Protein AF-A0AAW0H7C1-F1 (afdb_monomer_lite)

Secondary structure (DSSP, 8-state):
---------------------PPPTTTTS----S--TTTSSSSS---------HHHHHHHHHHHHHHHHHHHHHHHHHHHHHHHHHHHHHHHHHHHHHHHHHTTSS-S--------------PPP---HHHHHHHHHHHHHHHHHHHHHHHHHHHHHHHHHHHHHHHHHHHHHHHHHHHHHHHHHHHHHHHHHHHHHHHHHHHHHHHHHHHHHHHHHHHHHHHHHHHTS-HHHHHHHHHHHHHHHHHHHHHHHHHHHHHHHHHHHHHHHHHHHHHHHHHHHHHHHHHHHHHHHHHHHHHHHHHHHHHHHTTS---S-HHHHHHHHHHHHHHHHHHHHHHHHHHHHHHHHHHHHHHHHHHHHHHHHHHHHHHHHHHHH---------------PPP----

InterPro domains:
  IPR029329 Domain of unknown function DUF4472 [PF14739] (53-104)
  IPR039873 Coiled-coil domain-containing protein 78 [PTHR22106] (136-285)

pLDDT: mean 74.27, std 22.17, range [28.61, 98.0]

Radius of gyration: 50.56 Å; chains: 1; bounding box: 96×61×198 Å

Structure (mmCIF, N/CA/C/O backbone):
data_AF-A0AAW0H7C1-F1
#
_entry.id   AF-A0AAW0H7C1-F1
#
loop_
_atom_site.group_PDB
_atom_site.id
_atom_site.type_symbol
_atom_site.label_atom_id
_atom_site.label_alt_id
_atom_site.label_comp_id
_atom_site.label_asym_id
_atom_site.label_entity_id
_atom_site.label_seq_id
_atom_site.pdbx_PDB_ins_code
_atom_site.Cartn_x
_atom_site.Cartn_y
_atom_site.Cartn_z
_atom_site.occupancy
_atom_site.B_iso_or_equiv
_atom_site.auth_seq_id
_atom_site.auth_comp_id
_atom_site.auth_asym_id
_atom_site.auth_atom_id
_atom_site.pdbx_PDB_model_num
ATOM 1 N N . MET A 1 1 ? -2.747 -18.939 100.944 1.00 36.59 1 MET A N 1
ATOM 2 C CA . MET A 1 1 ? -1.663 -18.106 101.488 1.00 36.59 1 MET A CA 1
ATOM 3 C C . MET A 1 1 ? -1.545 -16.873 100.612 1.00 36.59 1 MET A C 1
ATOM 5 O O . MET A 1 1 ? -1.637 -17.017 99.404 1.00 36.59 1 MET A O 1
ATOM 9 N N . GLU A 1 2 ? -1.411 -15.723 101.273 1.00 38.75 2 GLU A N 1
ATOM 10 C CA . GLU A 1 2 ? -0.940 -14.417 100.778 1.00 38.75 2 GLU A CA 1
ATOM 11 C C . GLU A 1 2 ? -1.821 -13.600 99.810 1.00 38.75 2 GLU A C 1
ATOM 13 O O . GLU A 1 2 ? -1.810 -13.732 98.592 1.00 38.75 2 GLU A O 1
ATOM 18 N N . TYR A 1 3 ? -2.555 -12.675 100.442 1.00 35.53 3 TYR A N 1
ATOM 19 C CA . TYR A 1 3 ? -2.820 -11.306 99.985 1.00 35.53 3 TYR A CA 1
ATOM 20 C C . TYR A 1 3 ? -1.516 -10.547 99.676 1.00 35.53 3 TYR A C 1
ATOM 22 O O . TYR A 1 3 ? -0.551 -10.785 100.387 1.00 35.53 3 TYR A O 1
ATOM 30 N N . VAL A 1 4 ? -1.553 -9.577 98.743 1.00 34.69 4 VAL A N 1
ATOM 31 C CA . VAL A 1 4 ? -1.025 -8.177 98.811 1.00 34.69 4 VAL A CA 1
ATOM 32 C C . VAL A 1 4 ? -1.276 -7.541 97.421 1.00 34.69 4 VAL A C 1
ATOM 34 O O . VAL A 1 4 ? -0.720 -7.983 96.426 1.00 34.69 4 VAL A O 1
ATOM 37 N N . ALA A 1 5 ? -2.347 -6.761 97.243 1.00 33.19 5 ALA A N 1
ATOM 38 C CA . ALA A 1 5 ? -2.441 -5.289 97.306 1.00 33.19 5 ALA A CA 1
ATOM 39 C C . ALA A 1 5 ? -1.810 -4.519 96.118 1.00 33.19 5 ALA A C 1
ATOM 41 O O . ALA A 1 5 ? -0.621 -4.607 95.839 1.00 33.19 5 ALA A O 1
ATOM 42 N N . ALA A 1 6 ? -2.655 -3.724 95.451 1.00 41.75 6 ALA A N 1
ATOM 43 C CA . ALA A 1 6 ? -2.314 -2.772 94.392 1.00 41.75 6 ALA A CA 1
ATOM 44 C C . ALA A 1 6 ? -1.534 -1.548 94.914 1.00 41.75 6 ALA A C 1
ATOM 46 O O . ALA A 1 6 ? -1.555 -1.261 96.112 1.00 41.75 6 ALA A O 1
ATOM 47 N N . PRO A 1 7 ? -1.002 -0.725 93.992 1.00 36.78 7 PRO A N 1
ATOM 48 C CA . PRO A 1 7 ? -1.338 0.696 94.072 1.00 36.78 7 PRO A CA 1
ATOM 49 C C . PRO A 1 7 ? -1.715 1.308 92.706 1.00 36.78 7 PRO A C 1
ATOM 51 O O . PRO A 1 7 ? -1.106 1.040 91.678 1.00 36.78 7 PRO A O 1
ATOM 54 N N . SER A 1 8 ? -2.720 2.184 92.711 1.00 40.12 8 SER A N 1
ATOM 55 C CA . SER A 1 8 ? -2.858 3.319 91.770 1.00 40.12 8 SER A CA 1
ATOM 56 C C . SER A 1 8 ? -2.344 4.574 92.511 1.00 40.12 8 SER A C 1
ATOM 58 O O . SER A 1 8 ? -2.489 4.560 93.738 1.00 40.12 8 SER A O 1
ATOM 60 N N . PRO A 1 9 ? -1.784 5.653 91.896 1.00 42.28 9 PRO A N 1
ATOM 61 C CA . PRO A 1 9 ? -2.553 6.602 91.062 1.00 42.28 9 PRO A CA 1
ATOM 62 C C . PRO A 1 9 ? -1.756 7.421 89.983 1.00 42.28 9 PRO A C 1
ATOM 64 O O . PRO A 1 9 ? -0.565 7.238 89.782 1.00 42.28 9 PRO A O 1
ATOM 67 N N . ARG A 1 10 ? -2.496 8.311 89.288 1.00 37.56 10 ARG A N 1
ATOM 68 C CA . ARG A 1 10 ? -2.251 9.244 88.136 1.00 37.56 10 ARG A CA 1
ATOM 69 C C . ARG A 1 10 ? -1.195 10.375 88.403 1.00 37.56 10 ARG A C 1
ATOM 71 O O . ARG A 1 10 ? -0.598 10.305 89.470 1.00 37.56 10 ARG A O 1
ATOM 78 N N . PRO A 1 11 ? -1.092 11.537 87.676 1.00 44.50 11 PRO A N 1
ATOM 79 C CA . PRO A 1 11 ? -1.302 11.983 86.263 1.00 44.50 11 PRO A CA 1
ATOM 80 C C . PRO A 1 11 ? -0.141 12.874 85.672 1.00 44.50 11 PRO A C 1
ATOM 82 O O . PRO A 1 11 ? 0.702 13.370 86.410 1.00 44.50 11 PRO A O 1
ATOM 85 N N . GLY A 1 12 ? -0.177 13.204 84.363 1.00 28.61 12 GLY A N 1
ATOM 86 C CA . GLY A 1 12 ? 0.589 14.305 83.705 1.00 28.61 12 GLY A CA 1
ATOM 87 C C . GLY A 1 12 ? 1.562 13.799 82.624 1.00 28.61 12 GLY A C 1
ATOM 88 O O . GLY A 1 12 ? 2.256 12.826 82.867 1.00 28.61 12 GLY A O 1
ATOM 89 N N . VAL A 1 13 ? 1.665 14.329 81.397 1.00 32.38 13 VAL A N 1
ATOM 90 C CA . VAL A 1 13 ? 1.755 15.725 80.903 1.00 32.38 13 VAL A CA 1
ATOM 91 C C . VAL A 1 13 ? 1.328 15.758 79.404 1.00 32.38 13 VAL A C 1
ATOM 93 O O . VAL A 1 13 ? 1.370 14.712 78.754 1.00 32.38 13 VAL A O 1
ATOM 96 N N . PRO A 1 14 ? 0.877 16.904 78.841 1.00 45.47 14 PRO A N 1
ATOM 97 C CA . PRO A 1 14 ? 0.131 16.983 77.583 1.00 45.47 14 PRO A CA 1
ATOM 98 C C . PRO A 1 14 ? 1.023 17.284 76.371 1.00 45.47 14 PRO A C 1
ATOM 100 O O . PRO A 1 14 ? 1.845 18.191 76.439 1.00 45.47 14 PRO A O 1
ATOM 103 N N . LEU A 1 15 ? 0.808 16.608 75.239 1.00 32.59 15 LEU A N 1
ATOM 104 C CA . LEU A 1 15 ? 1.366 16.989 73.934 1.00 32.59 15 LEU A CA 1
ATOM 105 C C . LEU A 1 15 ? 0.328 16.649 72.855 1.00 32.59 15 LEU A C 1
ATOM 107 O O . LEU A 1 15 ? -0.025 15.495 72.663 1.00 32.59 15 LEU A O 1
ATOM 111 N N . GLN A 1 16 ? -0.435 17.652 72.430 1.00 31.47 16 GLN A N 1
ATOM 112 C CA . GLN A 1 16 ? -0.186 18.455 71.230 1.00 31.47 16 GLN A CA 1
ATOM 113 C C . GLN A 1 16 ? -0.688 17.764 69.961 1.00 31.47 16 GLN A C 1
ATOM 115 O O . GLN A 1 16 ? -0.200 16.723 69.542 1.00 31.47 16 GLN A O 1
ATOM 120 N N . VAL A 1 17 ? -1.701 18.422 69.395 1.00 42.28 17 VAL A N 1
ATOM 121 C CA . VAL A 1 17 ? -2.150 18.384 68.006 1.00 42.28 17 VAL A CA 1
ATOM 122 C C . VAL A 1 17 ? -0.998 18.014 67.073 1.00 42.28 17 VAL A C 1
ATOM 124 O O . VAL A 1 17 ? -0.093 18.816 66.861 1.00 42.28 17 VAL A O 1
ATOM 127 N N . THR A 1 18 ? -1.046 16.817 66.499 1.00 32.81 18 THR A N 1
ATOM 128 C CA . THR A 1 18 ? -0.305 16.513 65.281 1.00 32.81 18 THR A CA 1
ATOM 129 C C . THR A 1 18 ? -1.294 16.525 64.131 1.00 32.81 18 THR A C 1
ATOM 131 O O . THR A 1 18 ? -2.205 15.703 64.030 1.00 32.81 18 THR A O 1
ATOM 134 N N . GLU A 1 19 ? -1.137 17.546 63.298 1.00 31.41 19 GLU A N 1
ATOM 135 C CA . GLU A 1 19 ? -1.720 17.630 61.973 1.00 31.41 19 GLU A CA 1
ATOM 136 C C . GLU A 1 19 ? -1.471 16.315 61.232 1.00 31.41 19 GLU A C 1
ATOM 138 O O . GLU A 1 19 ? -0.337 15.849 61.100 1.00 31.41 19 GLU A O 1
ATOM 143 N N . ASN A 1 20 ? -2.551 15.717 60.737 1.00 34.28 20 ASN A N 1
ATOM 144 C CA . ASN A 1 20 ? -2.481 14.651 59.755 1.00 34.28 20 ASN A CA 1
ATOM 145 C C . ASN A 1 20 ? -1.948 15.247 58.445 1.00 34.28 20 ASN A C 1
ATOM 147 O O . ASN A 1 20 ? -2.718 15.643 57.569 1.00 34.28 20 ASN A O 1
ATOM 151 N N . VAL A 1 21 ? -0.625 15.326 58.312 1.00 36.56 21 VAL A N 1
ATOM 152 C CA . VAL A 1 21 ? 0.022 15.484 57.012 1.00 36.56 21 VAL A CA 1
ATOM 153 C C . VAL A 1 21 ? -0.097 14.142 56.304 1.00 36.56 21 VAL A C 1
ATOM 155 O O . VAL A 1 21 ? 0.622 13.191 56.596 1.00 36.56 21 VAL A O 1
ATOM 158 N N . VAL A 1 22 ? -1.064 14.075 55.396 1.00 38.19 22 VAL A N 1
ATOM 159 C CA . VAL A 1 22 ? -1.205 13.023 54.391 1.00 38.19 22 VAL A CA 1
ATOM 160 C C . VAL A 1 22 ? 0.084 12.974 53.558 1.00 38.19 22 VAL A C 1
ATOM 162 O O . VAL A 1 22 ? 0.413 13.978 52.920 1.00 38.19 22 VAL A O 1
ATOM 165 N N . PRO A 1 23 ? 0.824 11.850 53.519 1.00 39.06 23 PRO A N 1
ATOM 166 C CA . PRO A 1 23 ? 1.892 11.670 52.548 1.00 39.06 23 PRO A CA 1
ATOM 167 C C . PRO A 1 23 ? 1.290 11.548 51.149 1.00 39.06 23 PRO A C 1
ATOM 169 O O . PRO A 1 23 ? 0.328 10.811 50.921 1.00 39.06 23 PRO A O 1
ATOM 172 N N . GLY A 1 24 ? 1.845 12.345 50.241 1.00 34.16 24 GLY A N 1
ATOM 173 C CA . GLY A 1 24 ? 1.394 12.510 48.872 1.00 34.16 24 GLY A CA 1
ATOM 174 C C . GLY A 1 24 ? 1.404 11.226 48.048 1.00 34.16 24 GLY A C 1
ATOM 175 O O . GLY A 1 24 ? 2.135 10.270 48.286 1.00 34.16 24 GLY A O 1
ATOM 176 N N . THR A 1 25 ? 0.552 11.273 47.039 1.00 40.81 25 THR A N 1
ATOM 177 C CA . THR A 1 25 ? 0.149 10.264 46.063 1.00 40.81 25 THR A CA 1
ATOM 178 C C . THR A 1 25 ? 1.268 9.835 45.097 1.00 40.81 25 THR A C 1
ATOM 180 O O . THR A 1 25 ? 1.048 9.784 43.890 1.00 40.81 25 THR A O 1
ATOM 183 N N . GLU A 1 26 ? 2.470 9.546 45.592 1.00 39.84 26 GLU A N 1
ATOM 184 C CA . GLU A 1 26 ? 3.642 9.212 44.758 1.00 39.84 26 GLU A CA 1
ATOM 185 C C . GLU A 1 26 ? 4.105 7.745 44.917 1.00 39.84 26 GLU A C 1
ATOM 187 O O . GLU A 1 26 ? 4.858 7.244 44.087 1.00 39.84 26 GLU A O 1
ATOM 192 N N . ASP A 1 27 ? 3.591 6.997 45.901 1.00 37.78 27 ASP A N 1
ATOM 193 C CA . ASP A 1 27 ? 4.125 5.667 46.257 1.00 37.78 27 ASP A CA 1
ATOM 194 C C . ASP A 1 27 ? 3.548 4.467 45.470 1.00 37.78 27 ASP A C 1
ATOM 196 O O . ASP A 1 27 ? 3.903 3.319 45.738 1.00 37.78 27 ASP A O 1
ATOM 200 N N . TRP A 1 28 ? 2.694 4.685 44.462 1.00 41.94 28 TRP A N 1
ATOM 201 C CA . TRP A 1 28 ? 2.120 3.587 43.655 1.00 41.94 28 TRP A CA 1
ATOM 202 C C . TRP A 1 28 ? 2.848 3.293 42.337 1.00 41.94 28 TRP A C 1
ATOM 204 O O . TRP A 1 28 ? 2.415 2.417 41.585 1.00 41.94 28 TRP A O 1
ATOM 214 N N . LEU A 1 29 ? 3.957 3.971 42.038 1.00 36.94 29 LEU A N 1
ATOM 215 C CA . LEU A 1 29 ? 4.778 3.638 40.875 1.00 36.94 29 LEU A CA 1
ATOM 216 C C . LEU A 1 29 ? 6.036 2.882 41.319 1.00 36.94 29 LEU A C 1
ATOM 218 O O . LEU A 1 29 ? 6.840 3.428 42.075 1.00 36.94 29 LEU A O 1
ATOM 222 N N . PRO A 1 30 ? 6.269 1.649 40.831 1.00 37.50 30 PRO A N 1
ATOM 223 C CA . PRO A 1 30 ? 7.563 1.008 40.983 1.00 37.50 30 PRO A CA 1
ATOM 224 C C . PRO A 1 30 ? 8.644 1.935 40.421 1.00 37.50 30 PRO A C 1
ATOM 226 O O . PRO A 1 30 ? 8.611 2.300 39.244 1.00 37.50 30 PRO A O 1
ATOM 229 N N . ARG A 1 31 ? 9.600 2.321 41.272 1.00 38.69 31 ARG A N 1
ATOM 230 C CA . ARG A 1 31 ? 10.801 3.071 40.898 1.00 38.69 31 ARG A CA 1
ATOM 231 C C . ARG A 1 31 ? 11.626 2.229 39.921 1.00 38.69 31 ARG A C 1
ATOM 233 O O . ARG A 1 31 ? 12.544 1.517 40.313 1.00 38.69 31 ARG A O 1
ATOM 240 N N . VAL A 1 32 ? 11.314 2.326 38.633 1.00 34.88 32 VAL A N 1
ATOM 241 C CA . VAL A 1 32 ? 12.200 1.897 37.552 1.00 34.88 32 VAL A CA 1
ATOM 242 C C . VAL A 1 32 ? 13.193 3.034 37.333 1.00 34.88 32 VAL A C 1
ATOM 244 O O . VAL A 1 32 ? 13.027 3.890 36.469 1.00 34.88 32 VAL A O 1
ATOM 247 N N . SER A 1 33 ? 14.235 3.073 38.167 1.00 48.91 33 SER A N 1
ATOM 248 C CA . SER A 1 33 ? 15.481 3.744 37.801 1.00 48.91 33 SER A CA 1
ATOM 249 C C . SER A 1 33 ? 16.196 2.857 36.788 1.00 48.91 33 SER A C 1
ATOM 251 O O . SER A 1 33 ? 17.044 2.031 37.117 1.00 48.91 33 SER A O 1
ATOM 253 N N . GLY A 1 34 ? 15.776 2.995 35.546 1.00 39.91 34 GLY A N 1
ATOM 254 C CA . GLY A 1 34 ? 16.381 2.379 34.386 1.00 39.91 34 GLY A CA 1
ATOM 255 C C . GLY A 1 34 ? 15.734 3.053 33.200 1.00 39.91 34 GLY A C 1
ATOM 256 O O . GLY A 1 34 ? 14.524 2.933 33.018 1.00 39.91 34 GLY A O 1
ATOM 257 N N . GLN A 1 35 ? 16.509 3.816 32.432 1.00 35.44 35 GLN A N 1
ATOM 258 C CA . GLN A 1 35 ? 16.058 4.238 31.111 1.00 35.44 35 GLN A CA 1
ATOM 259 C C . GLN A 1 35 ? 15.479 3.007 30.402 1.00 35.44 35 GLN A C 1
ATOM 261 O O . GLN A 1 35 ? 16.125 1.954 30.421 1.00 35.44 35 GLN A O 1
ATOM 266 N N . PRO A 1 36 ? 14.274 3.090 29.817 1.00 37.81 36 PRO A N 1
ATOM 267 C CA . PRO A 1 36 ? 13.724 1.958 29.105 1.00 37.81 36 PRO A CA 1
ATOM 268 C C . PRO A 1 36 ? 14.690 1.606 27.975 1.00 37.81 36 PRO A C 1
ATOM 270 O O . PRO A 1 36 ? 14.961 2.430 27.106 1.00 37.81 36 PRO A O 1
ATOM 273 N N . THR A 1 37 ? 15.230 0.392 27.979 1.00 41.81 37 THR A N 1
ATOM 274 C CA . THR A 1 37 ? 16.149 -0.095 26.937 1.00 41.81 37 THR A CA 1
ATOM 275 C C . THR A 1 37 ? 15.489 -0.141 25.554 1.00 41.81 37 THR A C 1
ATOM 277 O O . THR A 1 37 ? 16.176 -0.114 24.540 1.00 41.81 37 THR A O 1
ATOM 280 N N . TRP A 1 38 ? 14.154 -0.105 25.477 1.00 43.00 38 TRP A N 1
ATOM 281 C CA . TRP A 1 38 ? 13.425 0.086 24.219 1.00 43.00 38 TRP A CA 1
ATOM 282 C C . TRP A 1 38 ? 13.428 1.542 23.714 1.00 43.00 38 TRP A C 1
ATOM 284 O O . TRP A 1 38 ? 13.199 1.766 22.530 1.00 43.00 38 TRP A O 1
ATOM 294 N N . ALA A 1 39 ? 13.732 2.528 24.567 1.00 36.88 39 ALA A N 1
ATOM 295 C CA . ALA A 1 39 ? 13.869 3.935 24.179 1.00 36.88 39 ALA A CA 1
ATOM 296 C C . ALA A 1 39 ? 15.262 4.266 23.609 1.00 36.88 39 ALA A C 1
ATOM 298 O O . ALA A 1 39 ? 15.429 5.303 22.984 1.00 36.88 39 ALA A O 1
ATOM 299 N N . THR A 1 40 ? 16.247 3.374 23.763 1.00 41.34 40 THR A N 1
ATOM 300 C CA . THR A 1 40 ? 17.559 3.460 23.089 1.00 41.34 40 THR A CA 1
ATOM 301 C C . THR A 1 40 ? 17.619 2.639 21.795 1.00 41.34 40 THR A C 1
ATOM 303 O O . THR A 1 40 ? 18.534 2.820 21.000 1.00 41.34 40 THR A O 1
ATOM 306 N N . GLY A 1 41 ? 16.634 1.768 21.542 1.00 38.34 41 GLY A N 1
ATOM 307 C CA . GLY A 1 41 ? 16.584 0.916 20.347 1.00 38.34 41 GLY A CA 1
ATOM 308 C C . GLY A 1 41 ? 15.947 1.552 19.106 1.00 38.34 41 GLY A C 1
ATOM 309 O O . GLY A 1 41 ? 15.986 0.948 18.042 1.00 38.34 41 GLY A O 1
ATOM 310 N N . LEU A 1 42 ? 15.360 2.750 19.215 1.00 40.88 42 LEU A N 1
ATOM 311 C CA . LEU A 1 42 ? 14.623 3.402 18.116 1.00 40.88 42 LEU A CA 1
ATOM 312 C C . LEU A 1 42 ? 15.197 4.763 17.688 1.00 40.88 42 LEU A C 1
ATOM 314 O O . LEU A 1 42 ? 14.556 5.488 16.931 1.00 40.88 42 LEU A O 1
ATOM 318 N N . GLU A 1 43 ? 16.415 5.091 18.123 1.00 38.19 43 GLU A N 1
ATOM 319 C CA . GLU A 1 43 ? 17.189 6.232 17.599 1.00 38.19 43 GLU A CA 1
ATOM 320 C C . GLU A 1 43 ? 18.412 5.794 16.768 1.00 38.19 43 GLU A C 1
ATOM 322 O O . GLU A 1 43 ? 19.103 6.638 16.205 1.00 38.19 43 GLU A O 1
ATOM 327 N N . GLY A 1 44 ? 18.665 4.483 16.635 1.00 44.19 44 GLY A N 1
ATOM 328 C CA . GLY A 1 44 ? 19.859 3.945 15.966 1.00 44.19 44 GLY A CA 1
ATOM 329 C C . GLY A 1 44 ? 19.694 3.475 14.516 1.00 44.19 44 GLY A C 1
ATOM 330 O O . GLY A 1 44 ? 20.689 3.380 13.808 1.00 44.19 44 GLY A O 1
ATOM 331 N N . GLU A 1 45 ? 18.480 3.194 14.038 1.00 39.97 45 GLU A N 1
ATOM 332 C CA . GLU A 1 45 ? 18.278 2.615 12.698 1.00 39.97 45 GLU A CA 1
ATOM 333 C C . GLU A 1 45 ? 17.055 3.209 11.993 1.00 39.97 45 GLU A C 1
ATOM 335 O O . GLU A 1 45 ? 16.187 2.512 11.480 1.00 39.97 45 GLU A O 1
ATOM 340 N N . TYR A 1 46 ? 17.031 4.534 11.865 1.00 34.81 46 TYR A N 1
ATOM 341 C CA . TYR A 1 46 ? 16.623 5.086 10.577 1.00 34.81 46 TYR A CA 1
ATOM 342 C C . TYR A 1 46 ? 17.852 5.003 9.677 1.00 34.81 46 TYR A C 1
ATOM 344 O O . TYR A 1 46 ? 18.537 5.995 9.436 1.00 34.81 46 TYR A O 1
ATOM 352 N N . GLN A 1 47 ? 18.153 3.796 9.187 1.00 36.69 47 GLN A N 1
ATOM 353 C CA . GLN A 1 47 ? 18.743 3.717 7.861 1.00 36.69 47 GLN A CA 1
ATOM 354 C C . GLN A 1 47 ? 17.658 4.246 6.934 1.00 36.69 47 GLN A C 1
ATOM 356 O O . GLN A 1 47 ? 16.781 3.520 6.473 1.00 36.69 47 GLN A O 1
ATOM 361 N N . THR A 1 48 ? 17.675 5.563 6.745 1.00 35.19 48 THR A N 1
ATOM 362 C CA . THR A 1 48 ? 17.285 6.174 5.490 1.00 35.19 48 THR A CA 1
ATOM 363 C C . THR A 1 48 ? 17.765 5.207 4.417 1.00 35.19 48 THR A C 1
ATOM 365 O O . THR A 1 48 ? 18.968 4.927 4.352 1.00 35.19 48 THR A O 1
ATOM 368 N N . ASP A 1 49 ? 16.848 4.680 3.600 1.00 36.00 49 ASP A N 1
ATOM 369 C CA . ASP A 1 49 ? 17.216 4.294 2.241 1.00 36.00 49 ASP A CA 1
ATOM 370 C C . ASP A 1 49 ? 18.231 5.338 1.778 1.00 36.00 49 ASP A C 1
ATOM 372 O O . ASP A 1 49 ? 17.958 6.531 1.984 1.00 36.00 49 ASP A O 1
ATOM 376 N N . PRO A 1 50 ? 19.420 4.951 1.290 1.00 46.53 50 PRO A N 1
ATOM 377 C CA . PRO A 1 50 ? 20.403 5.926 0.882 1.00 46.53 50 PRO A CA 1
ATOM 378 C C . PRO A 1 50 ? 19.770 6.689 -0.274 1.00 46.53 50 PRO A C 1
ATOM 380 O O . PRO A 1 50 ? 19.836 6.264 -1.427 1.00 46.53 50 PRO A O 1
ATOM 383 N N . GLU A 1 51 ? 19.111 7.811 0.037 1.00 47.31 51 GLU A N 1
ATOM 384 C CA . GLU A 1 51 ? 18.812 8.836 -0.933 1.00 47.31 51 GLU A CA 1
ATOM 385 C C . GLU A 1 51 ? 20.149 9.044 -1.616 1.00 47.31 51 GLU A C 1
ATOM 387 O O . GLU A 1 51 ? 21.126 9.330 -0.910 1.00 47.31 51 GLU A O 1
ATOM 392 N N . PRO A 1 52 ? 20.246 8.797 -2.935 1.00 50.91 52 PRO A N 1
ATOM 393 C CA . PRO A 1 52 ? 21.530 8.832 -3.586 1.00 50.91 52 PRO A CA 1
ATOM 394 C C . PRO A 1 52 ? 22.121 10.187 -3.241 1.00 50.91 52 PRO A C 1
ATOM 396 O O . PRO A 1 52 ? 21.489 11.219 -3.506 1.00 50.91 52 PRO A O 1
ATOM 399 N N . SER A 1 53 ? 23.263 10.151 -2.545 1.00 73.06 53 SER A N 1
ATOM 400 C CA . SER A 1 53 ? 23.975 11.338 -2.080 1.00 73.06 53 SER A CA 1
ATOM 401 C C . SER A 1 53 ? 24.022 12.315 -3.250 1.00 73.06 53 SER A C 1
ATOM 403 O O . SER A 1 53 ? 24.123 11.870 -4.394 1.00 73.06 53 SER A O 1
ATOM 405 N N . GLU A 1 54 ? 23.948 13.629 -3.035 1.00 73.38 54 GLU A N 1
ATOM 406 C CA . GLU A 1 54 ? 24.021 14.600 -4.143 1.00 73.38 54 GLU A CA 1
ATOM 407 C C . GLU A 1 54 ? 25.178 14.282 -5.106 1.00 73.38 54 GLU A C 1
ATOM 409 O O . GLU A 1 54 ? 25.031 14.384 -6.320 1.00 73.38 54 GLU A O 1
ATOM 414 N N . LYS A 1 55 ? 26.278 13.735 -4.577 1.00 78.00 55 LYS A N 1
ATOM 415 C CA . LYS A 1 55 ? 27.394 13.177 -5.344 1.00 78.00 55 LYS A CA 1
ATOM 416 C C . LYS A 1 55 ? 27.007 12.027 -6.289 1.00 78.00 55 LYS A C 1
ATOM 418 O O . LYS A 1 55 ? 27.444 12.020 -7.432 1.00 78.00 55 LYS A O 1
ATOM 423 N N . GLN A 1 56 ? 26.208 11.062 -5.843 1.00 76.88 56 GLN A N 1
ATOM 424 C CA . GLN A 1 56 ? 25.685 9.964 -6.667 1.00 76.88 56 GLN A CA 1
ATOM 425 C C . GLN A 1 56 ? 24.662 10.457 -7.698 1.00 76.88 56 GLN A C 1
ATOM 427 O O . GLN A 1 56 ? 24.693 10.005 -8.837 1.00 76.88 56 GLN A O 1
ATOM 432 N N . ARG A 1 57 ? 23.803 11.426 -7.353 1.00 79.19 57 ARG A N 1
ATOM 433 C CA . ARG A 1 57 ? 22.885 12.045 -8.331 1.00 79.19 57 ARG A CA 1
ATOM 434 C C . ARG A 1 57 ? 23.649 12.793 -9.420 1.00 79.19 57 ARG A C 1
ATOM 436 O O . ARG A 1 57 ? 23.341 12.641 -10.599 1.00 79.19 57 ARG A O 1
ATOM 443 N N . LEU A 1 58 ? 24.677 13.547 -9.034 1.00 88.38 58 LEU A N 1
ATOM 444 C CA . LEU A 1 58 ? 25.568 14.223 -9.974 1.00 88.38 58 LEU A CA 1
ATOM 445 C C . LEU A 1 58 ? 26.350 13.217 -10.825 1.00 88.38 58 LEU A C 1
ATOM 447 O O . LEU A 1 58 ? 26.484 13.426 -12.028 1.00 88.38 58 LEU A O 1
ATOM 451 N N . GLN A 1 59 ? 26.787 12.099 -10.244 1.00 87.69 59 GLN A N 1
ATOM 452 C CA . GLN A 1 59 ? 27.460 11.026 -10.975 1.00 87.69 59 GLN A CA 1
ATOM 453 C C . GLN A 1 59 ? 26.547 10.393 -12.035 1.00 87.69 59 GLN A C 1
ATOM 455 O O . GLN A 1 59 ? 26.951 10.288 -13.188 1.00 87.69 59 GLN A O 1
ATOM 460 N N . ILE A 1 60 ? 25.298 10.074 -11.687 1.00 83.81 60 ILE A N 1
ATOM 461 C CA . ILE A 1 60 ? 24.308 9.552 -12.642 1.00 83.81 60 ILE A CA 1
ATOM 462 C C . ILE A 1 60 ? 24.008 10.593 -13.729 1.00 83.81 60 ILE A C 1
ATOM 464 O O . ILE A 1 60 ? 23.929 10.254 -14.907 1.00 83.81 60 ILE A O 1
ATOM 468 N N . SER A 1 61 ? 23.888 11.876 -13.365 1.00 82.31 61 SER A N 1
ATOM 469 C CA . SER A 1 61 ? 23.664 12.945 -14.348 1.00 82.31 61 SER A CA 1
ATOM 470 C C . SER A 1 61 ? 24.842 13.113 -15.312 1.00 82.31 61 SER A C 1
ATOM 472 O O . SER A 1 61 ? 24.632 13.330 -16.502 1.00 82.31 61 SER A O 1
ATOM 474 N N . LYS A 1 62 ? 26.076 12.947 -14.822 1.00 94.88 62 LYS A N 1
ATOM 475 C CA . LYS A 1 62 ? 27.291 12.976 -15.635 1.00 94.88 62 LYS A CA 1
ATOM 476 C C . LYS A 1 62 ? 27.330 11.791 -16.596 1.00 94.88 62 LYS A C 1
ATOM 478 O O . LYS A 1 62 ? 27.531 11.992 -17.785 1.00 94.88 62 LYS A O 1
ATOM 483 N N . GLU A 1 63 ? 27.080 10.582 -16.099 1.00 94.44 63 GLU A N 1
ATOM 484 C CA . GLU A 1 63 ? 27.051 9.369 -16.923 1.00 94.44 63 GLU A CA 1
ATOM 485 C C . GLU A 1 63 ? 25.973 9.441 -18.010 1.00 94.44 63 GLU A C 1
ATOM 487 O O . GLU A 1 63 ? 26.211 9.027 -19.142 1.00 94.44 63 GLU A O 1
ATOM 492 N N . LEU A 1 64 ? 24.811 10.027 -17.709 1.00 90.69 64 LEU A N 1
ATOM 493 C CA . LEU A 1 64 ? 23.749 10.229 -18.693 1.00 90.69 64 LEU A CA 1
ATOM 494 C C . LEU A 1 64 ? 24.164 11.213 -19.799 1.00 90.69 64 LEU A C 1
ATOM 496 O O . LEU A 1 64 ? 23.921 10.944 -20.975 1.00 90.69 64 LEU A O 1
ATOM 500 N N . VAL A 1 65 ? 24.815 12.323 -19.437 1.00 94.69 65 VAL A N 1
ATOM 501 C CA . VAL A 1 65 ? 25.348 13.296 -20.406 1.00 94.69 65 VAL A CA 1
ATOM 502 C C . VAL A 1 65 ? 26.469 12.673 -21.240 1.00 94.69 65 VAL A C 1
ATOM 504 O O . VAL A 1 65 ? 26.482 12.830 -22.460 1.00 94.69 65 VAL A O 1
ATOM 507 N N . ASP A 1 66 ? 27.367 11.907 -20.621 1.00 90.31 66 ASP A N 1
ATOM 508 C CA . ASP A 1 66 ? 28.446 11.204 -21.318 1.00 90.31 66 ASP A CA 1
ATOM 509 C C . ASP A 1 66 ? 27.885 10.174 -22.317 1.00 90.31 66 ASP A C 1
ATOM 511 O O . ASP A 1 66 ? 28.357 10.088 -23.455 1.00 90.31 66 ASP A O 1
ATOM 515 N N . LEU A 1 67 ? 26.825 9.444 -21.945 1.00 91.88 67 LEU A N 1
ATOM 516 C CA . LEU A 1 67 ? 26.108 8.536 -22.846 1.00 91.88 67 LEU A CA 1
ATOM 517 C C . LEU A 1 67 ? 25.424 9.279 -23.998 1.00 91.88 67 LEU A C 1
ATOM 519 O O . LEU A 1 67 ? 25.475 8.811 -25.138 1.00 91.88 67 LEU A O 1
ATOM 523 N N . GLN A 1 68 ? 24.818 10.440 -23.744 1.00 87.00 68 GLN A N 1
ATOM 524 C CA . GLN A 1 68 ? 24.231 11.269 -24.800 1.00 87.00 68 GLN A CA 1
ATOM 525 C C . GLN A 1 68 ? 25.298 11.758 -25.782 1.00 87.00 68 GLN A C 1
ATOM 527 O O . GLN A 1 68 ? 25.129 11.597 -26.990 1.00 87.00 68 GLN A O 1
ATOM 532 N N . ILE A 1 69 ? 26.428 12.269 -25.289 1.00 91.81 69 ILE A N 1
ATOM 533 C CA . ILE A 1 69 ? 27.553 12.701 -26.129 1.00 91.81 69 ILE A CA 1
ATOM 534 C C . ILE A 1 69 ? 28.093 11.524 -26.947 1.00 91.81 69 ILE A C 1
ATOM 536 O O . ILE A 1 69 ? 28.330 11.666 -28.145 1.00 91.81 69 ILE A O 1
ATOM 540 N N . ALA A 1 70 ? 28.262 10.348 -26.337 1.00 92.19 70 ALA A N 1
ATOM 541 C CA . ALA A 1 70 ? 28.709 9.152 -27.047 1.00 92.19 70 ALA A CA 1
ATOM 542 C C . ALA A 1 70 ? 27.716 8.726 -28.141 1.00 92.19 70 ALA A C 1
ATOM 544 O O . ALA A 1 70 ? 28.135 8.341 -29.231 1.00 92.19 70 ALA A O 1
ATOM 545 N N . THR A 1 71 ? 26.413 8.847 -27.880 1.00 86.19 71 THR A N 1
ATOM 546 C CA . THR A 1 71 ? 25.356 8.536 -28.853 1.00 86.19 71 THR A CA 1
ATOM 547 C C . THR A 1 71 ? 25.367 9.523 -30.020 1.00 86.19 71 THR A C 1
ATOM 549 O O . THR A 1 71 ? 25.290 9.100 -31.172 1.00 86.19 71 THR A O 1
ATOM 552 N N . HIS A 1 72 ? 25.534 10.820 -29.748 1.00 92.12 72 HIS A N 1
ATOM 553 C CA . HIS A 1 72 ? 25.672 11.843 -30.788 1.00 92.12 72 HIS A CA 1
ATOM 554 C C . HIS A 1 72 ? 26.928 11.630 -31.637 1.00 92.12 72 HIS A C 1
ATOM 556 O O . HIS A 1 72 ? 26.828 11.596 -32.858 1.00 92.12 72 HIS A O 1
ATOM 562 N N . ARG A 1 73 ? 28.081 11.363 -31.014 1.00 92.00 73 ARG A N 1
ATOM 563 C CA . ARG A 1 73 ? 29.322 11.037 -31.739 1.00 92.00 73 ARG A CA 1
ATOM 564 C C . ARG A 1 73 ? 29.176 9.797 -32.609 1.00 92.00 73 ARG A C 1
ATOM 566 O O . ARG A 1 73 ? 29.674 9.764 -33.728 1.00 92.00 73 ARG A O 1
ATOM 573 N N . LEU A 1 74 ? 28.501 8.767 -32.101 1.00 91.94 74 LEU A N 1
ATOM 574 C CA . LEU A 1 74 ? 28.242 7.563 -32.879 1.00 91.94 74 LEU A CA 1
ATOM 575 C C . LEU A 1 74 ? 27.350 7.890 -34.080 1.00 91.94 74 LEU A C 1
ATOM 577 O O . LEU A 1 74 ? 27.635 7.438 -35.182 1.00 91.94 74 LEU A O 1
ATOM 581 N N . ARG A 1 75 ? 26.311 8.706 -33.899 1.00 85.94 75 ARG A N 1
ATOM 582 C CA . ARG A 1 75 ? 25.444 9.153 -34.991 1.00 85.94 75 ARG A CA 1
ATOM 583 C C . ARG A 1 75 ? 26.208 9.951 -36.054 1.00 85.94 75 ARG A C 1
ATOM 585 O O . ARG A 1 75 ? 26.080 9.629 -37.228 1.00 85.94 75 ARG A O 1
ATOM 592 N N . GLU A 1 76 ? 27.056 10.895 -35.656 1.00 90.50 76 GLU A N 1
ATOM 593 C CA . GLU A 1 76 ? 27.937 11.644 -36.570 1.00 90.50 76 GLU A CA 1
ATOM 594 C C . GLU A 1 76 ? 28.868 10.705 -37.361 1.00 90.50 76 GLU A C 1
ATOM 596 O O . GLU A 1 76 ? 29.065 10.865 -38.567 1.00 90.50 76 GLU A O 1
ATOM 601 N N . GLN A 1 77 ? 29.400 9.663 -36.713 1.00 87.38 77 GLN A N 1
ATOM 602 C CA . GLN A 1 77 ? 30.193 8.636 -37.397 1.00 87.38 77 GLN A CA 1
ATOM 603 C C . GLN A 1 77 ? 29.363 7.863 -38.429 1.00 87.38 77 GLN A C 1
ATOM 605 O O . GLN A 1 77 ? 29.826 7.647 -39.542 1.00 87.38 77 GLN A O 1
ATOM 610 N N . HIS A 1 78 ? 28.125 7.486 -38.104 1.00 88.88 78 HIS A N 1
ATOM 611 C CA . HIS A 1 78 ? 27.256 6.806 -39.069 1.00 88.88 78 HIS A CA 1
ATOM 612 C C . HIS A 1 78 ? 26.911 7.722 -40.247 1.00 88.88 78 HIS A C 1
ATOM 614 O O . HIS A 1 78 ? 26.908 7.277 -41.390 1.00 88.88 78 HIS A O 1
ATOM 620 N N . GLU A 1 79 ? 26.651 9.004 -39.995 1.00 90.12 79 GLU A N 1
ATOM 621 C CA . GLU A 1 79 ? 26.341 9.981 -41.041 1.00 90.12 79 GLU A CA 1
ATOM 622 C C . GLU A 1 79 ? 27.537 10.215 -41.980 1.00 90.12 79 GLU A C 1
ATOM 624 O O . GLU A 1 79 ? 27.358 10.255 -43.199 1.00 90.12 79 GLU A O 1
ATOM 629 N N . THR A 1 80 ? 28.762 10.274 -41.448 1.00 90.56 80 THR A N 1
ATOM 630 C CA . THR A 1 80 ? 29.984 10.373 -42.270 1.00 90.56 80 THR A CA 1
ATOM 631 C C . THR A 1 80 ? 30.259 9.096 -43.068 1.00 90.56 80 THR A C 1
ATOM 633 O O . THR A 1 80 ? 30.569 9.181 -44.255 1.00 90.56 80 THR A O 1
ATOM 636 N N . GLU A 1 81 ? 30.065 7.911 -42.484 1.00 92.75 81 GLU A N 1
ATOM 637 C CA . GLU A 1 81 ? 30.183 6.636 -43.206 1.00 92.75 81 GLU A CA 1
ATOM 638 C C . GLU A 1 81 ? 29.140 6.514 -44.326 1.00 92.75 81 GLU A C 1
ATOM 640 O O . GLU A 1 81 ? 29.470 6.111 -45.441 1.00 92.75 81 GLU A O 1
ATOM 645 N N . VAL A 1 82 ? 27.892 6.922 -44.076 1.00 88.56 82 VAL A N 1
ATOM 646 C CA . VAL A 1 82 ? 26.837 6.964 -45.102 1.00 88.56 82 VAL A CA 1
ATOM 647 C C . VAL A 1 82 ? 27.197 7.935 -46.224 1.00 88.56 82 VAL A C 1
ATOM 649 O O . VAL A 1 82 ? 26.941 7.638 -47.392 1.00 88.56 82 VAL A O 1
ATOM 652 N N . PHE A 1 83 ? 27.786 9.086 -45.900 1.00 94.12 83 PHE A N 1
ATOM 653 C CA . PHE A 1 83 ? 28.233 10.047 -46.904 1.00 94.12 83 PHE A CA 1
ATOM 654 C C . PHE A 1 83 ? 29.353 9.479 -47.786 1.00 94.12 83 PHE A C 1
ATOM 656 O O . PHE A 1 83 ? 29.251 9.544 -49.012 1.00 94.12 83 PHE A O 1
ATOM 663 N N . GLU A 1 84 ? 30.377 8.864 -47.190 1.00 92.50 84 GLU A N 1
ATOM 664 C CA . GLU A 1 84 ? 31.469 8.238 -47.947 1.00 92.50 84 GLU A CA 1
ATOM 665 C C . GLU A 1 84 ? 30.972 7.069 -48.807 1.00 92.50 84 GLU A C 1
ATOM 667 O O . GLU A 1 84 ? 31.333 6.966 -49.979 1.00 92.50 84 GLU A O 1
ATOM 672 N N . LEU A 1 85 ? 30.061 6.238 -48.288 1.00 92.12 85 LEU A N 1
ATOM 673 C CA . LEU A 1 85 ? 29.437 5.172 -49.077 1.00 92.12 85 LEU A CA 1
ATOM 674 C C . LEU A 1 85 ? 28.665 5.729 -50.275 1.00 92.12 85 LEU A C 1
ATOM 676 O O . LEU A 1 85 ? 28.808 5.217 -51.382 1.00 92.12 85 LEU A O 1
ATOM 680 N N . LYS A 1 86 ? 27.882 6.798 -50.091 1.00 90.94 86 LYS A N 1
ATOM 681 C CA . LYS A 1 86 ? 27.170 7.456 -51.199 1.00 90.94 86 LYS A CA 1
ATOM 682 C C . LYS A 1 86 ? 28.136 8.004 -52.247 1.00 90.94 86 LYS A C 1
ATOM 684 O O . LYS A 1 86 ? 27.883 7.861 -53.441 1.00 90.94 86 LYS A O 1
ATOM 689 N N . ARG A 1 87 ? 29.249 8.603 -51.821 1.00 93.44 87 ARG A N 1
ATOM 690 C CA . ARG A 1 87 ? 30.291 9.101 -52.726 1.00 93.44 87 ARG A CA 1
ATOM 691 C C . ARG A 1 87 ? 30.923 7.970 -53.538 1.00 93.44 87 ARG A C 1
ATOM 693 O O . ARG A 1 87 ? 31.102 8.120 -54.745 1.00 93.44 87 ARG A O 1
ATOM 700 N N . GLU A 1 88 ? 31.233 6.845 -52.900 1.00 94.81 88 GLU A N 1
ATOM 701 C CA . GLU A 1 88 ? 31.791 5.673 -53.580 1.00 94.81 88 GLU A CA 1
ATOM 702 C C . GLU A 1 88 ? 30.790 5.016 -54.530 1.00 94.81 88 GLU A C 1
ATOM 704 O O . GLU A 1 88 ? 31.167 4.655 -55.643 1.00 94.81 88 GLU A O 1
ATOM 709 N N . VAL A 1 89 ? 29.511 4.932 -54.154 1.00 92.31 89 VAL A N 1
ATOM 710 C CA . VAL A 1 89 ? 28.441 4.472 -55.052 1.00 92.31 89 VAL A CA 1
ATOM 711 C C . VAL A 1 89 ? 28.385 5.347 -56.302 1.00 92.31 89 VAL A C 1
ATOM 713 O O . VAL A 1 89 ? 28.477 4.812 -57.401 1.00 92.31 89 VAL A O 1
ATOM 716 N N . LEU A 1 90 ? 28.366 6.676 -56.162 1.00 91.94 90 LEU A N 1
ATOM 717 C CA . LEU A 1 90 ? 28.370 7.592 -57.312 1.00 91.94 90 LEU A CA 1
ATOM 718 C C . LEU A 1 90 ? 29.623 7.435 -58.189 1.00 91.94 90 LEU A C 1
ATOM 720 O O . LEU A 1 90 ? 29.545 7.503 -59.419 1.00 91.94 90 LEU A O 1
ATOM 724 N N . ARG A 1 91 ? 30.792 7.205 -57.576 1.00 94.81 91 ARG A N 1
ATOM 725 C CA . ARG A 1 91 ? 32.040 6.935 -58.306 1.00 94.81 91 ARG A CA 1
ATOM 726 C C . ARG A 1 91 ? 31.947 5.634 -59.104 1.00 94.81 91 ARG A C 1
ATOM 728 O O . ARG A 1 91 ? 32.370 5.599 -60.260 1.00 94.81 91 ARG A O 1
ATOM 735 N N . LEU A 1 92 ? 31.406 4.576 -58.503 1.00 89.94 92 LEU A N 1
ATOM 736 C CA . LEU A 1 92 ? 31.219 3.279 -59.151 1.00 89.94 92 LEU A CA 1
ATOM 737 C C . LEU A 1 92 ? 30.158 3.341 -60.250 1.00 89.94 92 LEU A C 1
ATOM 739 O O . LEU A 1 92 ? 30.401 2.819 -61.331 1.00 89.94 92 LEU A O 1
ATOM 743 N N . GLU A 1 93 ? 29.039 4.024 -60.026 1.00 89.31 93 GLU A N 1
ATOM 744 C CA . GLU A 1 93 ? 28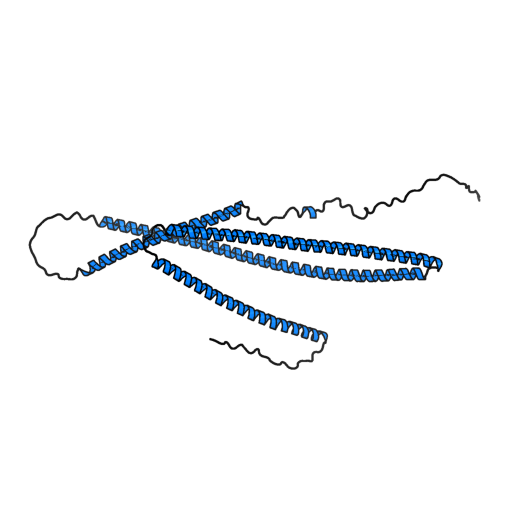.005 4.266 -61.038 1.00 89.31 93 GLU A CA 1
ATOM 745 C C . GLU A 1 93 ? 28.581 5.016 -62.242 1.00 89.31 93 GLU A C 1
ATOM 747 O O . GLU A 1 93 ? 28.403 4.584 -63.378 1.00 89.31 93 GLU A O 1
ATOM 752 N N . SER A 1 94 ? 29.368 6.071 -62.003 1.00 89.31 94 SER A N 1
ATOM 753 C CA . SER A 1 94 ? 30.070 6.797 -63.073 1.00 89.31 94 SER A CA 1
ATOM 754 C C . SER A 1 94 ? 31.011 5.875 -63.855 1.00 89.31 94 SER A C 1
ATOM 756 O O . SER A 1 94 ? 31.050 5.914 -65.082 1.00 89.31 94 SER A O 1
ATOM 758 N N . ARG A 1 95 ? 31.734 4.990 -63.158 1.00 90.12 95 ARG A N 1
ATOM 759 C CA . ARG A 1 95 ? 32.635 4.020 -63.790 1.00 90.12 95 ARG A CA 1
ATOM 760 C C . ARG A 1 95 ? 31.890 2.953 -64.593 1.00 90.12 95 ARG A C 1
ATOM 762 O O . ARG A 1 95 ? 32.371 2.554 -65.648 1.00 90.12 95 ARG A O 1
ATOM 769 N N . VAL A 1 96 ? 30.744 2.481 -64.108 1.00 86.50 96 VAL A N 1
ATOM 770 C CA . VAL A 1 96 ? 29.885 1.535 -64.834 1.00 86.50 96 VAL A CA 1
ATOM 771 C C . VAL A 1 96 ? 29.343 2.195 -66.098 1.00 86.50 96 VAL A C 1
ATOM 773 O O . VAL A 1 96 ? 29.475 1.609 -67.167 1.00 86.50 96 VAL A O 1
ATOM 776 N N . LEU A 1 97 ? 28.862 3.438 -66.012 1.00 83.31 97 LEU A N 1
ATOM 777 C CA . LEU A 1 97 ? 28.407 4.205 -67.175 1.00 83.31 97 LEU A CA 1
ATOM 778 C C . LEU A 1 97 ? 29.523 4.393 -68.216 1.00 83.31 97 LEU A C 1
ATOM 780 O O . LEU A 1 97 ? 29.291 4.207 -69.409 1.00 83.31 97 LEU A O 1
ATOM 784 N N . GLU A 1 98 ? 30.752 4.704 -67.792 1.00 82.88 98 GLU A N 1
ATOM 785 C CA . GLU A 1 98 ? 31.911 4.753 -68.696 1.00 82.88 98 GLU A CA 1
ATOM 786 C C . GLU A 1 98 ? 32.143 3.409 -69.400 1.00 82.88 98 GLU A C 1
ATOM 788 O O . GLU A 1 98 ? 32.370 3.377 -70.610 1.00 82.88 98 GLU A O 1
ATOM 793 N N . LEU A 1 99 ? 32.088 2.298 -68.663 1.00 79.06 99 LEU A N 1
ATOM 794 C CA . LEU A 1 99 ? 32.307 0.959 -69.214 1.00 79.06 99 LEU A CA 1
ATOM 795 C C . LEU A 1 99 ? 31.175 0.527 -70.158 1.00 79.06 99 LEU A C 1
ATOM 797 O O . LEU A 1 99 ? 31.452 -0.079 -71.191 1.00 79.06 99 LEU A O 1
ATOM 801 N N . GLU A 1 100 ? 29.925 0.880 -69.862 1.00 79.81 100 GLU A N 1
ATOM 802 C CA . GLU A 1 100 ? 28.768 0.643 -70.736 1.00 79.81 100 GLU A CA 1
ATOM 803 C C . GLU A 1 100 ? 28.858 1.445 -72.045 1.00 79.81 100 GLU A C 1
ATOM 805 O O . GLU A 1 100 ? 28.486 0.946 -73.111 1.00 79.81 100 GLU A O 1
ATOM 810 N N . LEU A 1 101 ? 29.407 2.664 -71.997 1.00 69.75 101 LEU A N 1
ATOM 811 C CA . LEU A 1 101 ? 29.651 3.486 -73.186 1.00 69.75 101 LEU A CA 1
ATOM 812 C C . LEU A 1 101 ? 30.792 2.935 -74.059 1.00 69.75 101 LEU A C 1
ATOM 814 O O . LEU A 1 101 ? 30.696 2.995 -75.284 1.00 69.75 101 LEU A O 1
ATOM 818 N N . HIS A 1 102 ? 31.840 2.357 -73.462 1.00 56.75 102 HIS A N 1
ATOM 819 C CA . HIS A 1 102 ? 32.957 1.753 -74.206 1.00 56.75 102 HIS A CA 1
ATOM 820 C C . HIS A 1 102 ? 32.652 0.326 -74.702 1.00 56.75 102 HIS A C 1
ATOM 822 O O . HIS A 1 102 ? 33.130 -0.068 -75.763 1.00 56.75 102 HIS A O 1
ATOM 828 N N . GLY A 1 103 ? 31.805 -0.437 -74.003 1.00 54.78 103 GLY A N 1
ATOM 829 C CA . GLY A 1 103 ? 31.413 -1.800 -74.389 1.00 54.78 103 GLY A CA 1
ATOM 830 C C . GLY A 1 103 ? 30.564 -1.899 -75.665 1.00 54.78 103 GLY A C 1
ATOM 831 O O . GLY A 1 103 ? 30.430 -2.982 -76.227 1.00 54.78 103 GLY A O 1
ATOM 832 N N . ASN A 1 104 ? 30.030 -0.777 -76.158 1.00 49.53 104 ASN A N 1
ATOM 833 C CA . ASN A 1 104 ? 29.233 -0.711 -77.388 1.00 49.53 104 ASN A CA 1
ATOM 834 C C . ASN A 1 104 ? 30.041 -0.301 -78.643 1.00 49.53 104 ASN A C 1
ATOM 836 O O . ASN A 1 104 ? 29.458 -0.174 -79.721 1.00 49.53 104 ASN A O 1
ATOM 840 N N . GLY A 1 105 ? 31.364 -0.106 -78.533 1.00 54.94 105 GLY A N 1
ATOM 841 C CA . GLY A 1 105 ? 32.230 0.355 -79.632 1.00 54.94 105 GLY A CA 1
ATOM 842 C C . GLY A 1 105 ? 32.913 -0.730 -80.478 1.00 54.94 105 GLY A C 1
ATOM 843 O O . GLY A 1 105 ? 33.230 -0.477 -81.638 1.00 54.94 105 GLY A O 1
ATOM 844 N N . ASP A 1 106 ? 33.093 -1.951 -79.965 1.00 48.50 106 ASP A N 1
ATOM 845 C CA . ASP A 1 106 ? 34.094 -2.885 -80.520 1.00 48.50 106 ASP A CA 1
ATOM 846 C C . ASP A 1 106 ? 33.520 -4.073 -81.311 1.00 48.50 106 ASP A C 1
ATOM 848 O O . ASP A 1 106 ? 34.059 -5.179 -81.295 1.00 48.50 106 ASP A O 1
ATOM 852 N N . CYS A 1 107 ? 32.446 -3.848 -82.074 1.00 42.38 107 CYS A N 1
ATOM 853 C CA . CYS A 1 107 ? 31.881 -4.860 -82.976 1.00 42.38 107 CYS A CA 1
ATOM 854 C C . CYS A 1 107 ? 31.515 -4.291 -84.360 1.00 42.38 107 CYS A C 1
ATOM 856 O O . CYS A 1 107 ? 30.375 -4.421 -84.813 1.00 42.38 107 CYS A O 1
ATOM 858 N N . ARG A 1 108 ? 32.466 -3.686 -85.092 1.00 39.12 108 ARG A N 1
ATOM 859 C CA . ARG A 1 108 ? 32.311 -3.518 -86.552 1.00 39.12 108 ARG A CA 1
ATOM 860 C C . ARG A 1 108 ? 33.639 -3.497 -87.317 1.00 39.12 108 ARG A C 1
ATOM 862 O O . ARG A 1 108 ? 34.278 -2.466 -87.459 1.00 39.12 108 ARG A O 1
ATOM 869 N N . GLY A 1 109 ? 33.959 -4.647 -87.913 1.00 34.34 109 GLY A N 1
ATOM 870 C CA . GLY A 1 109 ? 34.644 -4.719 -89.206 1.00 34.34 109 GLY A CA 1
ATOM 871 C C . GLY A 1 109 ? 36.165 -4.869 -89.185 1.00 34.34 109 GLY A C 1
ATOM 872 O O . GLY A 1 109 ? 36.888 -3.924 -89.477 1.00 34.34 109 GLY A O 1
ATOM 873 N N . HIS A 1 110 ? 36.649 -6.100 -89.003 1.00 36.78 110 HIS A N 1
ATOM 874 C CA . HIS A 1 110 ? 37.926 -6.502 -89.591 1.00 36.78 110 HIS A CA 1
ATOM 875 C C . HIS A 1 110 ? 37.770 -6.702 -91.108 1.00 36.78 110 HIS A C 1
ATOM 877 O O . HIS A 1 110 ? 36.968 -7.520 -91.553 1.00 36.78 110 HIS A O 1
ATOM 883 N N . GLY A 1 111 ? 38.587 -5.981 -91.879 1.00 33.62 111 GLY A N 1
ATOM 884 C CA . GLY A 1 111 ? 38.768 -6.117 -93.327 1.00 33.62 111 GLY A CA 1
ATOM 885 C C . GLY A 1 111 ? 40.142 -5.595 -93.780 1.00 33.62 111 GLY A C 1
ATOM 886 O O . GLY A 1 111 ? 40.220 -4.581 -94.452 1.00 33.62 111 GLY A O 1
ATOM 887 N N . VAL A 1 112 ? 41.218 -6.223 -93.281 1.00 34.66 112 VAL A N 1
ATOM 888 C CA . VAL A 1 112 ? 42.460 -6.688 -93.970 1.00 34.66 112 VAL A CA 1
ATOM 889 C C . VAL A 1 112 ? 42.613 -6.131 -95.425 1.00 34.66 112 VAL A C 1
ATOM 891 O O . VAL A 1 112 ? 41.728 -6.398 -96.226 1.00 34.66 112 VAL A O 1
ATOM 894 N N . GLN A 1 113 ? 43.633 -5.383 -95.909 1.00 38.88 113 GLN A N 1
ATOM 895 C CA . GLN A 1 113 ? 45.122 -5.437 -95.842 1.00 38.88 113 GLN A CA 1
ATOM 896 C C . GLN A 1 113 ? 45.793 -4.114 -96.391 1.00 38.88 113 GLN A C 1
ATOM 898 O O . GLN A 1 113 ? 45.082 -3.126 -96.528 1.00 38.88 113 GLN A O 1
ATOM 903 N N . PRO A 1 114 ? 47.100 -4.041 -96.780 1.00 47.81 114 PRO A N 1
ATOM 904 C CA . PRO A 1 114 ? 48.256 -3.734 -95.927 1.00 47.81 114 PRO A CA 1
ATOM 905 C C . PRO A 1 114 ? 49.164 -2.594 -96.484 1.00 47.81 114 PRO A C 1
ATOM 907 O O . PRO A 1 114 ? 48.951 -2.067 -97.568 1.00 47.81 114 PRO A O 1
ATOM 910 N N . ALA A 1 115 ? 50.273 -2.355 -95.770 1.00 31.48 115 ALA A N 1
ATOM 911 C CA . ALA A 1 115 ? 51.527 -1.726 -96.217 1.00 31.48 115 ALA A CA 1
ATOM 912 C C . ALA A 1 115 ? 51.622 -0.186 -96.215 1.00 31.48 115 ALA A C 1
ATOM 914 O O . ALA A 1 115 ? 51.237 0.488 -97.161 1.00 31.48 115 ALA A O 1
ATOM 915 N N . ALA A 1 116 ? 52.279 0.353 -95.182 1.00 32.31 116 ALA A N 1
ATOM 916 C CA . ALA A 1 116 ? 53.619 0.958 -95.264 1.00 32.31 116 ALA A CA 1
ATOM 917 C C . ALA A 1 116 ? 53.924 1.716 -93.953 1.00 32.31 116 ALA A C 1
ATOM 919 O O . ALA A 1 116 ? 53.176 2.592 -93.532 1.00 32.31 116 ALA A O 1
ATOM 920 N N . ASN A 1 117 ? 55.026 1.356 -93.297 1.00 38.91 117 ASN A N 1
ATOM 921 C CA . ASN A 1 117 ? 55.637 2.089 -92.176 1.00 38.91 117 ASN A CA 1
ATOM 922 C C . ASN A 1 117 ? 56.533 3.228 -92.728 1.00 38.91 117 ASN A C 1
ATOM 924 O O . ASN A 1 117 ? 56.859 3.171 -93.916 1.00 38.91 117 ASN A O 1
ATOM 928 N N . PRO A 1 118 ? 57.118 4.135 -91.912 1.00 51.72 118 PRO A N 1
ATOM 929 C CA . PRO A 1 118 ? 56.837 4.489 -90.515 1.00 51.72 118 PRO A CA 1
ATOM 930 C C . PRO A 1 118 ? 56.769 6.023 -90.276 1.00 51.72 118 PRO A C 1
ATOM 932 O O . PRO A 1 118 ? 57.322 6.824 -91.024 1.00 51.72 118 PRO A O 1
ATOM 935 N N . GLY A 1 119 ? 56.175 6.445 -89.159 1.00 36.16 119 GLY A N 1
ATOM 936 C CA . GLY A 1 119 ? 56.227 7.833 -88.689 1.00 36.16 119 GLY A CA 1
ATOM 937 C C . GLY A 1 119 ? 56.193 7.880 -87.168 1.00 36.16 119 GLY A C 1
ATOM 938 O O . GLY A 1 119 ? 55.137 7.776 -86.557 1.00 36.16 119 GLY A O 1
ATOM 939 N N . GLN A 1 120 ? 57.371 7.974 -86.557 1.00 39.91 120 GLN A N 1
ATOM 940 C CA . GLN A 1 120 ? 57.564 8.106 -85.116 1.00 39.91 120 GLN A CA 1
ATOM 941 C C . GLN A 1 120 ? 57.006 9.444 -84.624 1.00 39.91 120 GLN A C 1
ATOM 943 O O . GLN A 1 120 ? 57.511 10.462 -85.073 1.00 39.91 120 GLN A O 1
ATOM 948 N N . HIS A 1 121 ? 56.115 9.457 -83.627 1.00 43.00 121 HIS A N 1
ATOM 949 C CA . HIS A 1 121 ? 56.074 10.497 -82.587 1.00 43.00 121 HIS A CA 1
ATOM 950 C C . HIS A 1 121 ? 55.577 9.902 -81.251 1.00 43.00 121 HIS A C 1
ATOM 952 O O . HIS A 1 121 ? 54.633 9.123 -81.196 1.00 43.00 121 HIS A O 1
ATOM 958 N N . LYS A 1 122 ? 56.334 10.232 -80.197 1.00 40.91 122 LYS A N 1
ATOM 959 C CA . LYS A 1 122 ? 56.380 9.712 -78.817 1.00 40.91 122 LYS A CA 1
ATOM 960 C C . LYS A 1 122 ? 55.037 9.380 -78.143 1.00 40.91 122 LYS A C 1
ATOM 962 O O . LYS A 1 122 ? 54.227 10.264 -77.893 1.00 40.91 122 LYS A O 1
ATOM 967 N N . VAL A 1 123 ? 54.930 8.132 -77.685 1.00 41.84 123 VAL A N 1
ATOM 968 C CA . VAL A 1 123 ? 54.034 7.672 -76.609 1.00 41.84 123 VAL A CA 1
ATOM 969 C C . VAL A 1 123 ? 54.782 7.824 -75.265 1.00 41.84 123 VAL A C 1
ATOM 971 O O . VAL A 1 123 ? 55.974 7.500 -75.226 1.00 41.84 123 VAL A O 1
ATOM 974 N N . PRO A 1 124 ? 54.170 8.331 -74.174 1.00 50.78 124 PRO A N 1
ATOM 975 C CA . PRO A 1 124 ? 54.787 8.323 -72.841 1.00 50.78 124 PRO A CA 1
ATOM 976 C C . PRO A 1 124 ? 54.932 6.879 -72.323 1.00 50.78 124 PRO A C 1
ATOM 978 O O . PRO A 1 124 ? 54.163 6.014 -72.737 1.00 50.78 124 PRO A O 1
ATOM 981 N N . PRO A 1 125 ? 55.892 6.571 -71.434 1.00 49.78 125 PRO A N 1
ATOM 982 C CA . PRO A 1 125 ? 56.133 5.193 -71.012 1.00 49.78 125 PRO A CA 1
ATOM 983 C C . PRO A 1 125 ? 54.914 4.622 -70.261 1.00 49.78 125 PRO A C 1
ATOM 985 O O . PRO A 1 125 ? 54.341 5.327 -69.430 1.00 49.78 125 PRO A O 1
ATOM 988 N N . PRO A 1 126 ? 54.515 3.359 -70.505 1.00 49.22 126 PRO A N 1
ATOM 989 C CA . PRO A 1 126 ? 53.512 2.698 -69.684 1.00 49.22 126 PRO A CA 1
ATOM 990 C C . PRO A 1 126 ? 54.116 2.440 -68.300 1.00 49.22 126 PRO A C 1
ATOM 992 O O . PRO A 1 126 ? 55.089 1.697 -68.163 1.00 49.22 126 PRO A O 1
ATOM 995 N N . GLU A 1 127 ? 53.560 3.069 -67.266 1.00 50.62 127 GLU A N 1
ATOM 996 C CA . GLU A 1 127 ? 53.840 2.673 -65.888 1.00 50.62 127 GLU A CA 1
ATOM 997 C C . GLU A 1 127 ? 53.519 1.179 -65.707 1.00 50.62 127 GLU A C 1
ATOM 999 O O . GLU A 1 127 ? 52.552 0.680 -66.296 1.00 50.62 127 GLU A O 1
ATOM 1004 N N . PRO A 1 128 ? 54.308 0.429 -64.917 1.00 52.56 128 PRO A N 1
ATOM 1005 C CA . PRO A 1 128 ? 54.114 -1.004 -64.775 1.00 52.56 128 PRO A CA 1
ATOM 1006 C C . PRO A 1 128 ? 52.776 -1.273 -64.078 1.00 52.56 128 PRO A C 1
ATOM 1008 O O . PRO A 1 128 ? 52.663 -1.168 -62.857 1.00 52.56 128 PRO A O 1
ATOM 1011 N N . ALA A 1 129 ? 51.770 -1.673 -64.862 1.00 55.69 129 ALA A N 1
ATOM 1012 C CA . ALA A 1 129 ? 50.423 -2.055 -64.421 1.00 55.69 129 ALA A CA 1
ATOM 1013 C C . ALA A 1 129 ? 50.417 -3.055 -63.243 1.00 55.69 129 ALA A C 1
ATOM 1015 O O . ALA A 1 129 ? 49.469 -3.114 -62.464 1.00 55.69 129 ALA A O 1
ATOM 1016 N N . PHE A 1 130 ? 51.520 -3.784 -63.065 1.00 51.72 130 PHE A N 1
ATOM 1017 C CA . PHE A 1 130 ? 51.763 -4.698 -61.957 1.00 51.72 130 PHE A CA 1
ATOM 1018 C C . PHE A 1 130 ? 51.772 -4.015 -60.575 1.00 51.72 130 PHE A C 1
ATOM 1020 O O . PHE A 1 130 ? 51.253 -4.576 -59.613 1.00 51.72 130 PHE A O 1
ATOM 1027 N N . VAL A 1 131 ? 52.307 -2.793 -60.460 1.00 56.09 131 VAL A N 1
ATOM 1028 C CA . VAL A 1 131 ? 52.432 -2.084 -59.169 1.00 56.09 131 VAL A CA 1
ATOM 1029 C C . VAL A 1 131 ? 51.074 -1.564 -58.695 1.00 56.09 131 VAL A C 1
ATOM 1031 O O . VAL A 1 131 ? 50.736 -1.682 -57.518 1.00 56.09 131 VAL A O 1
ATOM 1034 N N . HIS A 1 132 ? 50.256 -1.058 -59.619 1.00 60.00 132 HIS A N 1
ATOM 1035 C CA . HIS A 1 132 ? 48.898 -0.589 -59.322 1.00 60.00 132 HIS A CA 1
ATOM 1036 C C . HIS A 1 132 ? 47.959 -1.749 -58.969 1.00 60.00 132 HIS A C 1
ATOM 1038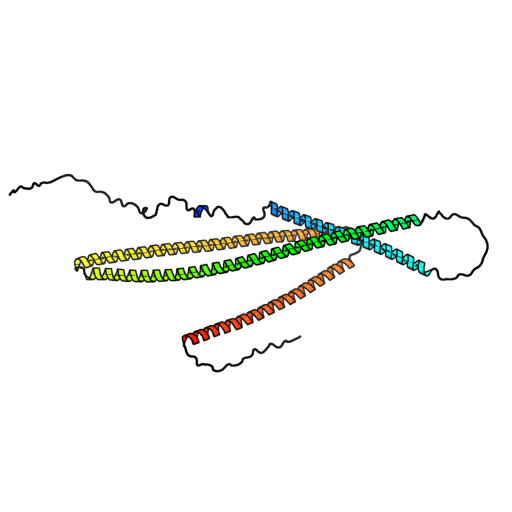 O O . HIS A 1 132 ? 47.179 -1.643 -58.025 1.00 60.00 132 HIS A O 1
ATOM 1044 N N . GLN A 1 133 ? 48.087 -2.891 -59.651 1.00 65.69 133 GLN A N 1
ATOM 1045 C CA . GLN A 1 133 ? 47.293 -4.086 -59.355 1.00 65.69 133 GLN A CA 1
ATOM 1046 C C . GLN A 1 133 ? 47.632 -4.695 -57.986 1.00 65.69 133 GLN A C 1
ATOM 1048 O O . GLN A 1 133 ? 46.730 -5.074 -57.239 1.00 65.69 133 GLN A O 1
ATOM 1053 N N . GLN A 1 134 ? 48.913 -4.730 -57.614 1.00 71.44 134 GLN A N 1
ATOM 1054 C CA . GLN A 1 134 ? 49.353 -5.242 -56.314 1.00 71.44 134 GLN A CA 1
ATOM 1055 C C . GLN A 1 134 ? 48.970 -4.299 -55.157 1.00 71.44 134 GLN A C 1
ATOM 1057 O O . GLN A 1 134 ? 48.621 -4.760 -54.069 1.00 71.44 134 GLN A O 1
ATOM 1062 N N . LYS A 1 135 ? 48.960 -2.980 -55.400 1.00 73.69 135 LYS A N 1
ATOM 1063 C CA . LYS A 1 135 ? 48.525 -1.971 -54.423 1.00 73.69 135 LYS A CA 1
ATOM 1064 C C . LYS A 1 135 ? 47.016 -2.016 -54.166 1.00 73.69 135 LYS A C 1
ATOM 1066 O O . LYS A 1 135 ? 46.612 -2.069 -53.009 1.00 73.69 135 LYS A O 1
ATOM 1071 N N . LEU A 1 136 ? 46.205 -2.108 -55.222 1.00 78.19 136 LEU A N 1
ATOM 1072 C CA . LEU A 1 136 ? 44.751 -2.300 -55.113 1.00 78.19 136 LEU A CA 1
ATOM 1073 C C . LEU A 1 136 ? 44.400 -3.596 -54.369 1.00 78.19 136 LEU A C 1
ATOM 1075 O O . LEU A 1 136 ? 43.471 -3.626 -53.566 1.00 78.19 136 LEU A O 1
ATOM 1079 N N . GLN A 1 137 ? 45.168 -4.664 -54.592 1.00 80.94 137 GLN A N 1
ATOM 1080 C CA . GLN A 1 137 ? 44.989 -5.927 -53.878 1.00 80.94 137 GLN A CA 1
ATOM 1081 C C . GLN A 1 137 ? 45.339 -5.807 -52.384 1.00 80.94 137 GLN A C 1
ATOM 1083 O O . GLN A 1 137 ? 44.653 -6.386 -51.543 1.00 80.94 137 GLN A O 1
ATOM 1088 N N . GLY A 1 138 ? 46.365 -5.024 -52.037 1.00 86.44 138 GLY A N 1
ATOM 1089 C CA . GLY A 1 138 ? 46.704 -4.699 -50.649 1.00 86.44 138 GLY A CA 1
ATOM 1090 C C . GLY A 1 138 ? 45.624 -3.870 -49.947 1.00 86.44 138 GLY A C 1
ATOM 1091 O O . GLY A 1 138 ? 45.245 -4.191 -4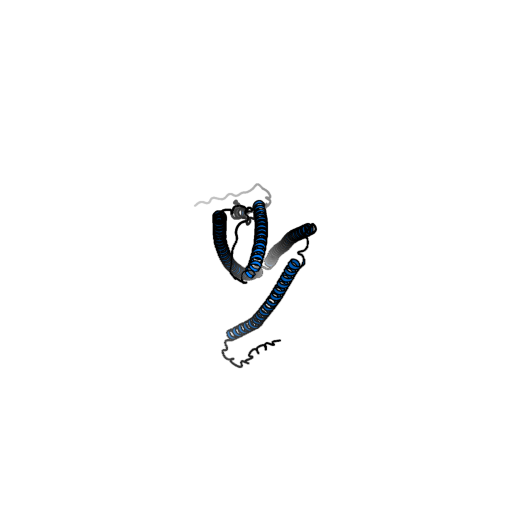8.822 1.00 86.44 138 GLY A O 1
ATOM 1092 N N . GLU A 1 139 ? 45.089 -2.852 -50.623 1.00 85.88 139 GLU A N 1
ATOM 1093 C CA . GLU A 1 139 ? 43.994 -2.014 -50.115 1.00 85.88 139 GLU A CA 1
ATOM 1094 C C . GLU A 1 139 ? 42.709 -2.827 -49.910 1.00 85.88 139 GLU A C 1
ATOM 1096 O O . GLU A 1 139 ? 42.091 -2.736 -48.850 1.00 85.88 139 GLU A O 1
ATOM 1101 N N . LEU A 1 140 ? 42.351 -3.698 -50.860 1.00 85.56 140 LEU A N 1
ATOM 1102 C CA . LEU A 1 140 ? 41.194 -4.587 -50.732 1.00 85.56 140 LEU A CA 1
ATOM 1103 C C . LEU A 1 140 ? 41.335 -5.540 -49.536 1.00 85.56 140 LEU A C 1
ATOM 1105 O O . LEU A 1 140 ? 40.402 -5.685 -48.747 1.00 85.56 140 LEU A O 1
ATOM 1109 N N . ASN A 1 141 ? 42.505 -6.159 -49.369 1.00 90.38 141 ASN A N 1
ATOM 1110 C CA . ASN A 1 141 ? 42.772 -7.046 -48.236 1.00 90.38 141 ASN A CA 1
ATOM 1111 C C . ASN A 1 141 ? 42.719 -6.293 -46.897 1.00 90.38 141 ASN A C 1
ATOM 1113 O O . ASN A 1 141 ? 42.183 -6.816 -45.921 1.00 90.38 141 ASN A O 1
ATOM 1117 N N . TRP A 1 142 ? 43.224 -5.058 -46.852 1.00 91.50 142 TRP A N 1
ATOM 1118 C CA . TRP A 1 142 ? 43.151 -4.208 -45.664 1.00 91.50 142 TRP A CA 1
ATOM 1119 C C . TRP A 1 142 ? 41.705 -3.841 -45.307 1.00 91.50 142 TRP A C 1
ATOM 1121 O O . TRP A 1 142 ? 41.315 -3.951 -44.145 1.00 91.50 142 TRP A O 1
ATOM 1131 N N . VAL A 1 143 ? 40.887 -3.470 -46.299 1.00 92.25 143 VAL A N 1
ATOM 1132 C CA . VAL A 1 143 ? 39.462 -3.152 -46.111 1.00 92.25 143 VAL A CA 1
ATOM 1133 C C . VAL A 1 143 ? 38.693 -4.373 -45.604 1.00 92.25 143 VAL A C 1
ATOM 1135 O O . VAL A 1 143 ? 37.931 -4.257 -44.644 1.00 92.25 143 VAL A O 1
ATOM 1138 N N . LEU A 1 144 ? 38.920 -5.554 -46.188 1.00 92.62 144 LEU A N 1
ATOM 1139 C CA . LEU A 1 144 ? 38.282 -6.800 -45.750 1.00 92.62 144 LEU A CA 1
ATOM 1140 C C . LEU A 1 144 ? 38.642 -7.156 -44.305 1.00 92.62 144 LEU A C 1
ATOM 1142 O O . LEU A 1 144 ? 37.754 -7.487 -43.518 1.00 92.62 144 LEU A O 1
ATOM 1146 N N . GLU A 1 145 ? 39.918 -7.048 -43.933 1.00 93.62 145 GLU A N 1
ATOM 1147 C CA . GLU A 1 145 ? 40.359 -7.347 -42.570 1.00 93.62 145 GLU A CA 1
ATOM 1148 C C . GLU A 1 145 ? 39.816 -6.318 -41.569 1.00 93.62 145 GLU A C 1
ATOM 1150 O O . GLU A 1 145 ? 39.329 -6.679 -40.497 1.00 93.62 145 GLU A O 1
ATOM 1155 N N . HIS A 1 146 ? 39.792 -5.036 -41.939 1.00 89.38 146 HIS A N 1
ATOM 1156 C CA . HIS A 1 146 ? 39.195 -3.987 -41.118 1.00 89.38 146 HIS A CA 1
ATOM 1157 C C . HIS A 1 146 ? 37.689 -4.211 -40.902 1.00 89.38 146 HIS A C 1
ATOM 1159 O O . HIS A 1 146 ? 37.203 -4.099 -39.772 1.00 89.38 146 HIS A O 1
ATOM 1165 N N . HIS A 1 147 ? 36.946 -4.587 -41.949 1.00 87.00 147 HIS A N 1
ATOM 1166 C CA . HIS A 1 147 ? 35.536 -4.963 -41.821 1.00 87.00 147 HIS A CA 1
ATOM 1167 C C . HIS A 1 147 ? 35.350 -6.203 -40.946 1.00 87.00 147 HIS A C 1
ATOM 1169 O O . HIS A 1 147 ? 34.459 -6.204 -40.097 1.00 87.00 147 HIS A O 1
ATOM 1175 N N . ARG A 1 148 ? 36.207 -7.221 -41.086 1.00 93.69 148 ARG A N 1
ATOM 1176 C CA . ARG A 1 148 ? 36.171 -8.436 -40.262 1.00 93.69 148 ARG A CA 1
ATOM 1177 C C . ARG A 1 148 ? 36.381 -8.126 -38.780 1.00 93.69 148 ARG A C 1
ATOM 1179 O O . ARG A 1 148 ? 35.603 -8.584 -37.945 1.00 93.69 148 ARG A O 1
ATOM 1186 N N . VAL A 1 149 ? 37.387 -7.317 -38.449 1.00 94.12 149 VAL A N 1
ATOM 1187 C CA . VAL A 1 149 ? 37.663 -6.894 -37.067 1.00 94.12 149 VAL A CA 1
ATOM 1188 C C . VAL A 1 149 ? 36.514 -6.047 -36.519 1.00 94.12 149 VAL A C 1
ATOM 1190 O O . VAL A 1 149 ? 36.068 -6.279 -35.394 1.00 94.12 149 VAL A O 1
ATOM 1193 N N . ARG A 1 150 ? 35.971 -5.110 -37.311 1.00 91.06 150 ARG A N 1
ATOM 1194 C CA . ARG A 1 150 ? 34.772 -4.344 -36.927 1.00 91.06 150 ARG A CA 1
ATOM 1195 C C . ARG A 1 150 ? 33.578 -5.259 -36.662 1.00 91.06 150 ARG A C 1
ATOM 1197 O O . ARG A 1 150 ? 32.895 -5.071 -35.659 1.00 91.06 150 ARG A O 1
ATOM 1204 N N . GLN A 1 151 ? 33.346 -6.260 -37.506 1.00 90.25 151 GLN A N 1
ATOM 1205 C CA . GLN A 1 151 ? 32.252 -7.213 -37.334 1.00 90.25 151 GLN A CA 1
ATOM 1206 C C . GLN A 1 151 ? 32.418 -8.026 -36.044 1.00 90.25 151 GLN A C 1
ATOM 1208 O O . GLN A 1 151 ? 31.491 -8.080 -35.239 1.00 90.25 151 GLN A O 1
ATOM 1213 N N . GLN A 1 152 ? 33.616 -8.545 -35.770 1.00 95.31 152 GLN A N 1
ATOM 1214 C CA . GLN A 1 152 ? 33.911 -9.247 -34.515 1.00 95.31 152 GLN A CA 1
ATOM 1215 C C . GLN A 1 152 ? 33.757 -8.336 -33.283 1.00 95.31 152 GLN A C 1
ATOM 1217 O O . GLN A 1 152 ? 33.237 -8.755 -32.245 1.00 95.31 152 GLN A O 1
ATOM 1222 N N . ALA A 1 153 ? 34.155 -7.064 -33.376 1.00 95.00 153 ALA A N 1
ATOM 1223 C CA . ALA A 1 153 ? 33.962 -6.088 -32.302 1.00 95.00 153 ALA A CA 1
ATOM 1224 C C . ALA A 1 153 ? 32.470 -5.802 -32.036 1.00 95.00 153 ALA A C 1
ATOM 1226 O O . ALA A 1 153 ? 32.052 -5.663 -30.885 1.00 95.00 153 ALA A O 1
ATOM 1227 N N . LEU A 1 154 ? 31.642 -5.753 -33.082 1.00 93.06 154 LEU A N 1
ATOM 1228 C CA . LEU A 1 154 ? 30.193 -5.604 -32.939 1.00 93.06 154 LEU A CA 1
ATOM 1229 C C . LEU A 1 154 ? 29.552 -6.860 -32.343 1.00 93.06 154 LEU A C 1
ATOM 1231 O O . LEU A 1 154 ? 28.765 -6.744 -31.406 1.00 93.06 154 LEU A O 1
ATOM 1235 N N . GLU A 1 155 ? 29.928 -8.047 -32.814 1.00 96.44 155 GLU A N 1
ATOM 1236 C CA . GLU A 1 155 ? 29.438 -9.330 -32.293 1.00 96.44 155 GLU A CA 1
ATOM 1237 C C . GLU A 1 155 ? 29.772 -9.502 -30.807 1.00 96.44 155 GLU A C 1
ATOM 1239 O O . GLU A 1 155 ? 28.904 -9.845 -29.999 1.00 96.44 155 GLU A O 1
ATOM 1244 N N . THR A 1 156 ? 31.007 -9.187 -30.409 1.00 96.81 156 THR A N 1
ATOM 1245 C CA . THR A 1 156 ? 31.414 -9.218 -28.996 1.00 96.81 156 THR A CA 1
ATOM 1246 C C . THR A 1 156 ? 30.630 -8.209 -28.159 1.00 96.81 156 THR A C 1
ATOM 1248 O O . THR A 1 156 ? 30.175 -8.554 -27.065 1.00 96.81 156 THR A O 1
ATOM 1251 N N . ARG A 1 157 ? 30.397 -6.992 -28.669 1.00 95.25 157 ARG A N 1
ATOM 1252 C CA . ARG A 1 157 ? 29.602 -5.968 -27.974 1.00 95.25 157 ARG A CA 1
ATOM 1253 C C . ARG A 1 157 ? 28.139 -6.383 -27.819 1.00 95.25 157 ARG A C 1
ATOM 1255 O O . ARG A 1 157 ? 27.592 -6.246 -26.727 1.00 95.25 157 ARG A O 1
ATOM 1262 N N . VAL A 1 158 ? 27.526 -6.955 -28.856 1.00 95.62 158 VAL A N 1
ATOM 1263 C CA . VAL A 1 158 ? 26.162 -7.509 -28.797 1.00 95.62 158 VAL A CA 1
ATOM 1264 C C . VAL A 1 158 ? 26.089 -8.659 -27.793 1.00 95.62 158 VAL A C 1
ATOM 1266 O O . VAL A 1 158 ? 25.167 -8.698 -26.981 1.00 95.62 158 VAL A O 1
ATOM 1269 N N . ALA A 1 159 ? 27.084 -9.549 -27.760 1.00 96.56 159 ALA A N 1
ATOM 1270 C CA . ALA A 1 159 ? 27.131 -10.636 -26.784 1.00 96.56 159 ALA A CA 1
ATOM 1271 C C . ALA A 1 159 ? 27.260 -10.126 -25.335 1.00 96.56 159 ALA A C 1
ATOM 1273 O O . ALA A 1 159 ? 26.648 -10.682 -24.421 1.00 96.56 159 ALA A O 1
ATOM 1274 N N . VAL A 1 160 ? 28.039 -9.062 -25.102 1.00 96.81 160 VAL A N 1
ATOM 1275 C CA . VAL A 1 160 ? 28.145 -8.417 -23.782 1.00 96.81 160 VAL A CA 1
ATOM 1276 C C . VAL A 1 160 ? 26.814 -7.785 -23.377 1.00 96.81 160 VAL A C 1
ATOM 1278 O O . VAL A 1 160 ? 26.345 -8.053 -22.270 1.00 96.81 160 VAL A O 1
ATOM 1281 N N . LEU A 1 161 ? 26.187 -7.010 -24.265 1.00 96.50 161 LEU A N 1
ATOM 1282 C CA . LEU A 1 161 ? 24.890 -6.379 -24.005 1.00 96.50 161 LEU A CA 1
ATOM 1283 C C . LEU A 1 161 ? 23.788 -7.420 -23.770 1.00 96.50 161 LEU A C 1
ATOM 1285 O O . LEU A 1 161 ? 22.999 -7.270 -22.842 1.00 96.50 161 LEU A O 1
ATOM 1289 N N . GLY A 1 162 ? 23.777 -8.519 -24.530 1.00 95.81 162 GLY A N 1
ATOM 1290 C CA . GLY A 1 162 ? 22.847 -9.632 -24.327 1.00 95.81 162 GLY A CA 1
ATOM 1291 C C . GLY A 1 162 ? 22.982 -10.260 -22.937 1.00 95.81 162 GLY A C 1
ATOM 1292 O O . GLY A 1 162 ? 21.982 -10.456 -22.247 1.00 95.81 162 GLY A O 1
ATOM 1293 N N . ARG A 1 163 ? 24.219 -10.488 -22.468 1.00 97.25 163 ARG A N 1
ATOM 1294 C CA . ARG A 1 163 ? 24.472 -10.979 -21.100 1.00 97.25 163 ARG A CA 1
ATOM 1295 C C . ARG A 1 163 ? 24.041 -9.981 -20.027 1.00 97.25 163 ARG A C 1
ATOM 1297 O O . ARG A 1 163 ? 23.508 -10.394 -19.003 1.00 97.25 163 ARG A O 1
ATOM 1304 N N . GLN A 1 164 ? 24.276 -8.686 -20.235 1.00 96.56 164 GLN A N 1
ATOM 1305 C CA . GLN A 1 164 ? 23.849 -7.644 -19.294 1.00 96.56 164 GLN A CA 1
ATOM 1306 C C . GLN A 1 164 ? 22.325 -7.556 -19.208 1.00 96.56 164 GLN A C 1
ATOM 1308 O O . GLN A 1 164 ? 21.782 -7.540 -18.106 1.00 96.56 164 GLN A O 1
ATOM 1313 N N . LEU A 1 165 ? 21.634 -7.575 -20.350 1.00 95.94 165 LEU A N 1
ATOM 1314 C CA . LEU A 1 165 ? 20.176 -7.568 -20.400 1.00 95.94 165 LEU A CA 1
ATOM 1315 C C . LEU A 1 165 ? 19.594 -8.793 -19.692 1.00 95.94 165 LEU A C 1
ATOM 1317 O O . LEU A 1 165 ? 18.650 -8.661 -18.918 1.00 95.94 165 LEU A O 1
ATOM 1321 N N . GLN A 1 166 ? 20.169 -9.976 -19.916 1.00 96.00 166 GLN A N 1
ATOM 1322 C CA . GLN A 1 166 ? 19.717 -11.194 -19.252 1.00 96.00 166 GLN A CA 1
ATOM 1323 C C . GLN A 1 166 ? 19.870 -11.106 -17.727 1.00 96.00 166 GLN A C 1
ATOM 1325 O O . GLN A 1 166 ? 18.914 -11.400 -17.011 1.00 96.00 166 GLN A O 1
ATOM 1330 N N . ARG A 1 167 ? 21.020 -10.630 -17.229 1.00 97.06 167 ARG A N 1
ATOM 1331 C CA . ARG A 1 167 ? 21.238 -10.413 -15.787 1.00 97.06 167 ARG A CA 1
ATOM 1332 C C . ARG A 1 167 ? 20.243 -9.415 -15.207 1.00 97.06 167 ARG A C 1
ATOM 1334 O O . ARG A 1 167 ? 19.602 -9.720 -14.211 1.00 97.06 167 ARG A O 1
ATOM 1341 N N . ALA A 1 168 ? 20.040 -8.279 -15.872 1.00 94.69 168 ALA A N 1
ATOM 1342 C CA . ALA A 1 168 ? 19.066 -7.280 -15.439 1.00 94.69 168 ALA A CA 1
ATOM 1343 C C . ALA A 1 168 ? 17.636 -7.852 -15.396 1.00 94.69 168 ALA A C 1
ATOM 1345 O O . ALA A 1 168 ? 16.874 -7.566 -14.475 1.00 94.69 168 ALA A O 1
ATOM 1346 N N . GLN A 1 169 ? 17.264 -8.706 -16.356 1.00 95.56 169 GLN A N 1
ATOM 1347 C CA . GLN A 1 169 ? 15.969 -9.389 -16.337 1.00 95.56 169 GLN A CA 1
ATOM 1348 C C . GLN A 1 169 ? 15.857 -10.412 -15.201 1.00 95.56 169 GLN A C 1
ATOM 1350 O O . GLN A 1 169 ? 14.796 -10.529 -14.591 1.00 95.56 169 GLN A O 1
ATOM 1355 N N . GLU A 1 170 ? 16.908 -11.180 -14.921 1.00 97.75 170 GLU A N 1
ATOM 1356 C CA . GLU A 1 170 ? 16.947 -12.125 -13.798 1.00 97.75 170 GLU A CA 1
ATOM 1357 C C . GLU A 1 170 ? 16.856 -11.392 -12.453 1.00 97.75 170 GLU A C 1
ATOM 1359 O O . GLU A 1 170 ? 16.058 -11.778 -11.599 1.00 97.75 170 GLU A O 1
ATOM 1364 N N . GLU A 1 171 ? 17.577 -10.283 -12.298 1.00 96.62 171 GLU A N 1
ATOM 1365 C CA . GLU A 1 171 ? 17.504 -9.402 -11.130 1.00 96.62 171 GLU A CA 1
ATOM 1366 C C . GLU A 1 171 ? 16.107 -8.797 -10.962 1.00 96.62 171 GLU A C 1
ATOM 1368 O O . GLU A 1 171 ? 15.559 -8.829 -9.860 1.00 96.62 171 GLU A O 1
ATOM 1373 N N . ALA A 1 172 ? 15.483 -8.322 -12.045 1.00 93.69 172 ALA A N 1
ATOM 1374 C CA . ALA A 1 172 ? 14.114 -7.812 -12.016 1.00 93.69 172 ALA A CA 1
ATOM 1375 C C . ALA A 1 172 ? 13.103 -8.902 -11.622 1.00 93.69 172 ALA A C 1
ATOM 1377 O O . ALA A 1 172 ? 12.204 -8.651 -10.817 1.00 93.69 172 ALA A O 1
ATOM 1378 N N . ARG A 1 173 ? 13.263 -10.134 -12.128 1.00 97.31 173 ARG A N 1
ATOM 1379 C CA . ARG A 1 173 ? 12.431 -11.284 -11.727 1.00 97.31 173 ARG A CA 1
ATOM 1380 C C . ARG A 1 173 ? 12.632 -11.630 -10.252 1.00 97.31 173 ARG A C 1
ATOM 1382 O O . ARG A 1 173 ? 11.646 -11.828 -9.546 1.00 97.31 173 ARG A O 1
ATOM 1389 N N . ALA A 1 174 ? 13.874 -11.657 -9.772 1.00 96.94 174 ALA A N 1
ATOM 1390 C CA . ALA A 1 174 ? 14.186 -11.913 -8.368 1.00 96.94 174 ALA A CA 1
ATOM 1391 C C . ALA A 1 174 ? 13.627 -10.812 -7.451 1.00 96.94 174 ALA A C 1
ATOM 1393 O O . ALA A 1 174 ? 13.049 -11.112 -6.407 1.00 96.94 174 ALA A O 1
ATOM 1394 N N . ALA A 1 175 ? 13.732 -9.542 -7.849 1.00 94.12 175 ALA A N 1
ATOM 1395 C CA . ALA A 1 175 ? 13.116 -8.423 -7.144 1.00 94.12 175 ALA A CA 1
ATOM 1396 C C . ALA A 1 175 ? 11.584 -8.555 -7.108 1.00 94.12 175 ALA A C 1
ATOM 1398 O O . ALA A 1 175 ? 10.988 -8.416 -6.042 1.00 94.12 175 ALA A O 1
ATOM 1399 N N . GLY A 1 176 ? 10.952 -8.921 -8.227 1.00 94.94 176 GLY A N 1
ATOM 1400 C CA . GLY A 1 176 ? 9.513 -9.196 -8.288 1.00 94.94 176 GLY A CA 1
ATOM 1401 C C . GLY A 1 176 ? 9.079 -10.326 -7.348 1.00 94.94 176 GLY A C 1
ATOM 1402 O O . GLY A 1 176 ? 8.092 -10.186 -6.628 1.00 94.94 176 GLY A O 1
ATOM 1403 N N . GLN A 1 177 ? 9.849 -11.416 -7.278 1.00 97.69 177 GLN A N 1
ATOM 1404 C CA . GLN A 1 177 ? 9.605 -12.512 -6.333 1.00 97.69 177 GLN A CA 1
ATOM 1405 C C . GLN A 1 177 ? 9.756 -12.066 -4.872 1.00 97.69 177 GLN A C 1
ATOM 1407 O O . GLN A 1 177 ? 8.936 -12.440 -4.035 1.00 97.69 177 GLN A O 1
ATOM 1412 N N . ARG A 1 178 ? 10.760 -11.235 -4.556 1.00 97.62 178 ARG A N 1
ATOM 1413 C CA . ARG A 1 178 ? 10.941 -10.662 -3.209 1.00 97.62 178 ARG A CA 1
ATOM 1414 C C . ARG A 1 178 ? 9.769 -9.767 -2.814 1.00 97.62 178 ARG A C 1
ATOM 1416 O O . ARG A 1 178 ? 9.266 -9.905 -1.704 1.00 97.62 178 ARG A O 1
ATOM 1423 N N . LEU A 1 179 ? 9.302 -8.906 -3.718 1.00 97.06 179 LEU A N 1
ATOM 1424 C CA . LEU A 1 179 ? 8.128 -8.060 -3.482 1.00 97.06 179 LEU A CA 1
ATOM 1425 C C . LEU A 1 179 ? 6.863 -8.900 -3.268 1.00 97.06 179 LEU A C 1
ATOM 1427 O O . LEU A 1 179 ? 6.098 -8.623 -2.348 1.00 97.06 179 LEU A O 1
ATOM 1431 N N . ALA A 1 180 ? 6.665 -9.962 -4.054 1.00 95.44 180 ALA A N 1
ATOM 1432 C CA . ALA A 1 180 ? 5.546 -10.882 -3.861 1.00 95.44 180 ALA A CA 1
ATOM 1433 C C . ALA A 1 180 ? 5.617 -11.600 -2.500 1.00 95.44 180 ALA A C 1
ATOM 1435 O O . ALA A 1 180 ? 4.610 -11.690 -1.798 1.00 95.44 180 ALA A O 1
ATOM 1436 N N . ALA A 1 181 ? 6.804 -12.057 -2.089 1.00 96.12 181 ALA A N 1
ATOM 1437 C CA . ALA A 1 181 ? 7.011 -12.661 -0.775 1.00 96.12 181 ALA A CA 1
ATOM 1438 C C . ALA A 1 181 ? 6.716 -11.670 0.365 1.00 96.12 181 ALA A C 1
ATOM 1440 O O . ALA A 1 181 ? 6.009 -12.016 1.311 1.00 96.12 181 ALA A O 1
ATOM 1441 N N . GLN A 1 182 ? 7.187 -10.424 0.252 1.00 96.56 182 GLN A N 1
ATOM 1442 C CA . GLN A 1 182 ? 6.888 -9.363 1.219 1.00 96.56 182 GLN A CA 1
ATOM 1443 C C . GLN A 1 182 ? 5.390 -9.043 1.275 1.00 96.56 182 GLN A C 1
ATOM 1445 O O . GLN A 1 182 ? 4.841 -8.917 2.366 1.00 96.56 182 GLN A O 1
ATOM 1450 N N . ALA A 1 183 ? 4.706 -8.970 0.131 1.00 95.88 183 ALA A N 1
ATOM 1451 C CA . ALA A 1 183 ? 3.264 -8.739 0.077 1.00 95.88 183 ALA A CA 1
ATOM 1452 C C . ALA A 1 183 ? 2.476 -9.851 0.789 1.00 95.88 183 ALA A C 1
ATOM 1454 O O . ALA A 1 183 ? 1.542 -9.556 1.537 1.00 95.88 183 ALA A O 1
ATOM 1455 N N . MET A 1 184 ? 2.883 -11.117 0.627 1.00 97.62 184 MET A N 1
ATOM 1456 C CA . MET A 1 184 ? 2.288 -12.227 1.377 1.00 97.62 184 MET A CA 1
ATOM 1457 C C . MET A 1 184 ? 2.500 -12.060 2.885 1.00 97.62 184 MET A C 1
ATOM 1459 O O . MET A 1 184 ? 1.530 -12.136 3.637 1.00 97.62 184 MET A O 1
ATOM 1463 N N . VAL A 1 185 ? 3.721 -11.754 3.334 1.00 98.00 185 VAL A N 1
ATOM 1464 C CA . VAL A 1 185 ? 3.997 -11.519 4.763 1.00 98.00 185 VAL A CA 1
ATOM 1465 C C . VAL A 1 185 ? 3.144 -10.369 5.304 1.00 98.00 185 VAL A C 1
ATOM 1467 O O . VAL A 1 185 ? 2.471 -10.542 6.318 1.00 98.00 185 VAL A O 1
ATOM 1470 N N . LEU A 1 186 ? 3.073 -9.236 4.601 1.00 96.81 186 LEU A N 1
ATOM 1471 C CA . LEU A 1 186 ? 2.241 -8.102 5.009 1.00 96.81 186 LEU A CA 1
ATOM 1472 C C . LEU A 1 186 ? 0.762 -8.480 5.122 1.00 96.81 186 LEU A C 1
ATOM 1474 O O . LEU A 1 186 ? 0.122 -8.087 6.094 1.00 96.81 186 LEU A O 1
ATOM 1478 N N . SER A 1 187 ? 0.229 -9.280 4.192 1.00 97.25 187 SER A N 1
ATOM 1479 C CA . SER A 1 187 ? -1.153 -9.767 4.287 1.00 97.25 187 SER A CA 1
ATOM 1480 C C . SER A 1 187 ? -1.367 -10.652 5.519 1.00 97.25 187 SER A C 1
ATOM 1482 O O . SER A 1 187 ? -2.309 -10.423 6.274 1.00 97.25 187 SER A O 1
ATOM 1484 N N . THR A 1 188 ? -0.436 -11.569 5.810 1.00 97.94 188 THR A N 1
ATOM 1485 C CA . THR A 1 188 ? -0.526 -12.426 7.002 1.00 97.94 188 THR A CA 1
ATOM 1486 C C . THR A 1 188 ? -0.442 -11.623 8.298 1.00 97.94 188 THR A C 1
ATOM 1488 O O . THR A 1 188 ? -1.224 -11.861 9.216 1.00 97.94 188 THR A O 1
ATOM 1491 N N . CYS A 1 189 ? 0.439 -10.621 8.367 1.00 94.75 189 CYS A N 1
ATOM 1492 C CA . CYS A 1 189 ? 0.519 -9.714 9.509 1.00 94.75 189 CYS A CA 1
ATOM 1493 C C . CYS A 1 189 ? -0.763 -8.884 9.658 1.00 94.75 189 CYS A C 1
ATOM 1495 O O . CYS A 1 189 ? -1.225 -8.652 10.773 1.00 94.75 189 CYS A O 1
ATOM 1497 N N . GLN A 1 190 ? -1.363 -8.452 8.547 1.00 96.62 190 GLN A N 1
ATOM 1498 C CA . GLN A 1 190 ? -2.608 -7.693 8.569 1.00 96.62 19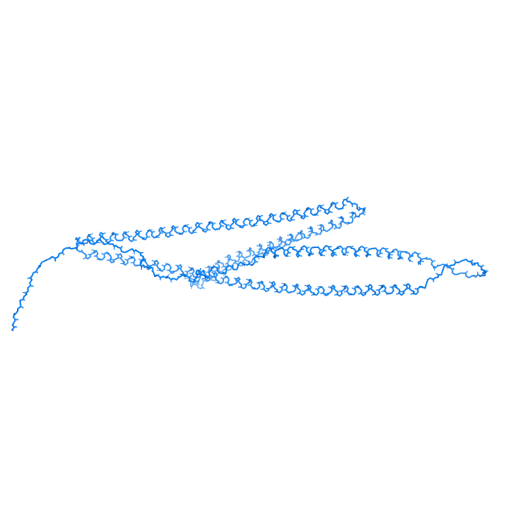0 GLN A CA 1
ATOM 1499 C C . GLN A 1 190 ? -3.784 -8.538 9.074 1.00 96.62 190 GLN A C 1
ATOM 1501 O O . GLN A 1 190 ? -4.619 -8.040 9.829 1.00 96.62 190 GLN A O 1
ATOM 1506 N N . ASP A 1 191 ? -3.842 -9.813 8.700 1.00 97.19 191 ASP A N 1
ATOM 1507 C CA . ASP A 1 191 ? -4.864 -10.737 9.190 1.00 97.19 191 ASP A CA 1
ATOM 1508 C C . ASP A 1 191 ? -4.666 -11.069 10.674 1.00 97.19 191 ASP A C 1
ATOM 1510 O O . ASP A 1 191 ? -5.635 -11.073 11.434 1.00 97.19 191 ASP A O 1
ATOM 1514 N N . GLN A 1 192 ? -3.417 -11.241 11.121 1.00 96.88 192 GLN A N 1
ATOM 1515 C CA . GLN A 1 192 ? -3.089 -11.387 12.545 1.00 96.88 192 GLN A CA 1
ATOM 1516 C C . GLN A 1 192 ? -3.498 -10.154 13.360 1.00 96.88 192 GLN A C 1
ATOM 1518 O O . GLN A 1 192 ? -4.068 -10.301 14.441 1.00 96.88 192 GLN A O 1
ATOM 1523 N N . LEU A 1 193 ? -3.266 -8.945 12.839 1.00 96.88 193 LEU A N 1
ATOM 1524 C CA . LEU A 1 193 ? -3.710 -7.709 13.482 1.00 96.88 193 LEU A CA 1
ATOM 1525 C C . LEU A 1 193 ? -5.236 -7.683 13.628 1.00 96.88 193 LEU A C 1
ATOM 1527 O O . LEU A 1 193 ? -5.735 -7.440 14.723 1.00 96.88 193 LEU A O 1
ATOM 1531 N N . ARG A 1 194 ? -5.980 -8.002 12.560 1.00 96.38 194 ARG A N 1
ATOM 1532 C CA . ARG A 1 194 ? -7.453 -8.067 12.607 1.00 96.38 194 ARG A CA 1
ATOM 1533 C C . ARG A 1 194 ? -7.959 -9.104 13.607 1.00 96.38 194 ARG A C 1
ATOM 1535 O O . ARG A 1 194 ? -8.947 -8.857 14.297 1.00 96.38 194 ARG A O 1
ATOM 1542 N N . GLN A 1 195 ? -7.292 -10.252 13.694 1.00 97.81 195 GLN A N 1
ATOM 1543 C CA . GLN A 1 195 ? -7.626 -11.294 14.662 1.00 97.81 195 GLN A CA 1
ATOM 1544 C C . GLN A 1 195 ? -7.411 -10.802 16.100 1.00 97.81 195 GLN A C 1
ATOM 1546 O O . GLN A 1 195 ? -8.317 -10.906 16.927 1.00 97.81 195 GLN A O 1
ATOM 1551 N N . ALA A 1 196 ? -6.259 -10.189 16.381 1.00 93.44 196 ALA A N 1
ATOM 1552 C CA . ALA A 1 196 ? -5.959 -9.621 17.692 1.00 93.44 196 ALA A CA 1
ATOM 1553 C C . ALA A 1 196 ? -6.929 -8.484 18.071 1.00 93.44 196 ALA A C 1
ATOM 1555 O O . ALA A 1 196 ? -7.354 -8.381 19.223 1.00 93.44 196 ALA A O 1
ATOM 1556 N N . GLU A 1 197 ? -7.329 -7.644 17.112 1.00 95.44 197 GLU A N 1
ATOM 1557 C CA . GLU A 1 197 ? -8.350 -6.608 17.310 1.00 95.44 197 GLU A CA 1
ATOM 1558 C C . GLU A 1 197 ? -9.713 -7.209 17.687 1.00 95.44 197 GLU A C 1
ATOM 1560 O O . GLU A 1 197 ? -10.377 -6.712 18.603 1.00 95.44 197 GLU A O 1
ATOM 1565 N N . ALA A 1 198 ? -10.123 -8.299 17.030 1.00 95.31 198 ALA A N 1
ATOM 1566 C CA . ALA A 1 198 ? -11.370 -8.996 17.337 1.00 95.31 198 ALA A CA 1
ATOM 1567 C C . ALA A 1 198 ? -11.346 -9.639 18.734 1.00 95.31 198 ALA A C 1
ATOM 1569 O O . ALA A 1 198 ? -12.316 -9.511 19.485 1.00 95.31 198 ALA A O 1
ATOM 1570 N N . GLU A 1 199 ? -10.239 -10.279 19.113 1.00 97.50 199 GLU A N 1
ATOM 1571 C CA . GLU A 1 199 ? -10.041 -10.850 20.452 1.00 97.50 199 GLU A CA 1
ATOM 1572 C C . GLU A 1 199 ? -10.047 -9.766 21.533 1.00 97.50 199 GLU A C 1
ATOM 1574 O O . GLU A 1 199 ? -10.725 -9.904 22.552 1.00 97.50 199 GLU A O 1
ATOM 1579 N N . ASN A 1 200 ? -9.379 -8.636 21.291 1.00 94.31 200 ASN A N 1
ATOM 1580 C CA . ASN A 1 200 ? -9.400 -7.499 22.209 1.00 94.31 200 ASN A CA 1
ATOM 1581 C C . ASN A 1 200 ? -10.830 -6.963 22.393 1.00 94.31 200 ASN A C 1
ATOM 1583 O O . ASN A 1 200 ? -11.274 -6.758 23.522 1.00 94.31 200 ASN A O 1
ATOM 1587 N N . ALA A 1 201 ? -11.605 -6.823 21.313 1.00 92.31 201 ALA A N 1
ATOM 1588 C CA . ALA A 1 201 ? -13.010 -6.420 21.401 1.00 92.31 201 ALA A CA 1
ATOM 1589 C C . ALA A 1 201 ? -13.865 -7.420 22.209 1.00 92.31 201 ALA A C 1
ATOM 1591 O O . ALA A 1 201 ? -14.723 -7.009 22.998 1.00 92.31 201 ALA A O 1
ATOM 1592 N N . GLN A 1 202 ? -13.617 -8.725 22.061 1.00 97.44 202 GLN A N 1
ATOM 1593 C CA . GLN A 1 202 ? -14.287 -9.766 22.847 1.00 97.44 202 GLN A CA 1
ATOM 1594 C C . GLN A 1 202 ? -13.926 -9.683 24.336 1.00 97.44 202 GLN A C 1
ATOM 1596 O O . GLN A 1 202 ? -14.826 -9.701 25.181 1.00 97.44 202 GLN A O 1
ATOM 1601 N N . LEU A 1 203 ? -12.641 -9.534 24.667 1.00 96.62 203 LEU A N 1
ATOM 1602 C CA . LEU A 1 203 ? -12.167 -9.378 26.046 1.00 96.62 203 LEU A CA 1
ATOM 1603 C C . LEU A 1 203 ? -12.722 -8.104 26.692 1.00 96.62 203 LEU A C 1
ATOM 1605 O O . LEU A 1 203 ? -13.182 -8.134 27.833 1.00 96.62 203 LEU A O 1
ATOM 1609 N N . GLN A 1 204 ? -12.770 -6.993 25.953 1.00 89.75 204 GLN A N 1
ATOM 1610 C CA . GLN A 1 204 ? -13.396 -5.756 26.426 1.00 89.75 204 GLN A CA 1
ATOM 1611 C C . GLN A 1 204 ? -14.878 -5.952 26.754 1.00 89.75 204 GLN A C 1
ATOM 1613 O O . GLN A 1 204 ? -15.366 -5.412 27.749 1.00 89.75 204 GLN A O 1
ATOM 1618 N N . LEU A 1 205 ? -15.606 -6.734 25.953 1.00 95.62 205 LEU A N 1
ATOM 1619 C CA . LEU A 1 205 ? -17.004 -7.050 26.235 1.00 95.62 205 LEU A CA 1
ATOM 1620 C C . LEU A 1 205 ? -17.151 -7.934 27.483 1.00 95.62 205 LEU A C 1
ATOM 1622 O O . LEU A 1 205 ? -18.054 -7.701 28.285 1.00 95.62 205 LEU A O 1
ATOM 1626 N N . GLN A 1 206 ? -16.275 -8.923 27.672 1.00 96.50 206 GLN A N 1
ATOM 1627 C CA . GLN A 1 206 ? -16.273 -9.766 28.873 1.00 96.50 206 GLN A CA 1
ATOM 1628 C C . GLN A 1 206 ? -15.989 -8.954 30.141 1.00 96.50 206 GLN A C 1
ATOM 1630 O O . GLN A 1 206 ? -16.710 -9.096 31.127 1.00 96.50 206 GLN A O 1
ATOM 1635 N N . LEU A 1 207 ? -15.005 -8.051 30.097 1.00 92.75 207 LEU A N 1
ATOM 1636 C CA . LEU A 1 207 ? -14.704 -7.143 31.206 1.00 92.75 207 LEU A CA 1
ATOM 1637 C C . LEU A 1 207 ? -15.893 -6.243 31.547 1.00 92.75 207 LEU A C 1
ATOM 1639 O O . LEU A 1 207 ? -16.186 -6.045 32.723 1.00 92.75 207 LEU A O 1
ATOM 1643 N N . LYS A 1 208 ? -16.611 -5.726 30.542 1.00 92.12 208 LYS A N 1
ATOM 1644 C CA . LYS A 1 208 ? -17.833 -4.939 30.774 1.00 92.12 208 LYS A CA 1
ATOM 1645 C C . LYS A 1 208 ? -18.909 -5.751 31.490 1.00 92.12 208 LYS A C 1
ATOM 1647 O O . LYS A 1 208 ? -19.423 -5.282 32.497 1.00 92.12 208 LYS A O 1
ATOM 1652 N N . LYS A 1 209 ? -19.183 -6.977 31.033 1.00 95.31 209 LYS A N 1
ATOM 1653 C CA . LYS A 1 209 ? -20.164 -7.870 31.674 1.00 95.31 209 LYS A CA 1
ATOM 1654 C C . LYS A 1 209 ? -19.796 -8.177 33.125 1.00 95.31 209 LYS A C 1
ATOM 1656 O O . LYS A 1 209 ? -20.631 -8.025 34.007 1.00 95.31 209 LYS A O 1
ATOM 1661 N N . LEU A 1 210 ? -18.537 -8.541 33.383 1.00 94.81 210 LEU A N 1
ATOM 1662 C CA . LEU A 1 210 ? -18.061 -8.789 34.747 1.00 94.81 210 LEU A CA 1
ATOM 1663 C C . LEU A 1 210 ? -18.192 -7.536 35.619 1.00 94.81 210 LEU A C 1
ATOM 1665 O O . LEU A 1 210 ? -18.683 -7.626 36.739 1.00 94.81 210 LEU A O 1
ATOM 1669 N N . ASN A 1 211 ? -17.814 -6.361 35.112 1.00 89.31 211 ASN A N 1
ATOM 1670 C CA . ASN A 1 211 ? -17.963 -5.105 35.849 1.00 89.31 211 ASN A CA 1
ATOM 1671 C C . ASN A 1 211 ? -19.431 -4.783 36.164 1.00 89.31 211 ASN A C 1
ATOM 1673 O O . ASN A 1 211 ? -19.731 -4.346 37.274 1.00 89.31 211 ASN A O 1
ATOM 1677 N N . GLU A 1 212 ? -20.347 -5.016 35.222 1.00 92.56 212 GLU A N 1
ATOM 1678 C CA . GLU A 1 212 ? -21.790 -4.876 35.443 1.00 92.56 212 GLU A CA 1
ATOM 1679 C C . GLU A 1 212 ? -22.283 -5.849 36.527 1.00 92.56 212 GLU A C 1
ATOM 1681 O O . GLU A 1 212 ? -22.997 -5.439 37.444 1.00 92.56 212 GLU A O 1
ATOM 1686 N N . GLU A 1 213 ? -21.848 -7.112 36.495 1.00 95.38 213 GLU A N 1
ATOM 1687 C CA . GLU A 1 213 ? -22.169 -8.102 37.530 1.00 95.38 213 GLU A CA 1
ATOM 1688 C C . GLU A 1 213 ? -21.638 -7.693 38.912 1.00 95.38 213 GLU A C 1
ATOM 1690 O O . GLU A 1 213 ? -22.376 -7.760 39.900 1.00 95.38 213 GLU A O 1
ATOM 1695 N N . TYR A 1 214 ? -20.384 -7.238 39.002 1.00 90.62 214 TYR A N 1
ATOM 1696 C CA . TYR A 1 214 ? -19.795 -6.743 40.249 1.00 90.62 214 TYR A CA 1
ATOM 1697 C C . TYR A 1 214 ? -20.546 -5.521 40.782 1.00 90.62 214 TYR A C 1
ATOM 1699 O O . TYR A 1 214 ? -20.820 -5.455 41.983 1.00 90.62 214 TYR A O 1
ATOM 1707 N N . ALA A 1 215 ? -20.939 -4.591 39.909 1.00 86.38 215 ALA A N 1
ATOM 1708 C CA . ALA A 1 215 ? -21.725 -3.425 40.294 1.00 86.38 215 ALA A CA 1
ATOM 1709 C C . ALA A 1 215 ? -23.085 -3.828 40.887 1.00 86.38 215 ALA A C 1
ATOM 1711 O O . ALA A 1 215 ? -23.484 -3.293 41.922 1.00 86.38 215 ALA A O 1
ATOM 1712 N N . VAL A 1 216 ? -23.776 -4.804 40.288 1.00 90.62 216 VAL A N 1
ATOM 1713 C CA . VAL A 1 216 ? -25.055 -5.316 40.811 1.00 90.62 216 VAL A CA 1
ATOM 1714 C C . VAL A 1 216 ? -24.871 -6.034 42.152 1.00 90.62 216 VAL A C 1
ATOM 1716 O O . VAL A 1 216 ? -25.675 -5.827 43.063 1.00 90.62 216 VAL A O 1
ATOM 1719 N N . ARG A 1 217 ? -23.819 -6.850 42.314 1.00 94.31 217 ARG A N 1
ATOM 1720 C CA . ARG A 1 217 ? -23.527 -7.535 43.590 1.00 94.31 217 ARG A CA 1
ATOM 1721 C C . ARG A 1 217 ? -23.236 -6.540 44.711 1.00 94.31 217 ARG A C 1
ATOM 1723 O O . ARG A 1 217 ? -23.837 -6.646 45.774 1.00 94.31 217 ARG A O 1
ATOM 1730 N N . LEU A 1 218 ? -22.389 -5.540 44.454 1.00 87.69 218 LEU A N 1
ATOM 1731 C CA . LEU A 1 218 ? -22.095 -4.466 45.410 1.00 87.69 218 LEU A CA 1
ATOM 1732 C C . LEU A 1 218 ? -23.359 -3.702 45.818 1.00 87.69 218 LEU A C 1
ATOM 1734 O O . LEU A 1 218 ? -23.557 -3.431 46.999 1.00 87.69 218 LEU A O 1
ATOM 1738 N N . GLN A 1 219 ? -24.246 -3.403 44.864 1.00 86.75 219 GLN A N 1
ATOM 1739 C CA . GLN A 1 219 ? -25.521 -2.747 45.162 1.00 86.75 219 GLN A CA 1
ATOM 1740 C C . GLN A 1 219 ? -26.446 -3.605 46.033 1.00 86.75 219 GLN A C 1
ATOM 1742 O O . GLN A 1 219 ? -27.136 -3.052 46.885 1.00 86.75 219 GLN A O 1
ATOM 1747 N N . ARG A 1 220 ? -26.484 -4.931 45.838 1.00 89.44 220 ARG A N 1
ATOM 1748 C CA . ARG A 1 220 ? -27.260 -5.824 46.717 1.00 89.44 220 ARG A CA 1
ATOM 1749 C C . ARG A 1 220 ? -26.695 -5.848 48.126 1.00 89.44 220 ARG A C 1
ATOM 1751 O O . ARG A 1 220 ? -27.455 -5.614 49.055 1.00 89.44 220 ARG A O 1
ATOM 1758 N N . TYR A 1 221 ? -25.381 -6.022 48.273 1.00 87.19 221 TYR A N 1
ATOM 1759 C CA . TYR A 1 221 ? -24.750 -6.007 49.593 1.00 87.19 221 TYR A CA 1
ATOM 1760 C C . TYR A 1 221 ? -25.003 -4.691 50.332 1.00 87.19 221 TYR A C 1
ATOM 1762 O O . TYR A 1 221 ? -25.377 -4.717 51.498 1.00 87.19 221 TYR A O 1
ATOM 1770 N N . ALA A 1 222 ? -24.901 -3.550 49.644 1.00 84.44 222 ALA A N 1
ATOM 1771 C CA . ALA A 1 222 ? -25.224 -2.251 50.231 1.00 84.44 222 ALA A CA 1
ATOM 1772 C C . ALA A 1 222 ? -26.682 -2.183 50.736 1.00 84.44 222 ALA A C 1
ATOM 1774 O O . ALA A 1 222 ? -26.930 -1.717 51.847 1.00 84.44 222 ALA A O 1
ATOM 1775 N N . LYS A 1 223 ? -27.650 -2.692 49.961 1.00 85.75 223 LYS A N 1
ATOM 1776 C CA . LYS A 1 223 ? -29.068 -2.734 50.364 1.00 85.75 223 LYS A CA 1
ATOM 1777 C C . LYS A 1 223 ? -29.315 -3.669 51.548 1.00 85.75 223 LYS A C 1
ATOM 1779 O O . LYS A 1 223 ? -29.962 -3.265 52.506 1.00 85.75 223 LYS A O 1
ATOM 1784 N N . GLU A 1 224 ? -28.746 -4.870 51.524 1.00 87.44 224 GLU A N 1
ATOM 1785 C CA . GLU A 1 224 ? -28.881 -5.861 52.602 1.00 87.44 224 GLU A CA 1
ATOM 1786 C C . GLU A 1 224 ? -28.299 -5.345 53.933 1.00 87.44 224 GLU A C 1
ATOM 1788 O O . GLU A 1 224 ? -28.907 -5.510 54.992 1.00 87.44 224 GLU A O 1
ATOM 1793 N N . THR A 1 225 ? -27.154 -4.649 53.897 1.00 81.19 225 THR A N 1
ATOM 1794 C CA . THR A 1 225 ? -26.575 -4.010 55.098 1.00 81.19 225 THR A CA 1
ATOM 1795 C C . THR A 1 225 ? -27.446 -2.888 55.660 1.00 81.19 225 THR A C 1
ATOM 1797 O O . THR A 1 225 ? -27.474 -2.661 56.865 1.00 81.19 225 THR A O 1
ATOM 1800 N N . VAL A 1 226 ? -28.180 -2.192 54.795 1.00 81.31 226 VAL A N 1
ATOM 1801 C CA . VAL A 1 226 ? -29.107 -1.132 55.190 1.00 81.31 226 VAL A CA 1
ATOM 1802 C C . VAL A 1 226 ? -30.395 -1.707 55.782 1.00 81.31 226 VAL A C 1
ATOM 1804 O O . VAL A 1 226 ? -30.921 -1.159 56.745 1.00 81.31 226 VAL A O 1
ATOM 1807 N N . GLU A 1 227 ? -30.921 -2.798 55.228 1.00 82.06 227 GLU A N 1
ATOM 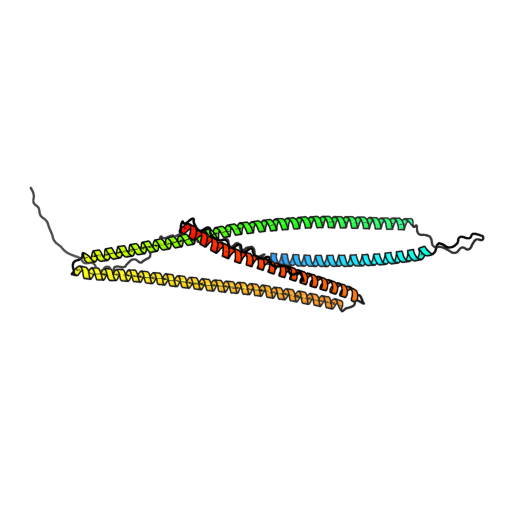1808 C CA . GLU A 1 227 ? -32.149 -3.453 55.704 1.00 82.06 227 GLU A CA 1
ATOM 1809 C C . GLU A 1 227 ? -31.982 -4.108 57.087 1.00 82.06 227 GLU A C 1
ATOM 1811 O O . GLU A 1 227 ? -32.959 -4.272 57.812 1.00 82.06 227 GLU A O 1
ATOM 1816 N N . THR A 1 228 ? -30.749 -4.444 57.476 1.00 80.69 228 THR A N 1
ATOM 1817 C CA . THR A 1 228 ? -30.419 -5.105 58.751 1.00 80.69 228 THR A CA 1
ATOM 1818 C C . THR A 1 228 ? -30.046 -4.145 59.892 1.00 80.69 228 THR A C 1
ATOM 1820 O O . THR A 1 228 ? -29.889 -4.594 61.027 1.00 80.69 228 THR A O 1
ATOM 1823 N N . ALA A 1 229 ? -29.923 -2.837 59.635 1.00 77.44 229 ALA A N 1
ATOM 1824 C CA . ALA A 1 229 ? -29.542 -1.835 60.636 1.00 77.44 229 ALA A CA 1
ATOM 1825 C C . ALA A 1 229 ? -30.757 -1.246 61.390 1.00 77.44 229 ALA A C 1
ATOM 1827 O O . ALA A 1 229 ? -31.833 -1.073 60.822 1.00 77.44 229 ALA A O 1
ATOM 1828 N N . ASN A 1 230 ? -30.577 -0.888 62.670 1.00 73.94 230 ASN A N 1
ATOM 1829 C CA . ASN A 1 230 ? -31.596 -0.212 63.491 1.00 73.94 230 ASN A CA 1
ATOM 1830 C C . ASN A 1 230 ? -31.995 1.142 62.877 1.00 73.94 230 ASN A C 1
ATOM 1832 O O . ASN A 1 230 ? -31.145 1.826 62.319 1.00 73.94 230 ASN A O 1
ATOM 1836 N N . SER A 1 231 ? -33.244 1.591 63.046 1.00 72.31 231 SER A N 1
ATOM 1837 C CA . SER A 1 231 ? -33.813 2.742 62.313 1.00 72.31 231 SER A CA 1
ATOM 1838 C C . SER A 1 231 ? -33.019 4.060 62.385 1.00 72.31 231 SER A C 1
ATOM 1840 O O . SER A 1 231 ? -33.082 4.860 61.455 1.00 72.31 231 SER A O 1
ATOM 1842 N N . THR A 1 232 ? -32.276 4.316 63.467 1.00 71.50 232 THR A N 1
ATOM 1843 C CA . THR A 1 232 ? -31.404 5.500 63.604 1.00 71.50 232 THR A CA 1
ATOM 1844 C C . THR A 1 232 ? -30.054 5.337 62.905 1.00 71.50 232 THR A C 1
ATOM 1846 O O . THR A 1 232 ? -29.621 6.251 62.205 1.00 71.50 232 THR A O 1
ATOM 1849 N N . ASP A 1 233 ? -29.414 4.173 63.032 1.00 72.06 233 ASP A N 1
ATOM 1850 C CA . ASP A 1 233 ? -28.127 3.881 62.382 1.00 72.06 233 ASP A CA 1
ATOM 1851 C C . ASP A 1 233 ? -28.316 3.659 60.877 1.00 72.06 233 ASP A C 1
ATOM 1853 O O . ASP A 1 233 ? -27.475 4.040 60.068 1.00 72.06 233 ASP A O 1
ATOM 1857 N N . GLN A 1 234 ? -29.475 3.131 60.493 1.00 77.69 234 GLN A N 1
ATOM 1858 C CA . GLN A 1 234 ? -29.903 2.905 59.121 1.00 77.69 234 GLN A CA 1
ATOM 1859 C C . GLN A 1 234 ? -29.908 4.194 58.293 1.00 77.69 234 GLN A C 1
ATOM 1861 O O . GLN A 1 234 ? -29.405 4.190 57.174 1.00 77.69 234 GLN A O 1
ATOM 1866 N N . ALA A 1 235 ? -30.415 5.308 58.832 1.00 79.56 235 ALA A N 1
ATOM 1867 C CA . ALA A 1 235 ? -30.463 6.583 58.111 1.00 79.56 235 ALA A CA 1
ATOM 1868 C C . ALA A 1 235 ? -29.062 7.183 57.880 1.00 79.56 235 ALA A C 1
ATOM 1870 O O . ALA A 1 235 ? -28.775 7.704 56.797 1.00 79.56 235 ALA A O 1
ATOM 1871 N N . ALA A 1 236 ? -28.171 7.082 58.873 1.00 84.19 236 ALA A N 1
ATOM 1872 C CA . ALA A 1 236 ? -26.784 7.543 58.769 1.00 84.19 236 ALA A CA 1
ATOM 1873 C C . ALA A 1 236 ? -25.954 6.665 57.811 1.00 84.19 236 ALA A C 1
ATOM 1875 O O . ALA A 1 236 ? -25.153 7.166 57.020 1.00 84.19 236 ALA A O 1
ATOM 1876 N N . LEU A 1 237 ? -26.176 5.349 57.840 1.00 84.69 237 LEU A N 1
ATOM 1877 C CA . LEU A 1 237 ? -25.482 4.382 56.990 1.00 84.69 237 LEU A CA 1
ATOM 1878 C C . LEU A 1 237 ? -25.982 4.457 55.536 1.00 84.69 237 LEU A C 1
ATOM 1880 O O . LEU A 1 237 ? -25.169 4.414 54.614 1.00 84.69 237 LEU A O 1
ATOM 1884 N N . GLN A 1 238 ? -27.285 4.684 55.319 1.00 83.56 238 GLN A N 1
ATOM 1885 C CA . GLN A 1 238 ? -27.855 4.999 54.002 1.00 83.56 238 GLN A CA 1
ATOM 1886 C C . GLN A 1 238 ? -27.236 6.264 53.414 1.00 83.56 238 GLN A C 1
ATOM 1888 O O . GLN A 1 238 ? -26.717 6.216 52.308 1.00 83.56 238 GLN A O 1
ATOM 1893 N N . THR A 1 239 ? -27.210 7.372 54.161 1.00 88.19 239 THR A N 1
ATOM 1894 C CA . THR A 1 239 ? -26.631 8.633 53.662 1.00 88.19 239 THR A CA 1
ATOM 1895 C C . THR A 1 239 ? -25.143 8.508 53.329 1.00 88.19 239 THR A C 1
ATOM 1897 O O . THR A 1 239 ? -24.708 9.037 52.305 1.00 88.19 239 THR A O 1
ATOM 1900 N N . PHE A 1 240 ? -24.368 7.765 54.125 1.00 87.50 240 PHE A N 1
ATOM 1901 C CA . PHE A 1 240 ? -22.965 7.473 53.817 1.00 87.50 240 PHE A CA 1
ATOM 1902 C C . PHE A 1 240 ? -22.800 6.593 52.563 1.00 87.50 240 PHE A C 1
ATOM 1904 O O . PHE A 1 240 ? -21.968 6.889 51.700 1.00 87.50 240 PHE A O 1
ATOM 1911 N N . LEU A 1 241 ? -23.597 5.530 52.413 1.00 86.38 241 LEU A N 1
ATOM 1912 C CA . LEU A 1 241 ? -23.570 4.671 51.222 1.00 86.38 241 LEU A CA 1
ATOM 1913 C C . LEU A 1 241 ? -24.031 5.417 49.962 1.00 86.38 241 LEU A C 1
ATOM 1915 O O . LEU A 1 241 ? -23.423 5.268 48.904 1.00 86.38 241 LEU A O 1
ATOM 1919 N N . GLU A 1 242 ? -25.056 6.262 50.064 1.00 86.69 242 GLU A N 1
ATOM 1920 C CA . GLU A 1 242 ? -25.503 7.120 48.966 1.00 86.69 242 GLU A CA 1
ATOM 1921 C C . GLU A 1 242 ? -24.381 8.073 48.537 1.00 86.69 242 GLU A C 1
ATOM 1923 O O . GLU A 1 242 ? -24.092 8.167 47.344 1.00 86.69 242 GLU A O 1
ATOM 1928 N N . ALA A 1 243 ? -23.713 8.730 49.495 1.00 92.75 243 ALA A N 1
ATOM 1929 C CA . ALA A 1 243 ? -22.603 9.644 49.230 1.00 92.75 243 ALA A CA 1
ATOM 1930 C C . ALA A 1 243 ? -21.418 8.927 48.561 1.00 92.75 243 ALA A C 1
ATOM 1932 O O . ALA A 1 243 ? -20.963 9.354 47.501 1.00 92.75 243 ALA A O 1
ATOM 1933 N N . THR A 1 244 ? -20.983 7.784 49.101 1.00 87.44 244 THR A N 1
ATOM 1934 C CA . THR A 1 244 ? -19.874 7.000 48.523 1.00 87.44 244 THR A CA 1
ATOM 1935 C C . THR A 1 244 ? -20.201 6.465 47.124 1.00 87.44 244 THR A C 1
ATOM 1937 O O . THR A 1 244 ? -19.355 6.513 46.230 1.00 87.44 244 THR A O 1
ATOM 1940 N N . LEU A 1 245 ? -21.437 6.019 46.870 1.00 84.75 245 LEU A N 1
ATOM 1941 C CA . LEU A 1 245 ? -21.882 5.638 45.524 1.00 84.75 245 LEU A CA 1
ATOM 1942 C C . LEU A 1 245 ? -21.929 6.841 44.570 1.00 84.75 245 LEU A C 1
ATOM 1944 O O . LEU A 1 245 ? -21.609 6.695 43.385 1.00 84.75 245 LEU A O 1
ATOM 1948 N N . GLN A 1 246 ? -22.317 8.022 45.056 1.00 90.94 246 GLN A N 1
ATOM 1949 C CA . GLN A 1 246 ? -22.296 9.269 44.288 1.00 90.94 246 GLN A CA 1
ATOM 1950 C C . GLN A 1 246 ? -20.863 9.628 43.871 1.00 90.94 246 GLN A C 1
ATOM 1952 O O . GLN A 1 246 ? -20.637 9.928 42.694 1.00 90.94 246 GLN A O 1
ATOM 1957 N N . ASP A 1 247 ? -19.912 9.522 44.801 1.00 92.00 247 ASP A N 1
ATOM 1958 C CA . ASP A 1 247 ? -18.492 9.813 44.592 1.00 92.00 247 ASP A CA 1
ATOM 1959 C C . ASP A 1 247 ? -17.855 8.830 43.608 1.00 92.00 247 ASP A C 1
ATOM 1961 O O . ASP A 1 247 ? -17.192 9.248 42.657 1.00 92.00 247 ASP A O 1
ATOM 1965 N N . ILE A 1 248 ? -18.134 7.527 43.738 1.00 85.19 248 ILE A N 1
ATOM 1966 C CA . ILE A 1 248 ? -17.680 6.504 42.781 1.00 85.19 248 ILE A CA 1
ATOM 1967 C C . ILE A 1 248 ? -18.237 6.797 41.379 1.00 85.19 248 ILE A C 1
ATOM 1969 O O . ILE A 1 248 ? -17.495 6.787 40.392 1.00 85.19 248 ILE A O 1
ATOM 1973 N N . ARG A 1 249 ? -19.532 7.125 41.259 1.00 85.94 249 ARG A N 1
ATOM 1974 C CA . ARG A 1 249 ? -20.142 7.503 39.968 1.00 85.94 249 ARG A CA 1
ATOM 1975 C C . ARG A 1 249 ? -19.529 8.785 39.397 1.00 85.94 249 ARG A C 1
ATOM 1977 O O . ARG A 1 249 ? -19.403 8.892 38.177 1.00 85.94 249 ARG A O 1
ATOM 1984 N N . ALA A 1 250 ? -19.182 9.760 40.236 1.00 89.88 250 ALA A N 1
ATOM 1985 C CA . ALA A 1 250 ? -18.536 11.001 39.815 1.00 89.88 250 ALA A CA 1
ATOM 1986 C C . ALA A 1 250 ? -17.094 10.757 39.339 1.00 89.88 250 ALA A C 1
ATOM 1988 O O . ALA A 1 250 ? -16.713 11.266 38.285 1.00 89.88 250 ALA A O 1
ATOM 1989 N N . ALA A 1 251 ? -16.332 9.917 40.045 1.00 86.81 251 ALA A N 1
ATOM 1990 C CA . ALA A 1 251 ? -14.985 9.500 39.660 1.00 86.81 251 ALA A CA 1
ATOM 1991 C C . ALA A 1 251 ? -14.973 8.704 38.342 1.00 86.81 251 ALA A C 1
ATOM 1993 O O . ALA A 1 251 ? -14.113 8.918 37.487 1.00 86.81 251 ALA A O 1
ATOM 1994 N N . HIS A 1 252 ? -15.958 7.827 38.119 1.00 85.81 252 HIS A N 1
ATOM 1995 C CA . HIS A 1 252 ? -16.116 7.155 36.825 1.00 85.81 252 HIS A CA 1
ATOM 1996 C C . HIS A 1 252 ? -16.425 8.147 35.700 1.00 85.81 252 HIS A C 1
ATOM 1998 O O . HIS A 1 252 ? -15.762 8.114 34.663 1.00 85.81 252 HIS A O 1
ATOM 2004 N N . ARG A 1 253 ? -17.364 9.078 35.917 1.00 89.56 253 ARG A N 1
ATOM 2005 C CA . ARG A 1 253 ? -17.698 10.120 34.933 1.00 89.56 253 ARG A CA 1
ATOM 2006 C C . ARG A 1 253 ? -16.503 11.018 34.601 1.00 89.56 253 ARG A C 1
ATOM 2008 O O . ARG A 1 253 ? -16.306 11.339 33.431 1.00 89.56 253 ARG A O 1
ATOM 2015 N N . SER A 1 254 ? -15.688 11.405 35.585 1.00 89.75 254 SER A N 1
ATOM 2016 C CA . SER A 1 254 ? -14.494 12.227 35.342 1.00 89.75 254 SER A CA 1
ATOM 2017 C C . SER A 1 254 ? -13.431 11.466 34.542 1.00 89.75 254 SER A C 1
ATOM 2019 O O . SER A 1 254 ? -12.891 12.006 33.575 1.00 89.75 254 SER A O 1
ATOM 2021 N N . ARG A 1 255 ? -13.194 10.185 34.855 1.00 91.19 255 ARG A N 1
ATOM 2022 C CA . ARG A 1 255 ? -12.290 9.317 34.084 1.00 91.19 255 ARG A CA 1
ATOM 2023 C C . ARG A 1 255 ? -12.770 9.119 32.646 1.00 91.19 255 ARG A C 1
ATOM 2025 O O . ARG A 1 255 ? -11.969 9.207 31.718 1.00 91.19 255 ARG A O 1
ATOM 2032 N N . GLU A 1 256 ? -14.063 8.887 32.434 1.00 84.00 256 GLU A N 1
ATOM 2033 C CA . GLU A 1 256 ? -14.643 8.774 31.089 1.00 84.00 256 GLU A CA 1
ATOM 2034 C C . GLU A 1 256 ? -14.485 10.068 30.286 1.00 84.00 256 GLU A C 1
ATOM 2036 O O . GLU A 1 256 ? -14.103 10.027 29.115 1.00 84.00 256 GLU A O 1
ATOM 2041 N N . GLN A 1 257 ? -14.705 11.225 30.915 1.00 93.50 257 GLN A N 1
ATOM 2042 C CA . GLN A 1 257 ? -14.477 12.526 30.284 1.00 93.50 257 GLN A CA 1
ATOM 2043 C C . GLN A 1 257 ? -13.005 12.735 29.909 1.00 93.50 257 GLN A C 1
ATOM 2045 O O . GLN A 1 257 ? -12.724 13.200 28.803 1.00 93.50 257 GLN A O 1
ATOM 2050 N N . GLN A 1 258 ? -12.064 12.352 30.778 1.00 93.31 258 GLN A N 1
ATOM 2051 C CA . GLN A 1 258 ? -10.628 12.415 30.487 1.00 93.31 258 GLN A CA 1
ATOM 2052 C C . GLN A 1 258 ? -10.251 11.527 29.296 1.00 93.31 258 GLN A C 1
ATOM 2054 O O . GLN A 1 258 ? -9.570 11.988 28.377 1.00 93.31 258 GLN A O 1
ATOM 2059 N N . LEU A 1 259 ? -10.742 10.283 29.260 1.00 91.00 259 LEU A N 1
ATOM 2060 C CA . LEU A 1 259 ? -10.507 9.362 28.145 1.00 91.00 259 LEU A CA 1
ATOM 2061 C C . LEU A 1 259 ? -11.122 9.881 26.839 1.00 91.00 259 LEU A C 1
ATOM 2063 O O . LEU A 1 259 ? -10.471 9.848 25.794 1.00 91.00 259 LEU A O 1
ATOM 2067 N N . ALA A 1 260 ? -12.339 10.424 26.888 1.00 89.62 260 ALA A N 1
ATOM 2068 C CA . ALA A 1 260 ? -12.987 11.025 25.727 1.00 89.62 260 ALA A CA 1
ATOM 2069 C C . ALA A 1 260 ? -12.217 12.253 25.214 1.00 89.62 260 ALA A C 1
ATOM 2071 O O . ALA A 1 260 ? -12.063 12.428 24.003 1.00 89.62 260 ALA A O 1
ATOM 2072 N N . GLN A 1 261 ? -11.699 13.091 26.115 1.00 93.00 261 GLN A N 1
ATOM 2073 C CA . GLN A 1 261 ? -10.889 14.249 25.753 1.00 93.00 261 GLN A CA 1
ATOM 2074 C C . GLN A 1 261 ? -9.555 13.827 25.124 1.00 93.00 261 GLN A C 1
ATOM 2076 O O . GLN A 1 261 ? -9.191 14.366 24.079 1.00 93.00 261 GLN A O 1
ATOM 2081 N N . ALA A 1 262 ? -8.866 12.831 25.688 1.00 90.44 262 ALA A N 1
ATOM 2082 C CA . ALA A 1 262 ? -7.647 12.267 25.109 1.00 90.44 262 ALA A CA 1
ATOM 2083 C C . ALA A 1 262 ? -7.905 11.648 23.722 1.00 90.44 262 ALA A C 1
ATOM 2085 O O . ALA A 1 262 ? -7.182 11.919 22.766 1.00 90.44 262 ALA A O 1
ATOM 2086 N N . ALA A 1 263 ? -8.993 10.893 23.555 1.00 88.81 263 ALA A N 1
ATOM 2087 C CA . ALA A 1 263 ? -9.375 10.349 22.252 1.00 88.81 263 ALA A CA 1
ATOM 2088 C C . ALA A 1 263 ? -9.625 11.459 21.213 1.00 88.81 263 ALA A C 1
ATOM 2090 O O . ALA A 1 263 ? -9.187 11.360 20.064 1.00 88.81 263 ALA A O 1
ATOM 2091 N N . ARG A 1 264 ? -10.280 12.559 21.614 1.00 91.81 264 ARG A N 1
ATOM 2092 C CA . ARG A 1 264 ? -10.488 13.735 20.751 1.00 91.81 264 ARG A CA 1
ATOM 2093 C C . ARG A 1 264 ? -9.169 14.409 20.373 1.00 91.81 264 ARG A C 1
ATOM 2095 O O . ARG A 1 264 ? -9.022 14.804 19.216 1.00 91.81 264 ARG A O 1
ATOM 2102 N N . THR A 1 265 ? -8.216 14.547 21.296 1.00 95.62 265 THR A N 1
ATOM 2103 C CA . THR A 1 265 ? -6.907 15.148 20.984 1.00 95.62 265 THR A CA 1
ATOM 2104 C C . THR A 1 265 ? -6.088 14.260 20.052 1.00 95.62 265 THR A C 1
ATOM 2106 O O . THR A 1 265 ? -5.516 14.783 19.096 1.00 95.62 265 THR A O 1
ATOM 2109 N N . TYR A 1 266 ? -6.093 12.936 20.233 1.00 90.50 266 TYR A N 1
ATOM 2110 C CA . TYR A 1 266 ? -5.446 12.010 19.295 1.00 90.50 266 TYR A CA 1
ATOM 2111 C C . TYR A 1 266 ? -6.070 12.067 17.904 1.00 90.50 266 TYR A C 1
ATOM 2113 O O . TYR A 1 266 ? -5.350 12.155 16.912 1.00 90.50 266 TYR A O 1
ATOM 2121 N N . ARG A 1 267 ? -7.403 12.103 17.816 1.00 91.56 267 ARG A N 1
ATOM 2122 C CA . ARG A 1 267 ? -8.093 12.229 16.528 1.00 91.56 267 ARG A CA 1
ATOM 2123 C C . ARG A 1 267 ? -7.732 13.530 15.810 1.00 91.56 267 ARG A C 1
ATOM 2125 O O . ARG A 1 267 ? -7.494 13.500 14.609 1.00 91.56 267 ARG A O 1
ATOM 2132 N N . LYS A 1 268 ? -7.641 14.653 16.534 1.00 95.94 268 LYS A N 1
ATOM 2133 C CA . LYS A 1 268 ? -7.157 15.925 15.966 1.00 95.94 268 LYS A CA 1
ATOM 2134 C C . LYS A 1 268 ? -5.724 15.799 15.447 1.00 95.94 268 LYS A C 1
ATOM 2136 O O . LYS A 1 268 ? -5.482 16.118 14.292 1.00 95.94 268 LYS A O 1
ATOM 2141 N N . ARG A 1 269 ? -4.808 15.242 16.249 1.00 96.25 269 ARG A N 1
ATOM 2142 C CA . ARG A 1 269 ? -3.407 15.023 15.844 1.00 96.25 269 ARG A CA 1
ATOM 2143 C C . ARG A 1 269 ? -3.285 14.152 14.593 1.00 96.25 269 ARG A C 1
ATOM 2145 O O . ARG A 1 269 ? -2.444 14.436 13.750 1.00 96.25 269 ARG A O 1
ATOM 2152 N N . LEU A 1 270 ? -4.122 13.122 14.462 1.00 92.19 270 LEU A N 1
ATOM 2153 C CA . LEU A 1 270 ? -4.167 12.271 13.269 1.00 92.19 270 LEU A CA 1
ATOM 2154 C C . LEU A 1 270 ? -4.593 13.052 12.022 1.00 92.19 270 LEU A C 1
ATOM 2156 O O . LEU A 1 270 ? -3.945 12.930 10.989 1.00 92.19 270 LEU A O 1
ATOM 2160 N N . VAL A 1 271 ? -5.633 13.884 12.126 1.00 95.25 271 VAL A N 1
ATOM 2161 C CA . VAL A 1 271 ? -6.076 14.750 11.018 1.00 95.25 271 VAL A CA 1
ATOM 2162 C C . VAL A 1 271 ? -5.009 15.797 10.667 1.00 95.25 271 VAL A C 1
ATOM 2164 O O . VAL A 1 271 ? -4.767 16.073 9.494 1.00 95.25 271 VAL A O 1
ATOM 2167 N N . ASP A 1 272 ? -4.321 16.359 11.662 1.00 95.69 272 ASP A N 1
ATOM 2168 C CA . ASP A 1 272 ? -3.226 17.304 11.422 1.00 95.69 272 ASP A CA 1
ATOM 2169 C C . ASP A 1 272 ? -2.035 16.629 10.722 1.00 95.69 272 ASP A C 1
ATOM 2171 O O . ASP A 1 272 ? -1.426 17.218 9.828 1.00 95.69 272 ASP A O 1
ATOM 2175 N N . LEU A 1 273 ? -1.703 15.390 11.102 1.00 96.19 273 LEU A N 1
ATOM 2176 C CA . LEU A 1 273 ? -0.666 14.589 10.446 1.00 96.19 273 LEU A CA 1
ATOM 2177 C C . LEU A 1 273 ? -1.041 14.243 9.005 1.00 96.19 273 LEU A C 1
ATOM 2179 O O . LEU A 1 273 ? -0.212 14.434 8.116 1.00 96.19 273 LEU A O 1
ATOM 2183 N N . SER A 1 274 ? -2.278 13.804 8.751 1.00 92.19 274 SER A N 1
ATOM 2184 C CA . SER A 1 274 ? -2.724 13.495 7.388 1.00 92.19 274 SER A CA 1
ATOM 2185 C C . SER A 1 274 ? -2.685 14.737 6.497 1.00 92.19 274 SER A C 1
ATOM 2187 O O . SER A 1 274 ? -2.175 14.678 5.381 1.00 92.19 274 SER A O 1
ATOM 2189 N N . ARG A 1 275 ? -3.104 15.900 7.015 1.00 95.19 275 ARG A N 1
ATOM 2190 C CA . ARG A 1 275 ? -3.016 17.175 6.291 1.00 95.19 275 ARG A CA 1
ATOM 2191 C C . ARG A 1 275 ? -1.571 17.570 5.981 1.00 95.19 275 ARG A C 1
ATOM 2193 O O . ARG A 1 275 ? -1.290 18.055 4.887 1.00 95.19 275 ARG A O 1
ATOM 2200 N N . LYS A 1 276 ? -0.640 17.373 6.922 1.00 93.94 276 LYS A N 1
ATOM 2201 C CA . LYS A 1 276 ? 0.796 17.602 6.679 1.00 93.94 276 LYS A CA 1
ATOM 2202 C C . LYS A 1 276 ? 1.334 16.659 5.604 1.00 93.94 276 LYS A C 1
ATOM 2204 O O . LYS A 1 276 ? 2.082 17.111 4.745 1.00 93.94 276 LYS A O 1
ATOM 2209 N N . GLN A 1 277 ? 0.934 15.387 5.620 1.00 91.69 277 GLN A N 1
ATOM 2210 C CA . GLN A 1 277 ? 1.324 14.414 4.600 1.00 91.69 277 GLN A CA 1
ATOM 2211 C C . GLN A 1 277 ? 0.796 14.805 3.215 1.00 91.69 277 GLN A C 1
ATOM 2213 O O . GLN A 1 277 ? 1.555 14.793 2.251 1.00 91.69 277 GLN A O 1
ATOM 2218 N N . GLU A 1 278 ? -0.467 15.219 3.105 1.00 93.44 278 GLU A N 1
ATOM 2219 C CA . GLU A 1 278 ? -1.037 15.732 1.852 1.00 93.44 278 GLU A CA 1
ATOM 2220 C C . GLU A 1 278 ? -0.296 16.973 1.351 1.00 93.44 278 GLU A C 1
ATOM 2222 O O . GLU A 1 278 ? 0.021 17.066 0.163 1.00 93.44 278 GLU A O 1
ATOM 2227 N N . LEU A 1 279 ? 0.035 17.903 2.252 1.00 95.62 279 LEU A N 1
ATOM 2228 C CA . LEU A 1 279 ? 0.805 19.094 1.910 1.00 95.62 279 LEU A CA 1
ATOM 2229 C C . LEU A 1 279 ? 2.195 18.714 1.383 1.00 95.62 279 LEU A C 1
ATOM 2231 O O . LEU A 1 279 ? 2.566 19.170 0.303 1.00 95.62 279 LEU A O 1
ATOM 2235 N N . LEU A 1 280 ? 2.914 17.816 2.065 1.00 94.38 280 LEU A N 1
ATOM 2236 C CA . LEU A 1 280 ? 4.207 17.304 1.598 1.00 94.38 280 LEU A CA 1
ATOM 2237 C C . LEU A 1 280 ? 4.088 16.651 0.215 1.00 94.38 280 LEU A C 1
ATOM 2239 O O . LEU A 1 280 ? 4.830 17.011 -0.698 1.00 94.38 280 LEU A O 1
ATOM 2243 N N . LEU A 1 281 ? 3.104 15.773 0.014 1.00 90.00 281 LEU A N 1
ATOM 2244 C CA . LEU A 1 281 ? 2.868 15.134 -1.283 1.00 90.00 281 LEU A CA 1
ATOM 2245 C C . LEU A 1 281 ? 2.556 16.159 -2.382 1.00 90.00 281 LEU A C 1
ATOM 2247 O O . LEU A 1 281 ? 3.058 16.024 -3.498 1.00 90.00 281 LEU A O 1
ATOM 2251 N N . SER A 1 282 ? 1.773 17.200 -2.086 1.00 89.56 282 SER A N 1
ATOM 2252 C CA . SER A 1 282 ? 1.503 18.278 -3.045 1.00 89.56 282 SER A CA 1
ATOM 2253 C C . SER A 1 282 ? 2.764 19.072 -3.396 1.00 89.56 282 SER A C 1
ATOM 2255 O O . SER A 1 282 ? 2.992 19.357 -4.571 1.00 89.56 282 SER A O 1
ATOM 2257 N N . THR A 1 283 ? 3.628 19.357 -2.414 1.00 88.56 283 THR A N 1
ATOM 2258 C CA . THR A 1 283 ? 4.892 20.067 -2.651 1.00 88.56 283 THR A CA 1
ATOM 2259 C C . THR A 1 283 ? 5.873 19.232 -3.467 1.00 88.56 283 THR A C 1
ATOM 2261 O O . THR A 1 283 ? 6.507 19.770 -4.372 1.00 88.56 283 THR A O 1
ATOM 2264 N N . CYS A 1 284 ? 5.944 17.918 -3.229 1.00 79.62 284 CYS A N 1
ATOM 2265 C CA . CYS A 1 284 ? 6.753 17.009 -4.039 1.00 79.62 284 CYS A CA 1
ATOM 2266 C C . CYS A 1 284 ? 6.252 16.978 -5.489 1.00 79.62 284 CYS A C 1
ATOM 2268 O O . CYS A 1 284 ? 7.028 17.237 -6.403 1.00 79.62 284 CYS A O 1
ATOM 2270 N N . ARG A 1 285 ? 4.937 16.817 -5.712 1.00 80.44 285 ARG A N 1
ATOM 2271 C CA . ARG A 1 285 ? 4.356 16.871 -7.069 1.00 80.44 285 ARG A CA 1
ATOM 2272 C C . ARG A 1 285 ? 4.589 18.217 -7.762 1.00 80.44 285 ARG A C 1
ATOM 2274 O O . ARG A 1 285 ? 4.837 18.250 -8.966 1.00 80.44 285 ARG A O 1
ATOM 2281 N N . ALA A 1 286 ? 4.514 19.331 -7.035 1.00 78.69 286 ALA A N 1
ATOM 2282 C CA . ALA A 1 286 ? 4.792 20.661 -7.582 1.00 78.69 286 ALA A CA 1
ATOM 2283 C C . ALA A 1 286 ? 6.272 20.815 -7.985 1.00 78.69 286 ALA A C 1
ATOM 2285 O O . ALA A 1 286 ? 6.590 21.394 -9.025 1.00 78.69 286 ALA A O 1
ATOM 2286 N N . ARG A 1 287 ? 7.194 20.258 -7.193 1.00 74.00 287 ARG A N 1
ATOM 2287 C CA . ARG A 1 287 ? 8.629 20.242 -7.502 1.00 74.00 287 ARG A CA 1
ATOM 2288 C C . ARG A 1 287 ? 8.941 19.372 -8.722 1.00 74.00 287 ARG A C 1
ATOM 2290 O O . ARG A 1 287 ? 9.707 19.784 -9.589 1.00 74.00 287 ARG A O 1
ATOM 2297 N N . ASP A 1 288 ? 8.291 18.221 -8.834 1.00 73.94 288 ASP A N 1
ATOM 2298 C CA . ASP A 1 288 ? 8.476 17.318 -9.971 1.00 73.94 288 ASP A CA 1
ATOM 2299 C C . ASP A 1 288 ? 7.922 17.931 -11.262 1.00 73.94 288 ASP A C 1
ATOM 2301 O O . ASP A 1 288 ? 8.604 17.936 -12.285 1.00 73.94 288 ASP A O 1
ATOM 2305 N N . THR A 1 289 ? 6.737 18.548 -11.207 1.00 75.88 289 THR A N 1
ATOM 2306 C CA . THR A 1 289 ? 6.121 19.232 -12.361 1.00 75.88 289 THR A CA 1
ATOM 2307 C C . THR A 1 289 ? 6.895 20.473 -12.805 1.00 75.88 289 THR A C 1
ATOM 2309 O O . THR A 1 289 ? 7.023 20.706 -14.009 1.00 75.88 289 THR A O 1
ATOM 2312 N N . THR A 1 290 ? 7.457 21.252 -11.877 1.00 74.75 290 THR A N 1
ATOM 2313 C CA . THR A 1 290 ? 8.318 22.401 -12.218 1.00 74.75 290 THR A CA 1
ATOM 2314 C C . THR A 1 290 ? 9.656 21.959 -12.803 1.00 74.75 290 THR A C 1
ATOM 2316 O O . THR A 1 290 ? 10.082 22.528 -13.809 1.00 74.75 290 THR A O 1
ATOM 2319 N N . SER A 1 291 ? 10.281 20.906 -12.261 1.00 79.19 291 SER A N 1
ATOM 2320 C CA . SER A 1 291 ? 11.498 20.337 -12.857 1.00 79.19 291 SER A CA 1
ATOM 2321 C C . SER A 1 291 ? 11.229 19.776 -14.257 1.00 79.19 291 SER A C 1
ATOM 2323 O O . SER A 1 291 ? 11.991 20.033 -15.188 1.00 79.19 291 SER A O 1
ATOM 2325 N N . TRP A 1 292 ? 10.089 19.103 -14.444 1.00 68.56 292 TRP A N 1
ATOM 2326 C CA . TRP A 1 292 ? 9.676 18.566 -15.735 1.00 68.56 292 TRP A CA 1
ATOM 2327 C C . TRP A 1 292 ? 9.409 19.679 -16.746 1.00 68.56 292 TRP A C 1
ATOM 2329 O O . TRP A 1 292 ? 9.872 19.608 -17.881 1.00 68.56 292 TRP A O 1
ATOM 2339 N N . SER A 1 293 ? 8.746 20.756 -16.323 1.00 77.88 293 SER A N 1
ATOM 2340 C CA . SER A 1 293 ? 8.513 21.936 -17.164 1.00 77.88 293 SER A CA 1
ATOM 2341 C C . SER A 1 293 ? 9.825 22.618 -17.568 1.00 77.88 293 SER A C 1
ATOM 2343 O O . SER A 1 293 ? 9.972 23.021 -18.719 1.00 77.88 293 SER A O 1
ATOM 2345 N N . GLN A 1 294 ? 10.815 22.690 -16.671 1.00 86.69 294 GLN A N 1
ATOM 2346 C CA . GLN A 1 294 ? 12.154 23.201 -16.997 1.00 86.69 294 GLN A CA 1
ATOM 2347 C C . GLN A 1 294 ? 12.905 22.314 -17.994 1.00 86.69 294 GLN A C 1
ATOM 2349 O O . GLN A 1 294 ? 13.558 22.834 -18.896 1.00 86.69 294 GLN A O 1
ATOM 2354 N N . ILE A 1 295 ? 12.816 20.989 -17.859 1.00 76.50 295 ILE A N 1
ATOM 2355 C CA . ILE A 1 295 ? 13.417 20.046 -18.813 1.00 76.50 295 ILE A CA 1
ATOM 2356 C C . ILE A 1 295 ? 12.755 20.195 -20.189 1.00 76.50 295 ILE A C 1
ATOM 2358 O O . ILE A 1 295 ? 13.448 20.294 -21.199 1.00 76.50 295 ILE A O 1
ATOM 2362 N N . GLN A 1 296 ? 11.424 20.286 -20.228 1.00 77.88 296 GLN A N 1
ATOM 2363 C CA . GLN A 1 296 ? 10.655 20.501 -21.457 1.00 77.88 296 GLN A CA 1
ATOM 2364 C C . GLN A 1 296 ? 10.999 21.838 -22.132 1.00 77.88 296 GLN A C 1
ATOM 2366 O O . GLN A 1 296 ? 11.115 21.893 -23.355 1.00 77.88 296 GLN A O 1
ATOM 2371 N N . GLN A 1 297 ? 11.207 22.904 -21.353 1.00 84.88 297 GLN A N 1
ATOM 2372 C CA . GLN A 1 297 ? 11.630 24.203 -21.877 1.00 84.88 297 GLN A CA 1
ATOM 2373 C C . GLN A 1 297 ? 13.039 24.130 -22.477 1.00 84.88 297 GLN A C 1
ATOM 2375 O O . GLN A 1 297 ? 13.222 24.505 -23.628 1.00 84.88 297 GLN A O 1
ATOM 2380 N N . LYS A 1 298 ? 14.009 23.547 -21.761 1.00 87.94 298 LYS A N 1
ATOM 2381 C CA . LYS A 1 298 ? 15.382 23.386 -22.268 1.00 87.94 298 LYS A CA 1
ATOM 2382 C C . LYS A 1 298 ? 15.453 22.558 -23.552 1.00 87.94 298 LYS A C 1
ATOM 2384 O O . LYS A 1 298 ? 16.241 22.874 -24.435 1.00 87.94 298 LYS A O 1
ATOM 2389 N N . LEU A 1 299 ? 14.630 21.514 -23.673 1.00 79.12 299 LEU A N 1
ATOM 2390 C CA . LEU A 1 299 ? 14.531 20.719 -24.903 1.00 79.12 299 LEU A CA 1
ATOM 2391 C C . LEU A 1 299 ? 13.951 21.531 -26.069 1.00 79.12 299 LEU A C 1
ATOM 2393 O O . LEU A 1 299 ? 14.403 21.388 -27.203 1.00 79.12 299 LEU A O 1
ATOM 2397 N N . ARG A 1 300 ? 12.969 22.397 -25.797 1.00 75.94 300 ARG A N 1
ATOM 2398 C CA . ARG A 1 300 ? 12.393 23.302 -26.797 1.00 75.94 300 ARG A CA 1
ATOM 2399 C C . ARG A 1 300 ? 13.403 24.348 -27.256 1.00 75.94 300 ARG A C 1
ATOM 2401 O O . ARG A 1 300 ? 13.522 24.558 -28.458 1.00 75.94 300 ARG A O 1
ATOM 2408 N N . ASP A 1 301 ? 14.130 24.952 -26.324 1.00 78.81 301 ASP A N 1
ATOM 2409 C CA . ASP A 1 301 ? 15.159 25.948 -26.622 1.00 78.81 301 ASP A CA 1
ATOM 2410 C C . ASP A 1 301 ? 16.284 25.307 -27.464 1.00 78.81 301 ASP A C 1
ATOM 2412 O O . ASP A 1 301 ? 16.627 25.810 -28.528 1.00 78.81 301 ASP A O 1
ATOM 2416 N N . PHE A 1 302 ? 16.735 24.097 -27.102 1.00 76.38 302 PHE A N 1
ATOM 2417 C CA . PHE A 1 302 ? 17.708 23.327 -27.891 1.00 76.38 302 PHE A CA 1
ATOM 2418 C C . PHE A 1 302 ? 17.208 22.980 -29.308 1.00 76.38 302 PHE A C 1
ATOM 2420 O O . PHE A 1 302 ? 17.973 23.016 -30.275 1.00 76.38 302 PHE A O 1
ATOM 2427 N N . SER A 1 303 ? 15.916 22.666 -29.455 1.00 73.56 303 SER A N 1
ATOM 2428 C CA . SER A 1 303 ? 15.284 22.427 -30.762 1.00 73.56 303 SER A CA 1
ATOM 2429 C C . SER A 1 303 ? 15.198 23.693 -31.624 1.00 73.56 303 SER A C 1
ATOM 2431 O O . SER A 1 303 ? 15.187 23.599 -32.852 1.00 73.56 303 SER A O 1
ATOM 2433 N N . GLN A 1 304 ? 15.091 24.869 -31.007 1.00 69.75 304 GLN A N 1
ATOM 2434 C CA . GLN A 1 304 ? 15.088 26.149 -31.717 1.00 69.75 304 GLN A CA 1
ATOM 2435 C C . GLN A 1 304 ? 16.506 26.547 -32.126 1.00 69.75 304 GLN A C 1
ATOM 2437 O O . GLN A 1 304 ? 16.707 26.986 -33.257 1.00 69.75 304 GLN A O 1
ATOM 2442 N N . ASP A 1 305 ? 17.493 26.305 -31.266 1.00 62.94 305 ASP A N 1
ATOM 2443 C CA . ASP A 1 305 ? 18.905 26.560 -31.562 1.00 62.94 305 ASP A CA 1
ATOM 2444 C C . ASP A 1 305 ? 19.415 25.686 -32.720 1.00 62.94 305 ASP A C 1
ATOM 2446 O O . ASP A 1 305 ? 20.173 26.154 -33.569 1.00 62.94 305 ASP A O 1
ATOM 2450 N N . THR A 1 306 ? 18.919 24.450 -32.838 1.00 55.56 306 THR A N 1
ATOM 2451 C CA . THR A 1 306 ? 19.196 23.582 -33.999 1.00 55.56 306 THR A CA 1
ATOM 2452 C C . THR A 1 306 ? 18.538 24.086 -35.293 1.00 55.56 306 THR A C 1
ATOM 2454 O O . THR A 1 306 ? 19.166 24.018 -36.345 1.00 55.56 306 THR A O 1
ATOM 2457 N N . GLN A 1 307 ? 17.346 24.699 -35.242 1.00 51.66 307 GLN A N 1
ATOM 2458 C CA . GLN A 1 307 ? 16.716 25.343 -36.413 1.00 51.66 307 GLN A CA 1
ATOM 2459 C C . GLN A 1 307 ? 17.398 26.648 -36.860 1.00 51.66 307 GLN A C 1
ATOM 2461 O O . GLN A 1 307 ? 17.231 27.067 -38.008 1.00 51.66 307 GLN A O 1
ATOM 2466 N N . VAL A 1 308 ? 18.126 27.336 -35.977 1.00 51.56 308 VAL A N 1
ATOM 2467 C CA . VAL A 1 308 ? 18.863 28.561 -36.336 1.00 51.56 308 VAL A CA 1
ATOM 2468 C C . VAL A 1 308 ? 20.153 28.227 -37.092 1.00 51.56 308 VAL A C 1
ATOM 2470 O O . VAL A 1 308 ? 20.541 28.990 -37.978 1.00 51.56 308 VAL A O 1
ATOM 2473 N N . VAL A 1 309 ? 20.763 27.065 -36.833 1.00 49.66 309 VAL A N 1
ATOM 2474 C CA . VAL A 1 309 ? 21.930 26.573 -37.590 1.00 49.66 309 VAL A CA 1
ATOM 2475 C C . VAL A 1 309 ? 21.559 26.212 -39.038 1.00 49.66 309 VAL A C 1
ATOM 2477 O O . VAL A 1 309 ? 22.331 26.511 -39.945 1.00 49.66 309 VAL A O 1
ATOM 2480 N N . ASP A 1 310 ? 20.338 25.730 -39.293 1.00 49.09 310 ASP A N 1
ATOM 2481 C CA . ASP A 1 310 ? 19.840 25.455 -40.655 1.00 49.09 310 ASP A CA 1
ATOM 2482 C C . ASP A 1 310 ? 19.559 26.721 -41.494 1.00 49.09 310 ASP A C 1
ATOM 2484 O O . ASP A 1 310 ? 19.423 26.649 -42.717 1.00 49.09 310 ASP A O 1
ATOM 2488 N N . LYS A 1 311 ? 19.496 27.912 -40.877 1.00 51.34 311 LYS A N 1
ATOM 2489 C CA . LYS A 1 311 ? 19.256 29.181 -41.597 1.00 51.34 311 LYS A CA 1
ATOM 2490 C C . LYS A 1 311 ? 20.515 29.797 -42.206 1.00 51.34 311 LYS A C 1
ATOM 2492 O O . LYS A 1 311 ? 20.394 30.717 -43.016 1.00 51.34 311 LYS A O 1
ATOM 2497 N N . MET A 1 312 ? 21.706 29.295 -41.878 1.00 47.09 312 MET A N 1
ATOM 2498 C CA . MET A 1 312 ? 22.949 29.677 -42.552 1.00 47.09 312 MET A CA 1
ATOM 2499 C C . MET A 1 312 ? 23.444 28.550 -43.460 1.00 47.09 312 MET A C 1
ATOM 2501 O O . MET A 1 312 ? 24.376 27.824 -43.144 1.00 47.09 312 MET A O 1
ATOM 2505 N N . GLY A 1 313 ? 22.835 28.485 -44.645 1.00 53.34 313 GLY A N 1
ATOM 2506 C CA . GLY A 1 313 ? 23.491 27.990 -45.852 1.00 53.34 313 GLY A CA 1
ATOM 2507 C C . GLY A 1 313 ? 23.574 26.475 -46.016 1.00 53.34 313 GLY A C 1
ATOM 2508 O O . GLY A 1 313 ? 24.651 25.900 -45.914 1.00 53.34 313 GLY A O 1
ATOM 2509 N N . THR A 1 314 ? 22.484 25.858 -46.474 1.00 41.03 314 THR A N 1
ATOM 2510 C CA . THR A 1 314 ? 22.574 24.703 -47.381 1.00 41.03 314 THR A CA 1
ATOM 2511 C C . THR A 1 314 ? 21.662 24.918 -48.596 1.00 41.03 314 THR A C 1
ATOM 2513 O O . THR A 1 314 ? 20.475 25.214 -48.439 1.00 41.03 314 THR A O 1
ATOM 2516 N N . PRO A 1 315 ? 22.174 24.815 -49.838 1.00 48.03 315 PRO A N 1
ATOM 2517 C CA . PRO A 1 315 ? 21.331 24.819 -51.024 1.00 48.03 315 PRO A CA 1
ATOM 2518 C C . PRO A 1 315 ? 20.639 23.456 -51.173 1.00 48.03 315 PRO A C 1
ATOM 2520 O O . PRO A 1 315 ? 21.291 22.419 -51.241 1.00 48.03 315 PRO A O 1
ATOM 2523 N N . SER A 1 316 ? 19.307 23.484 -51.259 1.00 48.72 316 SER A N 1
ATOM 2524 C CA . SER A 1 316 ? 18.459 22.496 -51.947 1.00 48.72 316 SER A CA 1
ATOM 2525 C C . SER A 1 316 ? 18.671 20.997 -51.642 1.00 48.72 316 SER A C 1
ATOM 2527 O O . SER A 1 316 ? 19.108 20.250 -52.511 1.00 48.72 316 SER A O 1
ATOM 2529 N N . LEU A 1 317 ? 18.219 20.522 -50.473 1.00 48.00 317 LEU A N 1
ATOM 2530 C CA . LEU A 1 317 ? 17.797 19.115 -50.259 1.00 48.00 317 LEU A CA 1
ATOM 2531 C C . LEU A 1 317 ? 16.462 19.002 -49.482 1.00 48.00 317 LEU A C 1
ATOM 2533 O O . LEU A 1 317 ? 16.148 17.982 -48.873 1.00 48.00 317 LEU A O 1
ATOM 2537 N N . HIS A 1 318 ? 15.643 20.056 -49.510 1.00 55.22 318 HIS A N 1
ATOM 2538 C CA . HIS A 1 318 ? 14.436 20.170 -48.684 1.00 55.22 318 HIS A CA 1
ATOM 2539 C C . HIS A 1 318 ? 13.220 19.279 -49.040 1.00 55.22 318 HIS A C 1
ATOM 2541 O O . HIS A 1 318 ? 12.437 19.025 -48.126 1.00 55.22 318 HIS A O 1
ATOM 2547 N N . PRO A 1 319 ? 13.002 18.764 -50.273 1.00 54.31 319 PRO A N 1
ATOM 2548 C CA . PRO A 1 319 ? 11.788 17.982 -50.546 1.00 54.31 319 PRO A CA 1
ATOM 2549 C C . PRO A 1 319 ? 11.824 16.561 -49.966 1.00 54.31 319 PRO A C 1
ATOM 2551 O O . PRO A 1 319 ? 10.809 16.084 -49.473 1.00 54.31 319 PRO A O 1
ATOM 2554 N N . ALA A 1 320 ? 12.981 15.892 -50.004 1.00 46.62 320 ALA A N 1
ATOM 2555 C CA . ALA A 1 320 ? 13.102 14.482 -49.619 1.00 46.62 320 ALA A CA 1
ATOM 2556 C C . ALA A 1 320 ? 13.073 14.291 -48.094 1.00 46.62 320 ALA A C 1
ATOM 2558 O O . ALA A 1 320 ? 12.301 13.487 -47.590 1.00 46.62 320 ALA A O 1
ATOM 2559 N N . LEU A 1 321 ? 13.816 15.114 -47.345 1.00 53.31 321 LEU A N 1
ATOM 2560 C CA . LEU A 1 321 ? 13.839 15.045 -45.878 1.00 53.31 321 LEU A CA 1
ATOM 2561 C C . LEU A 1 321 ? 12.516 15.504 -45.238 1.00 53.31 321 LEU A C 1
ATOM 2563 O O . LEU A 1 321 ? 12.125 14.997 -44.188 1.00 53.31 321 LEU A O 1
ATOM 2567 N N . ALA A 1 322 ? 11.795 16.436 -45.875 1.00 54.88 322 ALA A N 1
ATOM 2568 C CA . ALA A 1 322 ? 10.452 16.820 -45.441 1.00 54.88 322 ALA A CA 1
ATOM 2569 C C . ALA A 1 322 ? 9.419 15.717 -45.725 1.00 54.88 322 ALA A C 1
ATOM 2571 O O . ALA A 1 322 ? 8.504 15.525 -44.926 1.00 54.88 322 ALA A O 1
ATOM 2572 N N . HIS A 1 323 ? 9.578 14.976 -46.829 1.00 54.41 323 HIS A N 1
ATOM 2573 C CA . HIS A 1 323 ? 8.735 13.826 -47.145 1.00 54.41 323 HIS A CA 1
ATOM 2574 C C . HIS A 1 323 ? 8.978 12.670 -46.167 1.00 54.41 323 HIS A C 1
ATOM 2576 O O . HIS A 1 323 ? 8.013 12.134 -45.635 1.00 54.41 323 HIS A O 1
ATOM 2582 N N . ASP A 1 324 ? 10.234 12.367 -45.831 1.00 59.97 324 ASP A N 1
ATOM 2583 C CA . ASP A 1 324 ? 10.577 11.322 -44.855 1.00 59.97 324 ASP A CA 1
ATOM 2584 C C . ASP A 1 324 ? 10.084 11.669 -43.440 1.00 59.97 324 ASP A C 1
ATOM 2586 O O . ASP A 1 324 ? 9.534 10.821 -42.739 1.00 59.97 324 ASP A O 1
ATOM 2590 N N . SER A 1 325 ? 10.195 12.940 -43.035 1.00 63.91 325 SER A N 1
ATOM 2591 C CA . SER A 1 325 ? 9.651 13.431 -41.760 1.00 63.91 325 SER A CA 1
ATOM 2592 C C . SER A 1 325 ? 8.116 13.367 -41.719 1.00 63.91 325 SER A C 1
ATOM 2594 O O . SER A 1 325 ? 7.529 12.963 -40.714 1.00 63.91 325 SER A O 1
ATOM 25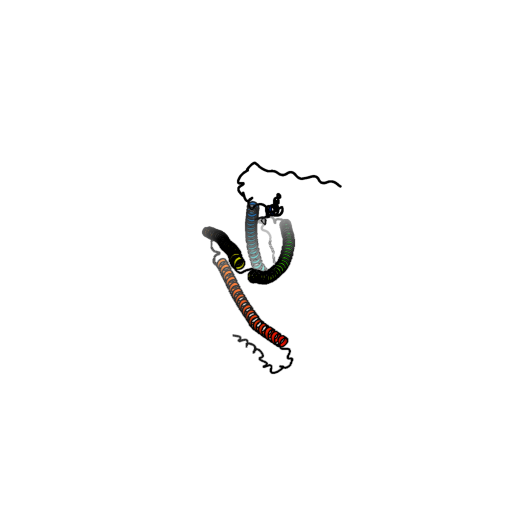96 N N . PHE A 1 326 ? 7.448 13.693 -42.831 1.00 68.06 326 PHE A N 1
ATOM 2597 C CA . PHE A 1 326 ? 5.992 13.590 -42.949 1.00 68.06 326 PHE A CA 1
ATOM 2598 C C . PHE A 1 326 ? 5.512 12.133 -42.939 1.00 68.06 326 PHE A C 1
ATOM 2600 O O . PHE A 1 326 ? 4.552 11.813 -42.240 1.00 68.06 326 PHE A O 1
ATOM 2607 N N . LEU A 1 327 ? 6.189 11.236 -43.660 1.00 70.25 327 LEU A N 1
ATOM 2608 C CA . LEU A 1 327 ? 5.869 9.807 -43.664 1.00 70.25 327 LEU A CA 1
ATOM 2609 C C . LEU A 1 327 ? 6.066 9.188 -42.274 1.00 70.25 327 LEU A C 1
ATOM 2611 O O . LEU A 1 327 ? 5.189 8.461 -41.810 1.00 70.25 327 LEU A O 1
ATOM 2615 N N . HIS A 1 328 ? 7.138 9.554 -41.566 1.00 75.00 328 HIS A N 1
ATOM 2616 C CA . HIS A 1 328 ? 7.374 9.095 -40.196 1.00 75.00 328 HIS A CA 1
ATOM 2617 C C . HIS A 1 328 ? 6.307 9.606 -39.211 1.00 75.00 328 HIS A C 1
ATOM 2619 O O . HIS A 1 328 ? 5.828 8.862 -38.356 1.00 75.00 328 HIS A O 1
ATOM 2625 N N . GLN A 1 329 ? 5.865 10.858 -39.362 1.00 74.62 329 GLN A N 1
ATOM 2626 C CA . GLN A 1 329 ? 4.775 11.420 -38.561 1.00 74.62 329 GLN A CA 1
ATOM 2627 C C . GLN A 1 329 ? 3.440 10.697 -38.813 1.00 74.62 329 GLN A C 1
ATOM 2629 O O . GLN A 1 329 ? 2.707 10.405 -37.868 1.00 74.62 329 GLN A O 1
ATOM 2634 N N . VAL A 1 330 ? 3.135 10.358 -40.069 1.00 81.44 330 VAL A N 1
ATOM 2635 C CA . VAL A 1 330 ? 1.929 9.597 -40.438 1.00 81.44 330 VAL A CA 1
ATOM 2636 C C . VAL A 1 330 ? 1.973 8.171 -39.879 1.00 81.44 330 VAL A C 1
ATOM 2638 O O . VAL A 1 330 ? 0.950 7.655 -39.419 1.00 81.44 330 VAL A O 1
ATOM 2641 N N . GLU A 1 331 ? 3.143 7.530 -39.869 1.00 81.81 331 GLU A N 1
ATOM 2642 C CA . GLU A 1 331 ? 3.334 6.216 -39.244 1.00 81.81 331 GLU A CA 1
ATOM 2643 C C . GLU A 1 331 ? 3.091 6.264 -37.734 1.00 81.81 331 GLU A C 1
ATOM 2645 O O . GLU A 1 331 ? 2.318 5.454 -37.218 1.00 81.81 331 GLU A O 1
ATOM 2650 N N . LEU A 1 332 ? 3.640 7.260 -37.037 1.00 84.88 332 LEU A N 1
ATOM 2651 C CA . LEU A 1 332 ? 3.416 7.450 -35.600 1.00 84.88 332 LEU A CA 1
ATOM 2652 C C . LEU A 1 332 ? 1.946 7.741 -35.271 1.00 84.88 332 LEU A C 1
ATOM 2654 O O . LEU A 1 332 ? 1.407 7.227 -34.288 1.00 84.88 332 LEU A O 1
ATOM 2658 N N . GLU A 1 333 ? 1.259 8.537 -36.089 1.00 86.50 333 GLU A N 1
ATOM 2659 C CA . GLU A 1 333 ? -0.174 8.801 -35.923 1.00 86.50 333 GLU A CA 1
ATOM 2660 C C . GLU A 1 333 ? -1.017 7.543 -36.160 1.00 86.50 333 GLU A C 1
ATOM 2662 O O . GLU A 1 333 ? -1.973 7.284 -35.419 1.00 86.50 333 GLU A O 1
ATOM 2667 N N . ARG A 1 334 ? -0.624 6.702 -37.123 1.00 88.12 334 ARG A N 1
ATOM 2668 C CA . ARG A 1 334 ? -1.243 5.396 -37.368 1.00 88.12 334 ARG A CA 1
ATOM 2669 C C . ARG A 1 334 ? -1.015 4.435 -36.202 1.00 88.12 334 ARG A C 1
ATOM 2671 O O . ARG A 1 334 ? -1.961 3.764 -35.785 1.00 88.12 334 ARG A O 1
ATOM 2678 N N . GLU A 1 335 ? 0.195 4.370 -35.659 1.00 90.69 335 GLU A N 1
ATOM 2679 C CA . GLU A 1 335 ? 0.514 3.555 -34.483 1.00 90.69 335 GLU A CA 1
ATOM 2680 C C . GLU A 1 335 ? -0.264 4.025 -33.253 1.00 90.69 335 GLU A C 1
ATOM 2682 O O . GLU A 1 335 ? -0.862 3.214 -32.543 1.00 90.69 335 GLU A O 1
ATOM 2687 N N . ARG A 1 336 ? -0.355 5.341 -33.040 1.00 89.44 336 ARG A N 1
ATOM 2688 C CA . ARG A 1 336 ? -1.155 5.927 -31.961 1.00 89.44 336 ARG A CA 1
ATOM 2689 C C . ARG A 1 336 ? -2.633 5.577 -32.105 1.00 89.44 336 ARG A C 1
ATOM 2691 O O . ARG A 1 336 ? -3.256 5.183 -31.120 1.00 89.44 336 ARG A O 1
ATOM 2698 N N . ALA A 1 337 ? -3.192 5.670 -33.311 1.00 86.69 337 ALA A N 1
ATOM 2699 C CA . ALA A 1 337 ? -4.573 5.271 -33.574 1.00 86.69 337 ALA A CA 1
ATOM 2700 C C . ALA A 1 337 ? -4.795 3.771 -33.308 1.00 86.69 337 ALA A C 1
ATOM 2702 O O . ALA A 1 337 ? -5.779 3.396 -32.670 1.00 86.69 337 ALA A O 1
ATOM 2703 N N . GLN A 1 338 ? -3.861 2.905 -33.712 1.00 92.06 338 GLN A N 1
ATOM 2704 C CA . GLN A 1 338 ? -3.933 1.466 -33.431 1.00 92.06 338 GLN A CA 1
ATOM 2705 C C . GLN A 1 338 ? -3.847 1.156 -31.935 1.00 92.06 338 GLN A C 1
ATOM 2707 O O . GLN A 1 338 ? -4.595 0.314 -31.435 1.00 92.06 338 GLN A O 1
ATOM 2712 N N . LEU A 1 339 ? -2.963 1.836 -31.204 1.00 91.56 339 LEU A N 1
ATOM 2713 C CA . LEU A 1 339 ? -2.846 1.684 -29.756 1.00 91.56 339 LEU A CA 1
ATOM 2714 C C . LEU A 1 339 ? -4.112 2.158 -29.039 1.00 91.56 339 LEU A C 1
ATOM 2716 O O . LEU A 1 339 ? -4.568 1.473 -28.129 1.00 91.56 339 LEU A O 1
ATOM 2720 N N . MET A 1 340 ? -4.731 3.251 -29.489 1.00 91.31 340 MET A N 1
ATOM 2721 C CA . MET A 1 340 ? -6.022 3.717 -28.967 1.00 91.31 340 MET A CA 1
ATOM 2722 C C . MET A 1 340 ? -7.141 2.691 -29.191 1.00 91.31 340 MET A C 1
ATOM 2724 O O . MET A 1 340 ? -7.911 2.403 -28.275 1.00 91.31 340 MET A O 1
ATOM 2728 N N . VAL A 1 341 ? -7.215 2.079 -30.377 1.00 94.31 341 VAL A N 1
ATOM 2729 C CA . VAL A 1 341 ? -8.188 1.006 -30.650 1.00 94.31 341 VAL A CA 1
ATOM 2730 C C . VAL A 1 341 ? -7.930 -0.208 -29.752 1.00 94.31 341 VAL A C 1
ATOM 2732 O O . VAL A 1 341 ? -8.855 -0.748 -29.154 1.00 94.31 341 VAL A O 1
ATOM 2735 N N . ARG A 1 342 ? -6.671 -0.619 -29.579 1.00 92.94 342 ARG A N 1
ATOM 2736 C CA . ARG A 1 342 ? -6.329 -1.736 -28.683 1.00 92.94 342 ARG A CA 1
ATOM 2737 C C . ARG A 1 342 ? -6.641 -1.432 -27.217 1.00 92.94 342 ARG A C 1
ATOM 2739 O O . ARG A 1 342 ? -7.111 -2.321 -26.514 1.00 92.94 342 ARG A O 1
ATOM 2746 N N . ALA A 1 343 ? -6.397 -0.203 -26.766 1.00 87.56 343 ALA A N 1
ATOM 2747 C CA . ALA A 1 343 ? -6.706 0.237 -25.409 1.00 87.56 343 ALA A CA 1
ATOM 2748 C C . ALA A 1 343 ? -8.218 0.226 -25.151 1.00 87.56 343 ALA A C 1
ATOM 2750 O O . ALA A 1 343 ? -8.660 -0.391 -24.189 1.00 87.56 343 ALA A O 1
ATOM 2751 N N . THR A 1 344 ? -9.017 0.796 -26.058 1.00 91.75 344 THR A N 1
ATOM 2752 C CA . THR A 1 344 ? -10.488 0.791 -25.940 1.00 91.75 344 THR A CA 1
ATOM 2753 C C . THR A 1 344 ? -11.074 -0.623 -25.982 1.00 91.75 344 THR A C 1
ATOM 2755 O O . THR A 1 344 ? -11.977 -0.942 -25.213 1.00 91.75 344 THR A O 1
ATOM 2758 N N . MET A 1 345 ? -10.527 -1.518 -26.811 1.00 92.00 345 MET A N 1
ATOM 2759 C CA . MET A 1 345 ? -10.911 -2.934 -26.789 1.00 92.00 345 MET A CA 1
ATOM 2760 C C . MET A 1 345 ? -10.578 -3.608 -25.451 1.00 92.00 345 MET A C 1
ATOM 2762 O O . MET A 1 345 ? -11.390 -4.380 -24.945 1.00 92.00 345 MET A O 1
ATOM 2766 N N . ALA A 1 346 ? -9.413 -3.323 -24.866 1.00 88.88 346 ALA A N 1
ATOM 2767 C CA . ALA A 1 346 ? -9.038 -3.865 -23.561 1.00 88.88 346 ALA A CA 1
ATOM 2768 C C . ALA A 1 346 ? -9.931 -3.315 -22.434 1.00 88.88 346 ALA A C 1
ATOM 2770 O O . ALA A 1 346 ? -10.357 -4.077 -21.570 1.00 88.88 346 ALA A O 1
ATOM 2771 N N . GLU A 1 347 ? -10.278 -2.026 -22.462 1.00 90.75 347 GLU A N 1
ATOM 2772 C CA . GLU A 1 347 ? -11.237 -1.413 -21.529 1.00 90.75 347 GLU A CA 1
ATOM 2773 C C . GLU A 1 347 ? -12.626 -2.059 -21.633 1.00 90.75 347 GLU A C 1
ATOM 2775 O O . GLU A 1 347 ? -13.257 -2.354 -20.613 1.00 90.75 347 GLU A O 1
ATOM 2780 N N . GLN A 1 348 ? -13.081 -2.356 -22.852 1.00 92.69 348 GLN A N 1
ATOM 2781 C CA . GLN A 1 348 ? -14.332 -3.078 -23.071 1.00 92.69 348 GLN A CA 1
ATOM 2782 C C . GLN A 1 348 ? -14.268 -4.503 -22.498 1.00 92.69 348 GLN A C 1
ATOM 2784 O O . GLN A 1 348 ? -15.184 -4.917 -21.790 1.00 92.69 348 GLN A O 1
ATOM 2789 N N . GLN A 1 349 ? -13.171 -5.235 -22.724 1.00 90.62 349 GLN A N 1
ATOM 2790 C CA . GLN A 1 349 ? -12.970 -6.573 -22.150 1.00 90.62 349 GLN A CA 1
ATOM 2791 C C . GLN A 1 349 ? -12.938 -6.555 -20.617 1.00 90.62 349 GLN A C 1
ATOM 2793 O O . GLN A 1 349 ? -13.514 -7.432 -19.975 1.00 90.62 349 GLN A O 1
ATOM 2798 N N . LEU A 1 350 ? -12.293 -5.553 -20.016 1.00 90.00 350 LEU A N 1
ATOM 2799 C CA . LEU A 1 350 ? -12.295 -5.370 -18.564 1.00 90.00 350 LEU A CA 1
ATOM 2800 C C . LEU A 1 350 ? -13.701 -5.067 -18.039 1.00 90.00 350 LEU A C 1
ATOM 2802 O O . LEU A 1 350 ? -14.082 -5.603 -17.002 1.00 90.00 350 LEU A O 1
ATOM 2806 N N . SER A 1 351 ? -14.489 -4.274 -18.768 1.00 88.81 351 SER A N 1
ATOM 2807 C CA . SER A 1 351 ? -15.882 -3.976 -18.410 1.00 88.81 351 SER A CA 1
ATOM 2808 C C . SER A 1 351 ? -16.766 -5.227 -18.470 1.00 88.81 351 SER A C 1
ATOM 2810 O O . SER A 1 351 ? -17.552 -5.466 -17.557 1.00 88.81 351 SER A O 1
ATOM 2812 N N . GLU A 1 352 ? -16.595 -6.073 -19.491 1.00 92.56 352 GLU A N 1
ATOM 2813 C CA . GLU A 1 352 ? -17.296 -7.360 -19.613 1.00 92.56 352 GLU A CA 1
ATOM 2814 C C . GLU A 1 352 ? -16.924 -8.335 -18.486 1.00 92.56 352 GLU A C 1
ATOM 2816 O O . GLU A 1 352 ? -17.792 -9.002 -17.918 1.00 92.56 352 GLU A O 1
ATOM 2821 N N . LEU A 1 353 ? -15.639 -8.409 -18.123 1.00 91.06 353 LEU A N 1
ATOM 2822 C CA . LEU A 1 353 ? -15.176 -9.218 -16.991 1.00 91.06 353 LEU A CA 1
ATOM 2823 C C . LEU A 1 353 ? -15.704 -8.683 -15.660 1.00 91.06 353 LEU A C 1
ATOM 2825 O O . LEU A 1 353 ? -16.102 -9.473 -14.804 1.00 91.06 353 LEU A O 1
ATOM 2829 N N . GLN A 1 354 ? -15.740 -7.363 -15.492 1.00 88.62 354 GLN A N 1
ATOM 2830 C CA . GLN A 1 354 ? -16.303 -6.721 -14.311 1.00 88.62 354 GLN A CA 1
ATOM 2831 C C . GLN A 1 354 ? -17.798 -7.033 -14.186 1.00 88.62 354 GLN A C 1
ATOM 2833 O O . GLN A 1 354 ? -18.243 -7.473 -13.128 1.00 88.62 354 GLN A O 1
ATOM 2838 N N . GLU A 1 355 ? -18.560 -6.916 -15.275 1.00 90.00 355 GLU A N 1
ATOM 2839 C CA . GLU A 1 355 ? -19.983 -7.256 -15.285 1.00 90.00 355 GLU A CA 1
ATOM 2840 C C . GLU A 1 355 ? -20.211 -8.746 -14.979 1.00 90.00 355 GLU A C 1
ATOM 2842 O O . GLU A 1 355 ? -21.103 -9.099 -14.205 1.00 90.00 355 GLU A O 1
ATOM 2847 N N . TYR A 1 356 ? -19.372 -9.634 -15.520 1.00 91.62 356 TYR A N 1
ATOM 2848 C CA . TYR A 1 356 ? -19.400 -11.057 -15.183 1.00 91.62 356 TYR A CA 1
ATOM 2849 C C . TYR A 1 356 ? -19.153 -11.281 -13.685 1.00 91.62 356 TYR A C 1
ATOM 2851 O O . TYR A 1 356 ? -19.918 -11.989 -13.027 1.00 91.62 356 TYR A O 1
ATOM 2859 N N . VAL A 1 357 ? -18.120 -10.658 -13.116 1.00 88.31 357 VAL A N 1
ATOM 2860 C CA . VAL A 1 357 ? -17.816 -10.747 -11.684 1.00 88.31 357 VAL A CA 1
ATOM 2861 C C . VAL A 1 357 ? -18.990 -10.238 -10.851 1.00 88.31 357 VAL A C 1
ATOM 2863 O O . VAL A 1 357 ? -19.420 -10.941 -9.940 1.00 88.31 357 VAL A O 1
ATOM 2866 N N . ASP A 1 358 ? -19.579 -9.096 -11.193 1.00 85.12 358 ASP A N 1
ATOM 2867 C CA . ASP A 1 358 ? -20.696 -8.510 -10.448 1.00 85.12 358 ASP A CA 1
ATOM 2868 C C . ASP A 1 358 ? -21.958 -9.388 -10.513 1.00 85.12 358 ASP A C 1
ATOM 2870 O O . ASP A 1 358 ? -22.589 -9.668 -9.483 1.00 85.12 358 ASP A O 1
ATOM 2874 N N . GLN A 1 359 ? -22.289 -9.916 -11.697 1.00 88.69 359 GLN A N 1
ATOM 2875 C CA . GLN A 1 359 ? -23.400 -10.856 -11.873 1.00 88.69 359 GLN A CA 1
ATOM 2876 C C . GLN A 1 359 ? -23.180 -12.150 -11.076 1.00 88.69 359 GLN A C 1
ATOM 2878 O O . GLN A 1 359 ? -24.106 -12.654 -10.429 1.00 88.69 359 GLN A O 1
ATOM 2883 N N . HIS A 1 360 ? -21.969 -12.707 -11.109 1.00 84.12 360 HIS A N 1
ATOM 2884 C CA . HIS A 1 360 ? -21.668 -13.982 -10.464 1.00 84.12 360 HIS A CA 1
ATOM 2885 C C . HIS A 1 360 ? -21.478 -13.849 -8.949 1.00 84.12 360 HIS A C 1
ATOM 2887 O O . HIS A 1 360 ? -21.994 -14.687 -8.213 1.00 84.12 360 HIS A O 1
ATOM 2893 N N . LEU A 1 361 ? -20.845 -12.785 -8.451 1.00 82.94 361 LEU A N 1
ATOM 2894 C CA . LEU A 1 361 ? -20.727 -12.509 -7.015 1.00 82.94 361 LEU A CA 1
ATOM 2895 C C . LEU A 1 361 ? -22.097 -12.286 -6.371 1.00 82.94 361 LEU A C 1
ATOM 2897 O O . LEU A 1 361 ? -22.358 -12.820 -5.289 1.00 82.94 361 LEU A O 1
ATOM 2901 N N . GLY A 1 362 ? -22.998 -11.563 -7.046 1.00 82.56 362 GLY A N 1
ATOM 2902 C CA . GLY A 1 362 ? -24.381 -11.395 -6.597 1.00 82.56 362 GLY A CA 1
ATOM 2903 C C . GLY A 1 362 ? -25.109 -12.735 -6.452 1.00 82.56 362 GLY A C 1
ATOM 2904 O O . GLY A 1 362 ? -25.709 -13.006 -5.408 1.00 82.56 362 GLY A O 1
ATOM 2905 N N . ARG A 1 363 ? -24.984 -13.613 -7.457 1.00 84.81 363 ARG A N 1
ATOM 2906 C CA . ARG A 1 363 ? -25.564 -14.968 -7.442 1.00 84.81 363 ARG A CA 1
ATOM 2907 C C . ARG A 1 363 ? -24.943 -15.856 -6.367 1.00 84.81 363 ARG A C 1
ATOM 2909 O O . ARG A 1 363 ? -25.680 -16.486 -5.616 1.00 84.81 363 ARG A O 1
ATOM 2916 N N . TYR A 1 364 ? -23.618 -15.867 -6.223 1.00 86.19 364 TYR A N 1
ATOM 2917 C CA . TYR A 1 364 ? -22.949 -16.650 -5.180 1.00 86.19 364 TYR A CA 1
ATOM 2918 C C . TYR A 1 364 ? -23.323 -16.175 -3.781 1.00 86.19 364 TYR A C 1
ATOM 2920 O O . TYR A 1 364 ? -23.559 -16.995 -2.899 1.00 86.19 364 TYR A O 1
ATOM 2928 N N . LYS A 1 365 ? -23.454 -14.865 -3.561 1.00 86.12 365 LYS A N 1
ATOM 2929 C CA . LYS A 1 365 ? -23.910 -14.323 -2.278 1.00 86.12 365 LYS A CA 1
ATOM 2930 C C . LYS A 1 365 ? -25.332 -14.778 -1.949 1.00 86.12 365 LYS A C 1
ATOM 2932 O O . LYS A 1 365 ? -25.589 -15.170 -0.811 1.00 86.12 365 LYS A O 1
ATOM 2937 N N . GLN A 1 366 ? -26.238 -14.745 -2.924 1.00 87.00 366 GLN A N 1
ATOM 2938 C CA . GLN A 1 366 ? -27.608 -15.237 -2.760 1.00 87.00 366 GLN A CA 1
ATOM 2939 C C . GLN A 1 366 ? -27.639 -16.750 -2.501 1.00 87.00 366 GLN A C 1
ATOM 2941 O O . GLN A 1 366 ? -28.349 -17.191 -1.598 1.00 87.00 366 GLN A O 1
ATOM 2946 N N . GLU A 1 367 ? -26.820 -17.532 -3.205 1.00 87.44 367 GLU A N 1
ATOM 2947 C CA . GLU A 1 367 ? -26.736 -18.983 -3.018 1.00 87.44 367 GLU A CA 1
ATOM 2948 C C . GLU A 1 367 ? -26.138 -19.347 -1.655 1.00 87.44 367 GLU A C 1
ATOM 2950 O O . GLU A 1 367 ? -26.699 -20.159 -0.930 1.00 87.44 367 GLU A O 1
ATOM 2955 N N . ILE A 1 368 ? -25.079 -18.665 -1.213 1.00 86.31 368 ILE A N 1
ATOM 2956 C CA . ILE A 1 368 ? -24.521 -18.828 0.138 1.00 86.31 368 ILE A CA 1
ATOM 2957 C C . ILE A 1 368 ? -25.577 -18.492 1.198 1.00 86.31 368 ILE A C 1
ATOM 2959 O O . ILE A 1 368 ? -25.673 -19.172 2.221 1.00 86.31 368 ILE A O 1
ATOM 2963 N N . GLN A 1 369 ? -26.393 -17.459 0.979 1.00 87.88 369 GLN A N 1
ATOM 2964 C CA . GLN A 1 369 ? -27.494 -17.127 1.885 1.00 87.88 369 GLN A CA 1
ATOM 2965 C C . GLN A 1 369 ? -28.599 -18.190 1.870 1.00 87.88 369 GLN A C 1
ATOM 2967 O O . GLN A 1 369 ? -29.117 -18.520 2.938 1.00 87.88 369 GLN A O 1
ATOM 2972 N N . ARG A 1 370 ? -28.940 -18.749 0.704 1.00 90.88 370 ARG A N 1
ATOM 2973 C CA . ARG A 1 370 ? -29.900 -19.853 0.563 1.00 90.88 370 ARG A CA 1
ATOM 2974 C C . ARG A 1 370 ? -29.402 -21.109 1.273 1.00 90.88 370 ARG A C 1
ATOM 2976 O O . ARG A 1 370 ? -30.125 -21.648 2.104 1.00 90.88 370 ARG A O 1
ATOM 2983 N N . LEU A 1 371 ? -28.160 -21.516 1.020 1.00 87.00 371 LEU A N 1
ATOM 2984 C CA . LEU A 1 371 ? -27.522 -22.670 1.653 1.00 87.00 371 LEU A CA 1
ATOM 2985 C C . LEU A 1 371 ? -27.437 -22.492 3.172 1.00 87.00 371 LEU A C 1
ATOM 2987 O O . LEU A 1 371 ? -27.776 -23.404 3.916 1.00 87.00 371 LEU A O 1
ATOM 2991 N N . ARG A 1 372 ? -27.090 -21.295 3.664 1.00 87.44 372 ARG A N 1
ATOM 2992 C CA . ARG A 1 372 ? -27.113 -21.001 5.109 1.00 87.44 372 ARG A CA 1
ATOM 2993 C C . ARG A 1 372 ? -28.512 -21.072 5.712 1.00 87.44 372 ARG A C 1
ATOM 2995 O O . ARG A 1 372 ? -28.627 -21.456 6.870 1.00 87.44 372 ARG A O 1
ATOM 3002 N N . LYS A 1 373 ? -29.557 -20.669 4.983 1.00 85.69 373 LYS A N 1
ATOM 3003 C CA . LYS A 1 373 ? -30.945 -20.825 5.445 1.00 85.69 373 LYS A CA 1
ATOM 3004 C C . LYS A 1 373 ? -31.312 -22.303 5.512 1.00 85.69 373 LYS A C 1
ATOM 3006 O O . LYS A 1 373 ? -31.750 -22.732 6.566 1.00 85.69 373 LYS A O 1
ATOM 3011 N N . LEU A 1 374 ? -31.016 -23.068 4.462 1.00 82.75 374 LEU A N 1
ATOM 3012 C CA . LEU A 1 374 ? -31.300 -24.502 4.383 1.00 82.75 374 LEU A CA 1
ATOM 3013 C C . LEU A 1 374 ? -30.600 -25.300 5.496 1.00 82.75 374 LEU A C 1
ATOM 3015 O O . LEU A 1 374 ? -31.228 -26.119 6.157 1.00 82.75 374 LEU A O 1
ATOM 3019 N N . VAL A 1 375 ? -29.329 -24.990 5.777 1.00 80.56 375 VAL A N 1
ATOM 3020 C CA . VAL A 1 375 ? -28.562 -25.590 6.885 1.00 80.56 375 VAL A CA 1
ATOM 3021 C C . VAL A 1 375 ? -29.131 -25.203 8.257 1.00 80.56 375 VAL A C 1
ATOM 3023 O O . VAL A 1 375 ? -29.049 -25.989 9.194 1.00 80.56 375 VAL A O 1
ATOM 3026 N N . LYS A 1 376 ? -29.728 -24.011 8.393 1.00 75.12 376 LYS A N 1
ATOM 3027 C CA . LYS A 1 376 ? -30.375 -23.568 9.638 1.00 75.12 376 LYS A CA 1
ATOM 3028 C C . LYS A 1 376 ? -31.775 -24.151 9.844 1.00 75.12 376 LYS A C 1
ATOM 3030 O O . LYS A 1 376 ? -32.187 -24.258 10.992 1.00 75.12 376 LYS A O 1
ATOM 3035 N N . THR A 1 377 ? -32.502 -24.487 8.777 1.00 66.81 377 THR A N 1
ATOM 3036 C CA . THR A 1 377 ? -33.867 -25.039 8.858 1.00 66.81 377 THR A CA 1
ATOM 3037 C C . THR A 1 377 ? -33.940 -26.562 8.786 1.00 66.81 377 THR A C 1
ATOM 3039 O O . THR A 1 377 ? -34.992 -27.099 9.088 1.00 66.81 377 THR A O 1
ATOM 3042 N N . GLY A 1 378 ? -32.862 -27.276 8.450 1.00 59.16 378 GLY A N 1
ATOM 3043 C CA . GLY A 1 378 ? -32.803 -28.739 8.594 1.00 59.16 378 GLY A CA 1
ATOM 3044 C C . GLY A 1 378 ? -33.730 -29.559 7.681 1.00 59.16 378 GLY A C 1
ATOM 3045 O O . GLY A 1 378 ? -33.762 -30.775 7.828 1.00 59.16 378 GLY A O 1
ATOM 3046 N N . ASP A 1 379 ? -34.436 -28.939 6.730 1.00 52.31 379 ASP A N 1
ATOM 3047 C CA . ASP A 1 379 ? -35.373 -29.628 5.834 1.00 52.31 379 ASP A CA 1
ATOM 3048 C C . ASP A 1 379 ? -34.721 -29.997 4.484 1.00 52.31 379 ASP A C 1
ATOM 3050 O O . ASP A 1 379 ? -34.325 -29.104 3.726 1.00 52.31 379 ASP A O 1
ATOM 3054 N N . PRO A 1 380 ? -34.637 -31.293 4.120 1.00 54.97 380 PRO A N 1
ATOM 3055 C CA . PRO A 1 380 ? -34.049 -31.750 2.861 1.00 54.97 380 PRO A CA 1
ATOM 3056 C C . PRO A 1 380 ? -35.052 -31.823 1.691 1.00 54.97 380 PRO A C 1
ATOM 3058 O O . PRO A 1 380 ? -34.775 -32.493 0.697 1.00 54.97 380 PRO A O 1
ATOM 3061 N N . GLN A 1 381 ? -36.212 -31.159 1.761 1.00 53.31 381 GLN A N 1
ATOM 3062 C CA . GLN A 1 381 ? -37.282 -31.337 0.772 1.00 53.31 381 GLN A CA 1
ATOM 3063 C C . GLN A 1 381 ? -37.735 -30.010 0.152 1.00 53.31 381 GLN A C 1
ATOM 3065 O O . GLN A 1 381 ? -38.612 -29.313 0.647 1.00 53.31 381 GLN A O 1
ATOM 3070 N N . GLY A 1 382 ? -37.095 -29.667 -0.964 1.00 43.53 382 GLY A N 1
ATOM 3071 C CA . GLY A 1 382 ? -37.412 -28.500 -1.787 1.00 43.53 382 GLY A CA 1
ATOM 3072 C C . GLY A 1 382 ? -36.658 -28.524 -3.115 1.00 43.53 382 GLY A C 1
ATOM 3073 O O . GLY A 1 382 ? -36.130 -27.505 -3.558 1.00 43.53 382 GLY A O 1
ATOM 3074 N N . VAL A 1 383 ? -36.535 -29.713 -3.713 1.00 52.00 383 VAL A N 1
ATOM 3075 C CA . VAL A 1 383 ? -36.097 -29.878 -5.101 1.00 52.00 383 VAL A CA 1
ATOM 3076 C C . VAL A 1 383 ? -37.322 -29.630 -5.973 1.00 52.00 383 VAL A C 1
ATOM 3078 O O . VAL A 1 383 ? -38.018 -30.569 -6.334 1.00 52.00 383 VAL A O 1
ATOM 3081 N N . GLU A 1 384 ? -37.626 -28.371 -6.286 1.00 42.03 384 GLU A N 1
ATOM 3082 C CA . GLU A 1 384 ? -38.626 -28.092 -7.315 1.00 42.03 384 GLU A CA 1
ATOM 3083 C C . GLU A 1 384 ? -38.309 -26.826 -8.123 1.00 42.03 384 GLU A C 1
ATOM 3085 O O . GLU A 1 384 ? -38.033 -25.756 -7.584 1.00 42.03 384 GLU A O 1
ATOM 3090 N N . ALA A 1 385 ? -38.340 -27.030 -9.445 1.00 41.28 385 ALA A N 1
ATOM 3091 C CA . ALA A 1 385 ? -38.300 -26.084 -10.558 1.00 41.28 385 ALA A CA 1
ATOM 3092 C C . ALA A 1 385 ? -37.040 -25.210 -10.738 1.00 41.28 385 ALA A C 1
ATOM 3094 O O . ALA A 1 385 ? -36.936 -24.079 -10.271 1.00 41.28 385 ALA A O 1
ATOM 3095 N N . ILE A 1 386 ? -36.122 -25.707 -11.573 1.00 46.69 386 ILE A N 1
ATOM 3096 C CA . ILE A 1 386 ? -35.141 -24.902 -12.313 1.00 46.69 386 ILE A CA 1
ATOM 3097 C C . ILE A 1 386 ? -35.853 -24.295 -13.539 1.00 46.69 386 ILE A C 1
ATOM 3099 O O . ILE A 1 386 ? -36.199 -25.056 -14.445 1.00 46.69 386 ILE A O 1
ATOM 3103 N N . PRO A 1 387 ? -36.018 -22.965 -13.684 1.00 43.22 387 PRO A N 1
ATOM 3104 C CA . PRO A 1 387 ? -36.145 -22.371 -15.004 1.00 43.22 387 PRO A CA 1
ATOM 3105 C C . PRO A 1 387 ? -34.733 -22.261 -15.584 1.00 43.22 387 PRO A C 1
ATOM 3107 O O . PRO A 1 387 ? -33.914 -21.458 -15.138 1.00 43.22 387 PRO A O 1
ATOM 3110 N N . SER A 1 388 ? -34.432 -23.097 -16.577 1.00 47.56 388 SER A N 1
ATOM 3111 C CA . SER A 1 388 ? -33.216 -22.984 -17.380 1.00 47.56 388 SER A CA 1
ATOM 3112 C C . SER A 1 388 ? -33.276 -21.695 -18.208 1.00 47.56 388 SER A C 1
ATOM 3114 O O . SER A 1 388 ? -33.736 -21.689 -19.347 1.00 47.56 388 SER A O 1
ATOM 3116 N N . SER A 1 389 ? -32.821 -20.574 -17.649 1.00 44.97 389 SER A N 1
ATOM 3117 C CA . SER A 1 389 ? -32.528 -19.368 -18.422 1.00 44.97 389 SER A CA 1
ATOM 3118 C C . SER A 1 389 ? -31.076 -19.427 -18.890 1.00 44.97 389 SER A C 1
ATOM 3120 O O . SER A 1 389 ? -30.164 -18.835 -18.316 1.00 44.97 389 SER A O 1
ATOM 3122 N N . ARG A 1 390 ? -30.848 -20.186 -19.972 1.00 38.16 390 ARG A N 1
ATOM 3123 C CA . ARG A 1 390 ? -29.622 -20.066 -20.775 1.00 38.16 390 ARG A CA 1
ATOM 3124 C C . ARG A 1 390 ? -29.363 -18.576 -21.062 1.00 38.16 390 ARG A C 1
ATOM 3126 O O . ARG A 1 390 ? -30.261 -17.926 -21.602 1.00 38.16 390 ARG A O 1
ATOM 3133 N N . PRO A 1 391 ? -28.163 -18.033 -20.796 1.00 42.03 391 PRO A N 1
ATOM 3134 C CA . PRO A 1 391 ? -27.821 -16.708 -21.286 1.00 42.03 391 PRO A CA 1
ATOM 3135 C C . PRO A 1 391 ? -27.789 -16.755 -22.819 1.00 42.03 391 PRO A C 1
ATOM 3137 O O . PRO A 1 391 ? -27.017 -17.496 -23.434 1.00 42.03 391 PRO A O 1
ATOM 3140 N N . ARG A 1 392 ? -28.697 -16.002 -23.446 1.00 44.44 392 ARG A N 1
ATOM 3141 C CA . ARG A 1 392 ? -28.708 -15.755 -24.891 1.00 44.44 392 ARG A CA 1
ATOM 3142 C C . ARG A 1 392 ? -27.386 -15.071 -25.243 1.00 44.44 392 ARG A C 1
ATOM 3144 O O . ARG A 1 392 ? -27.131 -13.963 -24.786 1.00 44.44 392 ARG A O 1
ATOM 3151 N N . ARG A 1 393 ? -26.551 -15.744 -26.039 1.00 40.94 393 ARG A N 1
ATOM 3152 C CA . ARG A 1 393 ? -25.308 -15.179 -26.579 1.00 40.94 393 ARG A CA 1
ATOM 3153 C C . ARG A 1 393 ? -25.609 -13.863 -27.317 1.00 40.94 393 ARG A C 1
ATOM 3155 O O . ARG A 1 393 ? -26.553 -13.854 -28.117 1.00 40.94 393 ARG A O 1
ATOM 3162 N N . PRO A 1 394 ? -24.826 -12.789 -27.117 1.00 41.56 394 PRO A N 1
ATOM 3163 C CA . PRO A 1 394 ? -24.914 -11.608 -27.962 1.00 41.56 394 PRO A CA 1
ATOM 3164 C C . PRO A 1 394 ? -24.531 -11.995 -29.393 1.00 41.56 394 PRO A C 1
ATOM 3166 O O . PRO A 1 394 ? -23.495 -12.616 -29.629 1.00 41.56 394 PRO A O 1
ATOM 3169 N N . ARG A 1 395 ? -25.400 -11.667 -30.352 1.00 38.00 395 ARG A N 1
ATOM 3170 C CA . ARG A 1 395 ? -25.088 -11.749 -31.779 1.00 38.00 395 ARG A CA 1
ATOM 3171 C C . ARG A 1 395 ? -23.960 -10.765 -32.066 1.00 38.00 395 ARG A C 1
ATOM 3173 O O . ARG A 1 395 ? -24.142 -9.564 -31.893 1.00 38.00 395 ARG A O 1
ATOM 3180 N N . THR A 1 396 ? -22.828 -11.277 -32.527 1.00 39.94 396 THR A N 1
ATOM 3181 C CA . THR A 1 396 ? -21.774 -10.485 -33.154 1.00 39.94 396 THR A CA 1
ATOM 3182 C C . THR A 1 396 ? -22.367 -9.783 -34.376 1.00 39.94 396 THR A C 1
ATOM 3184 O O . THR A 1 396 ? -22.718 -10.418 -35.370 1.00 39.94 396 THR A O 1
ATOM 3187 N N . ARG A 1 397 ? -22.550 -8.463 -34.288 1.00 37.31 397 ARG A N 1
ATOM 3188 C CA . ARG A 1 397 ? -22.892 -7.625 -35.437 1.00 37.31 397 ARG A CA 1
ATOM 3189 C C . ARG A 1 397 ? -21.575 -7.144 -36.032 1.00 37.31 397 ARG A C 1
ATOM 3191 O O . ARG A 1 397 ? -20.972 -6.207 -35.529 1.00 37.31 397 ARG A O 1
ATOM 3198 N N . SER A 1 398 ? -21.117 -7.861 -37.050 1.00 34.50 398 SER A N 1
ATOM 3199 C CA . SER A 1 398 ? -20.097 -7.373 -37.974 1.00 34.50 398 SER A CA 1
ATOM 3200 C C . SER A 1 398 ? -20.715 -6.244 -38.799 1.00 34.50 398 SER A C 1
ATOM 3202 O O . SER A 1 398 ? -21.753 -6.450 -39.428 1.00 34.50 398 SER A O 1
ATOM 3204 N N . HIS A 1 399 ? -20.088 -5.071 -38.753 1.00 38.72 399 HIS A N 1
ATOM 3205 C CA . HIS A 1 399 ? -20.065 -4.079 -39.822 1.00 38.72 399 HIS A CA 1
ATOM 3206 C C . HIS A 1 399 ? -18.698 -3.414 -39.822 1.00 38.72 399 HIS A C 1
ATOM 3208 O O . HIS A 1 399 ? -18.217 -3.107 -38.708 1.00 38.72 399 HIS A O 1
#

Organism: Myodes glareolus (NCBI:txid447135)

Foldseek 3Di:
DDDDDDDDDDDDDDDDDDPPPDDDDDPPDDPPPDDPPVVVVPVPDPPPPPPPPVVSVVVVVVVVVVVVVVVVVVVVVVVVVVVVVVVVVVVVVVVVVVVVVVVPPPDDDDDDDDDDDDDDDDDDDDDPPVVVVVVVVVVVVVVVVVVVVVVVVVVVVVVVVVVVVVVVVVVVVVVVVVVVVVVVVVVVVVVVVVVVVVVVVVVVVVVVVVVVVVVVVVVVVLVVVLVPDDPVVSVVSVVVVVVVVVVVVVVVVVVVVVVVVVVVVVVVVVVVVVVVVVVVVVVVVVVVVVVVVVVVVVVVVVVVVVVVVVVPDDPDPPPPVVVVVVVVVVVVVVVVVVVVVVVVVVVVVVVVVVVVCVVVVVVVVVVVVVVVVCVVVVDPDDPDDDPPPDPDDDDPDDD

Sequence (399 aa):
MEYVAAPSPRPGVPLQVTENVVPGTEDWLPRVSGQPTWATGLEGEYQTDPEPSEKQRLQISKELVDLQIATHRLREQHETEVFELKREVLRLESRVLELELHGNGDCRGHGVQPAANPGQHKVPPPEPAFVHQQKLQGELNWVLEHHRVRQQALETRVAVLGRQLQRAQEEARAAGQRLAAQAMVLSTCQDQLRQAEAENAQLQLQLKKLNEEYAVRLQRYAKETVETANSTDQAALQTFLEATLQDIRAAHRSREQQLAQAARTYRKRLVDLSRKQELLLSTCRARDTTSWSQIQQKLRDFSQDTQVVDKMGTPSLHPALAHDSFLHQVELERERAQLMVRATMAEQQLSELQEYVDQHLGRYKQEIQRLRKLVKTGDPQGVEAIPSSRPRRPRTRSH